Protein AF-A0A8H8JHX6-F1 (afdb_monomer_lite)

pLDDT: mean 71.5, std 23.94, range [30.47, 97.81]

Sequence (591 aa):
MARRAKMQPDSLQTSLEKKFPAVDSNLIASLLSGIDPGQQSQLDDLHATLAALSSPPDDIHAVSSALELSSLTSSGSLSDPPNDSASSQATTSTSSSSSLAPFSTPLGFLQNLFPLLPSSTLQSNLEEYGVDNLDQIVECLLSDDYIRELRESDIDLRDDSPSGSDPVAGWAAVAKKSPEAQTPIIRQTPIIRQKTKKKQAALVFGDVRHRHVVPSRAKLGNQSIPSIDPWNYVDSLAIRLNAILPNVSTTVFSSAFHNPIHPTPAAALRATLASLGHTQTVDDFALAALLTLLDENPDNTPDANLCLRATASEPNDAYHLFEILREIDGRLPVIIHSHAPVPTSPLLSANTIRAPAGPPDTPPIPQARRPSLRPSSPITPVSPVASAWGTVPTKPKARAATHPYSSAIPGSSGWGESGRVAEEEHYGVNERDPSACLEEAAYWQEKRRNALRQASELYTRQKHEHGREGALYYSQQAQGYAAKEKEWRMKAAKAGVRARQEQSPHRALDLHGLTVNQSLEIVREGVNAWWNSAGSGAYLSLAGFGSSYSLDLLPLQWGTGSNHTAQALHLPPPSKLLPAKVVIRKGIFRS

Foldseek 3Di:
DDPPDDDDLVNVLVVLCVVQVPDDSVVSVVLSVPDDPVDVVSVVLVVLQSVLVSDPPPCVPSNVVSVVVNPPPDDDDDDDDDDDDDDDDDDDDDDDDDDPPLVVALLSVVCVVCVPDDSVLSVVLCVQVHPVPSVVSVVVVVVVVVVVCVVVVVVVVPPPDDDDDDDDDDDDDDDDDDDDDDDDDDYDDDDDDDDDDDDDDDDDDDDDDDDDDDDDDDDDDDDPDDPDPLLVVQLVLLVVLCVLQVVDHSVLLSVQCVDLVAQFSLSSVLVSLVVQQPDPDADPVLLVVLCVVVVDDCVCSVLLRSLCSNNVSDSVSSNVVSVSSVVRVVPDDPDRPPPPPPPPPDDDDDDDDDDDDDDDDDDDDDDDDDDDDDDDDDDDDDDDDDDPPDDDDDDDDDDDDPDPPQVPDVPRDPDPDPDPVVPPPPPDQPLLALVSLLVQLVVLVVLLVVLQVQLVCLCVVDPDPVSNVRSVVSNVVSVVSVVSSVVSNLSSQLSVQCVVLVVDPLSARDNPPHDPVSSVVNVVVVVVVVVVVVVPPPPPPPDDDDDDDDPSAHEYEDDPDDDDDDDDDDDDDPPSPDPDDRDYDHDDDDD

Radius of gyration: 39.47 Å; chains: 1; bounding box: 102×114×133 Å

Secondary structure (DSSP, 8-state):
--------HHHHHHHHHHH-TTS-HHHHHHHHHTS-TT-HHHHHHHHHHHHHHTS-TT-HHHHHHHHHHHTT----------------------------HHHHSHHHHHHHH-TTS-HHHHHHHHHHH-TT-HHHHHHHHHHHHHHHHHHHHHHTTT--S------------------------------------------PPPP------PPPP------------HHHHHHHHHHHHHHH-TTS-HHHHHHHHT-TT-SSHHHHHHHHHHHH---S---HHHHHHHHHHHT--GGGHHHHHHHHHHTTT-HHHHHHHHHHHHHHHHS--S-----PPP-----------PPPP-PPPPPPPPPPPPPP------PPP-PPPP-----------------TTGGGSTT-S-SSS---------TT--TT-HHHHHHHHHHHHHHHHHHHHHHHHHHHH--STHHHHHHHHHHHHHHHHHHHHHHHHHHHHHHHHHHHHHHSTT--EE-TT--HHHHHHHHHHHHHHHHHHHHHHTTS--SS-----------EE-----SSS-----PPPGGGS-SS-----------

Structure (mmCIF, N/CA/C/O backbone):
data_AF-A0A8H8JHX6-F1
#
_entry.id   AF-A0A8H8JHX6-F1
#
loop_
_atom_site.group_PDB
_atom_site.id
_atom_site.type_symbol
_atom_site.label_atom_id
_atom_site.label_alt_id
_atom_site.label_comp_id
_atom_site.label_asym_id
_atom_site.label_entity_id
_atom_site.label_seq_id
_atom_site.pdbx_PDB_ins_code
_atom_site.Cartn_x
_atom_site.Cartn_y
_atom_site.Cartn_z
_atom_site.occupancy
_atom_site.B_iso_or_equiv
_atom_site.auth_seq_id
_atom_site.auth_comp_id
_atom_site.auth_asym_id
_atom_site.auth_atom_id
_atom_site.pdbx_PDB_model_num
ATOM 1 N N . MET A 1 1 ? -64.701 -21.340 -21.535 1.00 41.66 1 MET A N 1
ATOM 2 C CA . MET A 1 1 ? -63.638 -20.339 -21.294 1.00 41.66 1 MET A CA 1
ATOM 3 C C . MET A 1 1 ? -63.623 -19.976 -19.813 1.00 41.66 1 MET A C 1
ATOM 5 O O . MET A 1 1 ? -64.399 -19.129 -19.391 1.00 41.66 1 MET A O 1
ATOM 9 N N . ALA A 1 2 ? -62.809 -20.663 -19.008 1.00 46.50 2 ALA A N 1
ATOM 10 C CA . ALA A 1 2 ? -62.640 -20.344 -17.590 1.00 46.50 2 ALA A CA 1
ATOM 11 C C . ALA A 1 2 ? -61.629 -19.194 -17.453 1.00 46.50 2 ALA A C 1
ATOM 13 O O . ALA A 1 2 ? -60.495 -19.308 -17.917 1.00 46.50 2 ALA A O 1
ATOM 14 N N . ARG A 1 3 ? -62.046 -18.065 -16.869 1.00 49.97 3 ARG A N 1
ATOM 15 C CA . ARG A 1 3 ? -61.160 -16.929 -16.577 1.00 49.97 3 ARG A CA 1
ATOM 16 C C . ARG A 1 3 ? -60.200 -17.341 -15.456 1.00 49.97 3 ARG A C 1
ATOM 18 O O . ARG A 1 3 ? -60.613 -17.425 -14.305 1.00 49.97 3 ARG A O 1
ATOM 25 N N . ARG A 1 4 ? -58.936 -17.614 -15.793 1.00 56.31 4 ARG A N 1
ATOM 26 C CA . ARG A 1 4 ? -57.858 -17.858 -14.822 1.00 56.31 4 ARG A CA 1
ATOM 27 C C . ARG A 1 4 ? -57.596 -16.546 -14.078 1.00 56.31 4 ARG A C 1
ATOM 29 O O . ARG A 1 4 ? -57.058 -15.604 -14.655 1.00 56.31 4 ARG A O 1
ATOM 36 N N . ALA A 1 5 ? -58.066 -16.450 -12.836 1.00 65.81 5 ALA A N 1
ATOM 37 C CA . ALA A 1 5 ? -57.815 -15.297 -11.982 1.00 65.81 5 ALA A CA 1
ATOM 38 C C . ALA A 1 5 ? -56.305 -15.206 -11.713 1.00 65.81 5 ALA A C 1
ATOM 40 O O . ALA A 1 5 ? -55.718 -16.155 -11.196 1.00 65.81 5 ALA A O 1
ATOM 41 N N . LYS A 1 6 ? -55.669 -14.091 -12.093 1.00 72.62 6 LYS A N 1
ATOM 42 C CA . LYS A 1 6 ? -54.290 -13.795 -11.686 1.00 72.62 6 LYS A CA 1
ATOM 43 C C . LYS A 1 6 ? -54.294 -13.611 -10.167 1.00 72.62 6 LYS A C 1
ATOM 45 O O . LYS A 1 6 ? -54.843 -12.624 -9.682 1.00 72.62 6 LYS A O 1
ATOM 50 N N . MET A 1 7 ? -53.743 -14.574 -9.430 1.00 70.38 7 MET A N 1
ATOM 51 C CA . MET A 1 7 ? -53.481 -14.401 -8.001 1.00 70.38 7 MET A CA 1
ATOM 52 C C . MET A 1 7 ? -52.464 -13.271 -7.836 1.00 70.38 7 MET A C 1
ATOM 54 O O . MET A 1 7 ? -51.462 -13.230 -8.546 1.00 70.38 7 MET A O 1
ATOM 58 N N . GLN A 1 8 ? -52.759 -12.321 -6.949 1.00 82.62 8 GLN A N 1
ATOM 59 C CA . GLN A 1 8 ? -51.826 -11.244 -6.633 1.00 82.62 8 GLN A CA 1
ATOM 60 C C . GLN A 1 8 ? -50.661 -11.780 -5.784 1.00 82.62 8 GLN A C 1
ATOM 62 O O . GLN A 1 8 ? -50.904 -12.627 -4.920 1.00 82.62 8 GLN A O 1
ATOM 67 N N . PRO A 1 9 ? -49.424 -11.297 -6.007 1.00 83.62 9 PRO A N 1
ATOM 68 C CA . PRO A 1 9 ? -48.221 -11.789 -5.325 1.00 83.62 9 PRO A CA 1
ATOM 69 C C . PRO A 1 9 ? -48.331 -11.708 -3.794 1.00 83.62 9 PRO A C 1
ATOM 71 O O . PRO A 1 9 ? -47.993 -12.666 -3.103 1.00 83.62 9 PRO A O 1
ATOM 74 N N . ASP A 1 10 ? -48.945 -10.646 -3.270 1.00 88.00 10 ASP A N 1
ATOM 75 C CA . ASP A 1 10 ? -49.160 -10.450 -1.829 1.00 88.00 10 ASP A CA 1
ATOM 76 C C . ASP A 1 10 ? -50.028 -11.561 -1.201 1.00 88.00 10 ASP A C 1
ATOM 78 O O . ASP A 1 10 ? -49.848 -11.957 -0.045 1.00 88.00 10 ASP A O 1
ATOM 82 N N . SER A 1 11 ? -50.960 -12.126 -1.978 1.00 92.31 11 SER A N 1
ATOM 83 C CA . SER A 1 11 ? -51.796 -13.246 -1.531 1.00 92.31 11 SER A CA 1
ATOM 84 C C . SER A 1 11 ? -51.036 -14.573 -1.505 1.00 92.31 11 SER A C 1
ATOM 86 O O . SER A 1 11 ? -51.416 -15.464 -0.744 1.00 92.31 11 SER A O 1
ATOM 88 N N . LEU A 1 12 ? -50.003 -14.737 -2.338 1.00 93.94 12 LEU A N 1
ATOM 89 C CA . LEU A 1 12 ? -49.161 -15.936 -2.340 1.00 93.94 12 LEU A CA 1
ATOM 90 C C . LEU A 1 12 ? -48.184 -15.909 -1.167 1.00 93.94 12 LEU A C 1
ATOM 92 O O . LEU A 1 12 ? -48.076 -16.907 -0.456 1.00 93.94 12 LEU A O 1
ATOM 96 N N . GLN A 1 13 ? -47.554 -14.760 -0.906 1.00 94.81 13 GLN A N 1
ATOM 97 C CA . GLN A 1 13 ? -46.646 -14.595 0.229 1.00 94.81 13 GLN A CA 1
ATOM 98 C C . GLN A 1 13 ? -47.350 -14.882 1.561 1.00 94.81 13 GLN A C 1
ATOM 100 O O . GLN A 1 13 ? -46.906 -15.739 2.322 1.00 94.81 13 GLN A O 1
ATOM 105 N N . THR A 1 14 ? -48.509 -14.264 1.801 1.00 96.00 14 THR A N 1
ATOM 106 C CA . THR A 1 14 ? -49.295 -14.504 3.026 1.00 96.00 14 THR A CA 1
ATOM 107 C C . THR A 1 14 ? -49.754 -15.961 3.166 1.00 96.00 14 THR A C 1
ATOM 109 O O . THR A 1 14 ? -49.837 -16.490 4.278 1.00 96.00 14 THR A O 1
ATOM 112 N N . SER A 1 15 ? -50.020 -16.653 2.052 1.00 96.25 15 SER A N 1
ATOM 113 C CA . SER A 1 15 ? -50.346 -18.084 2.063 1.00 96.25 15 SER A CA 1
ATOM 114 C C . SER A 1 15 ? -49.139 -18.960 2.418 1.00 96.25 15 SER A C 1
ATOM 116 O O . SER A 1 15 ? -49.310 -19.980 3.089 1.00 96.25 15 SER A O 1
ATOM 118 N N . LEU A 1 16 ? -47.935 -18.589 1.974 1.00 96.12 16 LEU A N 1
ATOM 119 C CA . LEU A 1 16 ? -46.694 -19.309 2.265 1.00 96.12 16 LEU A CA 1
ATOM 120 C C . LEU A 1 16 ? -46.233 -19.087 3.707 1.00 96.12 16 LEU A C 1
ATOM 122 O O . LEU A 1 16 ? -45.943 -20.063 4.394 1.00 96.12 16 LEU A O 1
ATOM 126 N N . GLU A 1 17 ? -46.287 -17.851 4.204 1.00 96.62 17 GLU A N 1
ATOM 127 C CA . GLU A 1 17 ? -45.996 -17.511 5.606 1.00 96.62 17 GLU A CA 1
ATOM 128 C C . GLU A 1 17 ? -46.918 -18.264 6.574 1.00 96.62 17 GLU A C 1
ATOM 130 O O . GLU A 1 17 ? -46.481 -18.787 7.598 1.00 96.62 17 GLU A O 1
ATOM 135 N N . LYS A 1 18 ? -48.202 -18.405 6.218 1.00 97.44 18 LYS A N 1
ATOM 136 C CA . LYS A 1 18 ? -49.158 -19.189 7.010 1.00 97.44 18 LYS A CA 1
ATOM 137 C C . LYS A 1 18 ? -48.852 -20.691 7.000 1.00 97.44 18 LYS A C 1
ATOM 139 O O . LYS A 1 18 ? -49.152 -21.373 7.980 1.00 97.44 18 LYS A O 1
ATOM 144 N N . LYS A 1 19 ? -48.317 -21.221 5.894 1.00 96.81 19 LYS A N 1
ATOM 145 C CA . LYS A 1 19 ? -48.011 -22.653 5.732 1.00 96.81 19 LYS A CA 1
ATOM 146 C C . LYS A 1 19 ? -46.683 -23.038 6.395 1.00 96.81 19 LYS A C 1
ATOM 148 O O . LYS A 1 19 ? -46.581 -24.155 6.893 1.00 96.81 19 LYS A O 1
ATOM 153 N N . PHE A 1 20 ? -45.717 -22.119 6.451 1.00 97.12 20 PHE A N 1
ATOM 154 C CA . PHE A 1 20 ? -44.373 -22.344 6.994 1.00 97.12 20 PHE A CA 1
ATOM 155 C C . PHE A 1 20 ? -44.006 -21.300 8.069 1.00 97.12 20 PHE A C 1
ATOM 157 O O . PHE A 1 20 ? -43.112 -20.484 7.853 1.00 97.12 20 PHE A O 1
ATOM 164 N N . PRO A 1 21 ? -44.645 -21.325 9.257 1.00 96.25 21 PRO A N 1
ATOM 165 C CA . PRO A 1 21 ? -44.463 -20.291 10.285 1.00 96.25 21 PRO A CA 1
ATOM 166 C C . PRO A 1 21 ? -43.071 -20.280 10.942 1.00 96.25 21 PRO A C 1
ATOM 168 O O . PRO A 1 21 ? -42.759 -19.357 11.687 1.00 96.25 21 PRO A O 1
ATOM 171 N N . ALA A 1 22 ? -42.256 -21.315 10.714 1.00 94.25 22 ALA A N 1
ATOM 172 C CA . ALA A 1 22 ? -40.891 -21.410 11.232 1.00 94.25 22 ALA A CA 1
ATOM 173 C C . ALA A 1 22 ? -39.850 -20.708 10.340 1.00 94.25 22 ALA A C 1
ATOM 175 O O . ALA A 1 22 ? -38.727 -20.482 10.785 1.00 94.25 22 ALA A O 1
ATOM 176 N N . VAL A 1 23 ? -40.204 -20.382 9.093 1.00 94.75 23 VAL A N 1
ATOM 177 C CA . VAL A 1 23 ? -39.301 -19.757 8.120 1.00 94.75 23 VAL A CA 1
ATOM 178 C C . VAL A 1 23 ? -39.488 -18.239 8.156 1.00 94.75 23 VAL A C 1
ATOM 180 O O . VAL A 1 23 ? -40.612 -17.751 8.256 1.00 94.75 23 VAL A O 1
ATOM 183 N N . ASP A 1 24 ? -38.392 -17.480 8.084 1.00 96.88 24 ASP A N 1
ATOM 184 C CA . ASP A 1 24 ? -38.443 -16.014 8.091 1.00 96.88 24 ASP A CA 1
ATOM 185 C C . ASP A 1 24 ? -39.217 -15.476 6.870 1.00 96.88 24 ASP A C 1
ATOM 187 O O . ASP A 1 24 ? -38.935 -15.829 5.722 1.00 96.88 24 ASP A O 1
ATOM 191 N N . SER A 1 25 ? -40.168 -14.573 7.123 1.00 95.81 25 SER A N 1
ATOM 192 C CA . SER A 1 25 ? -40.922 -13.815 6.115 1.00 95.81 25 SER A CA 1
ATOM 193 C C . SER A 1 25 ? -40.036 -13.165 5.044 1.00 95.81 25 SER A C 1
ATOM 195 O O . SER A 1 25 ? -40.382 -13.185 3.863 1.00 95.81 25 SER A O 1
ATOM 197 N N . ASN A 1 26 ? -38.855 -12.656 5.419 1.00 94.00 26 ASN A N 1
ATOM 198 C CA . ASN A 1 26 ? -37.929 -12.028 4.473 1.00 94.00 26 ASN A CA 1
ATOM 199 C C . ASN A 1 26 ? -37.307 -13.047 3.510 1.00 94.00 26 ASN A C 1
ATOM 201 O O . ASN A 1 26 ? -37.077 -12.737 2.341 1.00 94.00 26 ASN A O 1
ATOM 205 N N . LEU A 1 27 ? -37.062 -14.274 3.981 1.00 94.81 27 LEU A N 1
ATOM 206 C CA . LEU A 1 27 ? -36.553 -15.360 3.147 1.00 94.81 27 LEU A CA 1
ATOM 207 C C . LEU A 1 27 ? -37.617 -15.799 2.134 1.00 94.81 27 LEU A C 1
ATOM 209 O O . LEU A 1 27 ? -37.317 -15.959 0.952 1.00 94.81 27 LEU A O 1
ATOM 213 N N . ILE A 1 28 ? -38.870 -15.928 2.583 1.00 96.12 28 ILE A N 1
ATOM 214 C CA . ILE A 1 28 ? -40.014 -16.254 1.721 1.00 96.12 28 ILE A CA 1
ATOM 215 C C . ILE A 1 28 ? -40.193 -15.176 0.639 1.00 96.12 28 ILE A C 1
ATOM 217 O O . ILE A 1 28 ? -40.333 -15.517 -0.535 1.00 96.12 28 ILE A O 1
ATOM 221 N N . ALA A 1 29 ? -40.124 -13.890 1.004 1.00 94.62 29 ALA A N 1
ATOM 222 C CA . ALA A 1 29 ? -40.216 -12.774 0.059 1.00 94.62 29 ALA A CA 1
ATOM 223 C C . ALA A 1 29 ? -39.068 -12.771 -0.968 1.00 94.62 29 ALA A C 1
ATOM 225 O O . ALA A 1 29 ? -39.299 -12.545 -2.156 1.00 94.62 29 ALA A O 1
ATOM 226 N N . SER A 1 30 ? -37.843 -13.068 -0.522 1.00 94.62 30 SER A N 1
ATOM 227 C CA . SER A 1 30 ? -36.668 -13.173 -1.393 1.00 94.62 30 SER A CA 1
ATOM 228 C C . SER A 1 30 ? -36.827 -14.292 -2.427 1.00 94.62 30 SER A C 1
ATOM 230 O O . SER A 1 30 ? -36.691 -14.044 -3.625 1.00 94.62 30 SER A O 1
ATOM 232 N N . LEU A 1 31 ? -37.219 -15.498 -1.996 1.00 94.06 31 LEU A N 1
ATOM 233 C CA . LEU A 1 31 ? -37.423 -16.645 -2.892 1.00 94.06 31 LEU A CA 1
ATOM 234 C C . LEU A 1 31 ? -38.569 -16.416 -3.889 1.00 94.06 31 LEU A C 1
ATOM 236 O O . LEU A 1 31 ? -38.460 -16.789 -5.054 1.00 94.06 31 LEU A O 1
ATOM 240 N N . LEU A 1 32 ? -39.645 -15.751 -3.461 1.00 94.69 32 LEU A N 1
ATOM 241 C CA . LEU A 1 32 ? -40.759 -15.368 -4.334 1.00 94.69 32 LEU A CA 1
ATOM 242 C C . LEU A 1 32 ? -40.364 -14.341 -5.403 1.00 94.69 32 LEU A C 1
ATOM 244 O O . LEU A 1 32 ? -40.946 -14.358 -6.484 1.00 94.69 32 LEU A O 1
ATOM 248 N N . SER A 1 33 ? -39.397 -13.458 -5.129 1.00 92.50 33 SER A N 1
ATOM 249 C CA . SER A 1 33 ? -39.004 -12.397 -6.069 1.00 92.50 33 SER A CA 1
ATOM 250 C C . SER A 1 33 ? -38.373 -12.922 -7.366 1.00 92.50 33 SER A C 1
ATOM 252 O O . SER A 1 33 ? -38.431 -12.240 -8.388 1.00 92.50 33 SER A O 1
ATOM 254 N N . GLY A 1 34 ? -37.817 -14.138 -7.339 1.00 86.19 34 GLY A N 1
ATOM 255 C CA . GLY A 1 34 ? -37.196 -14.789 -8.495 1.00 86.19 34 GLY A CA 1
ATOM 256 C C . GLY A 1 34 ? -38.116 -15.716 -9.297 1.00 86.19 34 GLY A C 1
ATOM 257 O O . GLY A 1 34 ? -37.688 -16.230 -10.326 1.00 86.19 34 GLY A O 1
ATOM 258 N N . ILE A 1 35 ? -39.354 -15.953 -8.848 1.00 91.94 35 ILE A N 1
ATOM 259 C CA . ILE A 1 35 ? -40.255 -16.951 -9.444 1.00 91.94 35 ILE A CA 1
ATOM 260 C C . ILE A 1 35 ? -41.384 -16.268 -10.209 1.00 91.94 35 ILE A C 1
ATOM 262 O O . ILE A 1 35 ? -42.056 -15.374 -9.694 1.00 91.94 35 ILE A O 1
ATOM 266 N N . ASP A 1 36 ? -41.637 -16.728 -11.436 1.00 89.12 36 ASP A N 1
ATOM 267 C CA . ASP A 1 36 ? -42.785 -16.267 -12.210 1.00 89.12 36 ASP A CA 1
ATOM 268 C C . ASP A 1 36 ? -44.055 -16.989 -11.716 1.00 89.12 36 ASP A C 1
ATOM 270 O O . ASP A 1 36 ? -44.177 -18.207 -11.885 1.00 89.12 36 ASP A O 1
ATOM 274 N N . PRO A 1 37 ? -45.058 -16.279 -11.155 1.00 83.56 37 PRO A N 1
ATOM 275 C CA . PRO A 1 37 ? -46.301 -16.895 -10.683 1.00 83.56 37 PRO A CA 1
ATOM 276 C C . PRO A 1 37 ? -47.112 -17.576 -11.802 1.00 83.56 37 PRO A C 1
ATOM 278 O O . PRO A 1 37 ? -48.101 -18.260 -11.526 1.00 83.56 37 PRO A O 1
ATOM 281 N N . GLY A 1 38 ? -46.739 -17.390 -13.075 1.00 86.12 38 GLY A N 1
ATOM 282 C CA . GLY A 1 38 ? -47.295 -18.131 -14.205 1.00 86.12 38 GLY A CA 1
ATOM 283 C C . GLY A 1 38 ? -46.876 -19.607 -14.269 1.00 86.12 38 GLY A C 1
ATOM 284 O O . GLY A 1 38 ? -47.619 -20.411 -14.848 1.00 86.12 38 GLY A O 1
ATOM 285 N N . GLN A 1 39 ? -45.737 -19.976 -13.672 1.00 90.44 39 GLN A N 1
ATOM 286 C CA . GLN A 1 39 ? -45.145 -21.312 -13.765 1.00 90.44 39 GLN A CA 1
ATOM 287 C C . GLN A 1 39 ? -45.409 -22.138 -12.500 1.00 90.44 39 GLN A C 1
ATOM 289 O O . GLN A 1 39 ? -44.743 -21.998 -11.479 1.00 90.44 39 GLN A O 1
ATOM 294 N N . GLN A 1 40 ? -46.385 -23.048 -12.581 1.00 90.50 40 GLN A N 1
ATOM 295 C CA . GLN A 1 40 ? -46.775 -23.891 -11.444 1.00 90.50 40 GLN A CA 1
ATOM 296 C C . GLN A 1 40 ? -45.631 -24.793 -10.949 1.00 90.50 40 GLN A C 1
ATOM 298 O O . GLN A 1 40 ? -45.516 -25.002 -9.749 1.00 90.50 40 GLN A O 1
ATOM 303 N N . SER A 1 41 ? -44.761 -25.267 -11.846 1.00 90.19 41 SER A N 1
ATOM 304 C CA . SER A 1 41 ? -43.611 -26.106 -11.484 1.00 90.19 41 SER A CA 1
ATOM 305 C C . SER A 1 41 ? -42.644 -25.393 -10.537 1.00 90.19 41 SER A C 1
ATOM 307 O O . SER A 1 41 ? -42.237 -25.972 -9.540 1.00 90.19 41 SER A O 1
ATOM 309 N N . GLN A 1 42 ? -42.356 -24.110 -10.782 1.00 90.88 42 GLN A N 1
ATOM 310 C CA . GLN A 1 42 ? -41.472 -23.323 -9.916 1.00 90.88 42 GLN A CA 1
ATOM 311 C C . GLN A 1 42 ? -42.085 -23.091 -8.525 1.00 90.88 42 GLN A C 1
ATOM 313 O O . GLN A 1 42 ? -41.375 -23.063 -7.522 1.00 90.88 42 GLN A O 1
ATOM 318 N N . LEU A 1 43 ? -43.414 -22.948 -8.449 1.00 93.88 43 LEU A N 1
ATOM 319 C CA . LEU A 1 43 ? -44.124 -22.860 -7.171 1.00 93.88 43 LEU A CA 1
ATOM 320 C C . LEU A 1 43 ? -44.087 -24.183 -6.399 1.00 93.88 43 LEU A C 1
ATOM 322 O O . LEU A 1 43 ? -43.945 -24.164 -5.175 1.00 93.88 43 LEU A O 1
ATOM 326 N N . ASP A 1 44 ? -44.202 -25.316 -7.090 1.00 93.19 44 ASP A N 1
ATOM 327 C CA . ASP A 1 44 ? -44.123 -26.638 -6.468 1.00 93.19 44 ASP A CA 1
ATOM 328 C C . ASP A 1 44 ? -42.697 -26.909 -5.932 1.00 93.19 44 ASP A C 1
ATOM 330 O O . ASP A 1 44 ? -42.547 -27.396 -4.807 1.00 93.19 44 ASP A O 1
ATOM 334 N N . ASP A 1 45 ? -41.659 -26.475 -6.656 1.00 90.75 45 ASP A N 1
ATOM 335 C CA . ASP A 1 45 ? -40.253 -26.550 -6.222 1.00 90.75 45 ASP A CA 1
ATOM 336 C C . ASP A 1 45 ? -39.965 -25.640 -5.012 1.00 90.75 45 ASP A C 1
ATOM 338 O O . ASP A 1 45 ? -39.300 -26.043 -4.048 1.00 90.75 45 ASP A O 1
ATOM 342 N N . LEU A 1 46 ? -40.526 -24.424 -4.999 1.00 95.69 46 LEU A N 1
ATOM 343 C CA . LEU A 1 46 ? -40.464 -23.534 -3.834 1.00 95.69 46 LEU A CA 1
ATOM 344 C C . LEU A 1 46 ? -41.155 -24.165 -2.618 1.00 95.69 46 LEU A C 1
ATOM 346 O O . LEU A 1 46 ? -40.677 -24.060 -1.487 1.00 95.69 46 LEU A O 1
ATOM 350 N N . HIS A 1 47 ? -42.285 -24.843 -2.823 1.00 95.12 47 HIS A N 1
ATOM 351 C CA . HIS A 1 47 ? -42.960 -25.549 -1.740 1.00 95.12 47 HIS A CA 1
ATOM 352 C C . HIS A 1 47 ? -42.106 -26.686 -1.168 1.00 95.12 47 HIS A C 1
ATOM 354 O O . HIS A 1 47 ? -42.126 -26.881 0.049 1.00 95.12 47 HIS A O 1
ATOM 360 N N . ALA A 1 48 ? -41.363 -27.409 -2.009 1.00 93.75 48 ALA A N 1
ATOM 361 C CA . ALA A 1 48 ? -40.465 -28.475 -1.574 1.00 93.75 48 ALA A CA 1
ATOM 362 C C . ALA A 1 48 ? -39.267 -27.932 -0.775 1.00 93.75 48 ALA A C 1
ATOM 364 O O . ALA A 1 48 ? -38.950 -28.457 0.293 1.00 93.75 48 ALA A O 1
ATOM 365 N N . THR A 1 49 ? -38.652 -26.840 -1.235 1.00 93.50 49 THR A N 1
ATOM 366 C CA . THR A 1 49 ? -37.525 -26.193 -0.537 1.00 93.50 49 THR A CA 1
ATOM 367 C C . THR A 1 49 ? -37.945 -25.583 0.799 1.00 93.50 49 THR A C 1
ATOM 369 O O . THR A 1 49 ? -37.285 -25.817 1.811 1.00 93.50 49 THR A O 1
ATOM 372 N N . LEU A 1 50 ? -39.082 -24.880 0.860 1.00 95.06 50 LEU A N 1
ATOM 373 C CA . LEU A 1 50 ? -39.604 -24.358 2.129 1.00 95.06 50 LEU A CA 1
ATOM 374 C C . LEU A 1 50 ? -40.008 -25.473 3.105 1.00 95.06 50 LEU A C 1
ATOM 376 O O . LEU A 1 50 ? -39.814 -25.319 4.309 1.00 95.06 50 LEU A O 1
ATOM 380 N N . ALA A 1 51 ? -40.523 -26.602 2.608 1.00 94.56 51 ALA A N 1
ATOM 381 C CA . ALA A 1 51 ? -40.822 -27.763 3.446 1.00 94.56 51 ALA A CA 1
ATOM 382 C C . ALA A 1 51 ? -39.552 -28.416 4.014 1.00 94.56 51 ALA A C 1
ATOM 384 O O . ALA A 1 51 ? -39.548 -28.812 5.178 1.00 94.56 51 ALA A O 1
ATOM 385 N N . ALA A 1 52 ? -38.470 -28.481 3.233 1.00 92.31 52 ALA A N 1
ATOM 386 C CA . ALA A 1 52 ? -37.179 -28.974 3.705 1.00 92.31 52 ALA A CA 1
ATOM 387 C C . ALA A 1 52 ? -36.570 -28.050 4.774 1.00 92.31 52 ALA A C 1
ATOM 389 O O . ALA A 1 52 ? -36.089 -28.531 5.797 1.00 92.31 52 ALA A O 1
ATOM 390 N N . LEU A 1 53 ? -36.660 -26.728 4.585 1.00 91.88 53 LEU A N 1
ATOM 391 C CA . LEU A 1 53 ? -36.179 -25.733 5.553 1.00 91.88 53 LEU A CA 1
ATOM 392 C C . LEU A 1 53 ? -37.016 -25.675 6.836 1.00 91.88 53 LEU A C 1
ATOM 394 O O . LEU A 1 53 ? -36.495 -25.308 7.886 1.00 91.88 53 LEU A O 1
ATOM 398 N N . SER A 1 54 ? -38.305 -26.024 6.770 1.00 92.88 54 SER A N 1
ATOM 399 C CA . SER A 1 54 ? -39.162 -26.086 7.958 1.00 92.88 54 SER A CA 1
ATOM 400 C C . SER A 1 54 ? -39.095 -27.432 8.690 1.00 92.88 54 SER A C 1
ATOM 402 O O . SER A 1 54 ? -39.787 -27.592 9.699 1.00 92.88 54 SER A O 1
ATOM 404 N N . SER A 1 55 ? -38.341 -28.412 8.183 1.00 89.19 55 SER A N 1
ATOM 405 C CA . SER A 1 55 ? -38.155 -29.705 8.843 1.00 89.19 55 SER A CA 1
ATOM 406 C C . SER A 1 55 ? -37.217 -29.558 10.054 1.00 89.19 55 SER A C 1
ATOM 408 O O . SER A 1 55 ? -36.261 -28.784 9.986 1.00 89.19 55 SER A O 1
ATOM 410 N N . PRO A 1 56 ? -37.456 -30.266 11.176 1.00 81.19 56 PRO A N 1
ATOM 411 C CA . PRO A 1 56 ? -36.583 -30.219 12.347 1.00 81.19 56 PRO A CA 1
ATOM 412 C C . PRO A 1 56 ? -35.123 -30.576 12.005 1.00 81.19 56 PRO A C 1
ATOM 414 O O . PRO A 1 56 ? -34.894 -31.418 11.135 1.00 81.19 56 PRO A O 1
ATOM 417 N N . PRO A 1 57 ? -34.133 -29.993 12.707 1.00 67.19 57 PRO A N 1
ATOM 418 C CA . PRO A 1 57 ? -32.704 -30.069 12.371 1.00 67.19 57 PRO A CA 1
ATOM 419 C C . PRO A 1 57 ? -32.050 -31.454 12.531 1.00 67.19 57 PRO A C 1
ATOM 421 O O . PRO A 1 57 ? -30.835 -31.566 12.378 1.00 67.19 57 PRO A O 1
ATOM 424 N N . ASP A 1 58 ? -32.819 -32.506 12.810 1.00 74.81 58 ASP A N 1
ATOM 425 C CA . ASP A 1 58 ? -32.288 -33.861 12.990 1.00 74.81 58 ASP A CA 1
ATOM 426 C C . ASP A 1 58 ? -31.910 -34.539 11.654 1.00 74.81 58 ASP A C 1
ATOM 428 O O . ASP A 1 58 ? -31.199 -35.541 11.664 1.00 74.81 58 ASP A O 1
ATOM 432 N N . ASP A 1 59 ? -32.306 -33.969 10.506 1.00 62.97 59 ASP A N 1
ATOM 433 C CA . ASP A 1 59 ? -32.032 -34.503 9.161 1.00 62.97 59 ASP A CA 1
ATOM 434 C C . ASP A 1 59 ? -31.229 -33.510 8.292 1.00 62.97 59 ASP A C 1
ATOM 436 O O . ASP A 1 59 ? -31.695 -32.955 7.295 1.00 62.97 59 ASP A O 1
ATOM 440 N N . ILE A 1 60 ? -29.966 -33.283 8.671 1.00 67.94 60 ILE A N 1
ATOM 441 C CA . ILE A 1 60 ? -29.028 -32.367 7.983 1.00 67.94 60 ILE A CA 1
ATOM 442 C C . ILE A 1 60 ? -28.843 -32.736 6.492 1.00 67.94 60 ILE A C 1
ATOM 444 O O . ILE A 1 60 ? -28.602 -31.865 5.651 1.00 67.94 60 ILE A O 1
ATOM 448 N N . HIS A 1 61 ? -29.017 -34.010 6.129 1.00 70.12 61 HIS A N 1
ATOM 449 C CA . HIS A 1 61 ? -28.907 -34.476 4.744 1.00 70.12 61 HIS A CA 1
ATOM 450 C C . HIS A 1 61 ? -30.062 -34.015 3.842 1.00 70.12 61 HIS A C 1
ATOM 452 O O . HIS A 1 61 ? -29.831 -33.748 2.663 1.00 70.12 61 HIS A O 1
ATOM 458 N N . ALA A 1 62 ? -31.275 -33.846 4.378 1.00 67.19 62 ALA A N 1
ATOM 459 C CA . ALA A 1 62 ? -32.434 -33.425 3.589 1.00 67.19 62 ALA A CA 1
ATOM 460 C C . ALA A 1 62 ? -32.314 -31.969 3.105 1.00 67.19 62 ALA A C 1
ATOM 462 O O . ALA A 1 62 ? -32.757 -31.636 2.004 1.00 67.19 62 ALA A O 1
ATOM 463 N N . VAL A 1 63 ? -31.661 -31.111 3.898 1.00 69.44 63 VAL A N 1
ATOM 464 C CA . VAL A 1 63 ? -31.454 -29.694 3.564 1.00 69.44 63 VAL A CA 1
ATOM 465 C C . VAL A 1 63 ? -30.459 -29.537 2.410 1.00 69.44 63 VAL A C 1
ATOM 467 O O . VAL A 1 63 ? -30.720 -28.760 1.494 1.00 69.44 63 VAL A O 1
ATOM 470 N N . SER A 1 64 ? -29.362 -30.309 2.399 1.00 74.19 64 SER A N 1
ATOM 471 C CA . SER A 1 64 ? -28.399 -30.286 1.282 1.00 74.19 64 SER A CA 1
ATOM 472 C C . SER A 1 64 ? -29.030 -30.751 -0.029 1.00 74.19 64 SER A C 1
ATOM 474 O O . SER A 1 64 ? -28.870 -30.090 -1.051 1.00 74.19 64 SER A O 1
ATOM 476 N N . SER A 1 65 ? -29.808 -31.838 -0.008 1.00 72.31 65 SER A N 1
ATOM 477 C CA . SER A 1 65 ? -30.451 -32.356 -1.223 1.00 72.31 65 SER A CA 1
ATOM 478 C C . SER A 1 65 ? -31.509 -31.407 -1.795 1.00 72.31 65 SER A C 1
ATOM 480 O O . SER A 1 65 ? -31.639 -31.300 -3.012 1.00 72.31 65 SER A O 1
ATOM 482 N N . ALA A 1 66 ? -32.248 -30.690 -0.940 1.00 65.19 66 ALA A N 1
ATOM 483 C CA . ALA A 1 66 ? -33.233 -29.708 -1.390 1.00 65.19 66 ALA A CA 1
ATOM 484 C C . ALA A 1 66 ? -32.579 -28.484 -2.051 1.00 65.19 66 ALA A C 1
ATOM 486 O O . ALA A 1 66 ? -33.119 -27.955 -3.021 1.00 65.19 66 ALA A O 1
ATOM 487 N N . LEU A 1 67 ? -31.411 -28.060 -1.557 1.00 66.69 67 LEU A N 1
ATOM 488 C CA . LEU A 1 67 ? -30.700 -26.884 -2.063 1.00 66.69 67 LEU A CA 1
ATOM 489 C C . LEU A 1 67 ? -30.026 -27.155 -3.420 1.00 66.69 67 LEU A C 1
ATOM 491 O O . LEU A 1 67 ? -30.011 -26.275 -4.282 1.00 66.69 67 LEU A O 1
ATOM 495 N N . GLU A 1 68 ? -29.556 -28.387 -3.651 1.00 66.00 68 GLU A N 1
ATOM 496 C CA . GLU A 1 68 ? -29.011 -28.814 -4.949 1.00 66.00 68 GLU A CA 1
ATOM 497 C C . GLU A 1 68 ? -30.074 -28.884 -6.060 1.00 66.00 68 GLU A C 1
ATOM 499 O O . GLU A 1 68 ? -29.780 -28.560 -7.211 1.00 66.00 68 GLU A O 1
ATOM 504 N N . LEU A 1 69 ? -31.322 -29.241 -5.733 1.00 58.81 69 LEU A N 1
ATOM 505 C CA . LEU A 1 69 ? -32.418 -29.319 -6.710 1.00 58.81 69 LEU A CA 1
ATOM 506 C C . LEU A 1 69 ? -32.861 -27.940 -7.222 1.00 58.81 69 LEU A C 1
ATOM 508 O O . LEU A 1 69 ? -33.200 -27.799 -8.397 1.00 58.81 69 LEU A O 1
ATOM 512 N N . SER A 1 70 ? -32.805 -26.906 -6.379 1.00 55.41 70 SER A N 1
ATOM 513 C CA . SER A 1 70 ? -33.168 -25.533 -6.759 1.00 55.41 70 SER A CA 1
ATOM 514 C C . SER A 1 70 ? -32.200 -24.867 -7.753 1.00 55.41 70 SER A C 1
ATOM 516 O O . SER A 1 70 ? -32.597 -23.923 -8.432 1.00 55.41 70 SER A O 1
ATOM 518 N N . SER A 1 71 ? -30.966 -25.365 -7.900 1.00 50.34 71 SER A N 1
ATOM 519 C CA . SER A 1 71 ? -29.932 -24.750 -8.756 1.00 50.34 71 SER A CA 1
ATOM 520 C C . SER A 1 71 ? -29.957 -25.181 -10.233 1.00 50.34 71 SER A C 1
ATOM 522 O O . SER A 1 71 ? -29.127 -24.715 -11.009 1.00 50.34 71 SER A O 1
ATOM 524 N N . LEU A 1 72 ? -30.887 -26.047 -10.662 1.00 50.12 72 LEU A N 1
ATOM 525 C CA . LEU A 1 72 ? -30.868 -26.649 -12.011 1.00 50.12 72 LEU A CA 1
ATOM 526 C C . LEU A 1 72 ? -31.920 -26.112 -13.003 1.00 50.12 72 LEU A C 1
ATOM 528 O O . LEU A 1 72 ? -32.026 -26.621 -14.118 1.00 50.12 72 LEU A O 1
ATOM 532 N N . THR A 1 73 ? -32.675 -25.063 -12.673 1.00 45.31 73 THR A N 1
ATOM 533 C CA . THR A 1 73 ? -33.751 -24.547 -13.546 1.00 45.31 73 THR A CA 1
ATOM 534 C C . THR A 1 73 ? -33.350 -23.300 -14.342 1.00 45.31 73 THR A C 1
ATOM 536 O O . THR A 1 73 ? -34.038 -22.286 -14.329 1.00 45.31 73 THR A O 1
ATOM 539 N N . SER A 1 74 ? -32.248 -23.359 -15.096 1.00 44.53 74 SER A N 1
ATOM 540 C CA . SER A 1 74 ? -32.023 -22.400 -16.189 1.00 44.53 74 SER A CA 1
ATOM 541 C C . SER A 1 74 ? -31.123 -22.985 -17.279 1.00 44.53 74 SER A C 1
ATOM 543 O O . SER A 1 74 ? -29.906 -22.831 -17.269 1.00 44.53 74 SER A O 1
ATOM 545 N N . SER A 1 75 ? -31.717 -23.708 -18.229 1.00 39.72 75 SER A N 1
ATOM 546 C CA . SER A 1 75 ? -31.087 -24.014 -19.520 1.00 39.72 75 SER A CA 1
ATOM 547 C C . SER A 1 75 ? -32.161 -24.292 -20.568 1.00 39.72 75 SER A C 1
ATOM 549 O O . SER A 1 75 ? -32.858 -25.304 -20.531 1.00 39.72 75 SER A O 1
ATOM 551 N N . GLY A 1 76 ? -32.312 -23.341 -21.491 1.00 38.25 76 GLY A N 1
ATOM 552 C CA . GLY A 1 76 ? -33.140 -23.472 -22.681 1.00 38.25 76 GLY A CA 1
ATOM 553 C C . GLY A 1 76 ? -32.523 -24.471 -23.658 1.00 38.25 76 GLY A C 1
ATOM 554 O O . GLY A 1 76 ? -31.372 -24.337 -24.060 1.00 38.25 76 GLY A O 1
ATOM 555 N N . SER A 1 77 ? -33.314 -25.475 -24.024 1.00 40.56 77 SER A N 1
ATOM 556 C CA . SER A 1 77 ? -32.996 -26.491 -25.024 1.00 40.56 77 SER A CA 1
ATOM 557 C C . SER A 1 77 ? -33.076 -25.900 -26.437 1.00 40.56 77 SER A C 1
ATOM 559 O O . SER A 1 77 ? -34.118 -25.369 -26.825 1.00 40.56 77 SER A O 1
ATOM 561 N N . LEU A 1 78 ? -31.992 -26.016 -27.210 1.00 41.53 78 LEU A N 1
ATOM 562 C CA . LEU A 1 78 ? -32.000 -25.891 -28.668 1.00 41.53 78 LEU A CA 1
ATOM 563 C C . LEU A 1 78 ? -31.252 -27.076 -29.294 1.00 41.53 78 LEU A C 1
ATOM 565 O O . LEU A 1 78 ? -30.306 -27.615 -28.730 1.00 41.53 78 LEU A O 1
ATOM 569 N N . SER A 1 79 ? -31.788 -27.481 -30.435 1.00 41.41 79 SER A N 1
ATOM 570 C CA . SER A 1 79 ? -31.748 -28.785 -31.092 1.00 41.41 79 SER A CA 1
ATOM 571 C C . SER A 1 79 ? -30.424 -29.185 -31.770 1.00 41.41 79 SER A C 1
ATOM 573 O O . SER A 1 79 ? -29.647 -28.330 -32.183 1.00 41.41 79 SER A O 1
ATOM 575 N N . ASP A 1 80 ? -30.280 -30.504 -31.956 1.00 36.12 80 ASP A N 1
ATOM 576 C CA . ASP A 1 80 ? -29.375 -31.284 -32.834 1.00 36.12 80 ASP A CA 1
ATOM 577 C C . ASP A 1 80 ? -28.959 -30.642 -34.181 1.00 36.12 80 ASP A C 1
ATOM 579 O O . ASP A 1 80 ? -29.730 -29.894 -34.792 1.00 36.12 80 ASP A O 1
ATOM 583 N N . PRO A 1 81 ? -27.795 -31.050 -34.738 1.00 45.78 81 PRO A N 1
ATOM 584 C CA . PRO A 1 81 ? -27.848 -32.041 -35.826 1.00 45.78 81 PRO A CA 1
ATOM 585 C C . PRO A 1 81 ? -26.795 -33.175 -35.727 1.00 45.78 81 PRO A C 1
ATOM 587 O O . PRO A 1 81 ? -25.742 -32.998 -35.113 1.00 45.78 81 PRO A O 1
ATOM 590 N N . PRO A 1 82 ? -27.039 -34.330 -36.385 1.00 59.53 82 PRO A N 1
ATOM 591 C CA . PRO A 1 82 ? -26.190 -35.512 -36.289 1.00 59.53 82 PRO A CA 1
ATOM 592 C C . PRO A 1 82 ? -25.102 -35.515 -37.369 1.00 59.53 82 PRO A C 1
ATOM 594 O O . PRO A 1 82 ? -25.355 -35.135 -38.514 1.00 59.53 82 PRO A O 1
ATOM 597 N N . ASN A 1 83 ? -23.914 -36.033 -37.051 1.00 37.09 83 ASN A N 1
ATOM 598 C CA . ASN A 1 83 ? -23.119 -36.709 -38.069 1.00 37.09 83 ASN A CA 1
ATOM 599 C C . ASN A 1 83 ? -22.254 -37.825 -37.479 1.00 37.09 83 ASN A C 1
ATOM 601 O O . ASN A 1 83 ? -21.552 -37.649 -36.484 1.00 37.09 83 ASN A O 1
ATOM 605 N N . ASP A 1 84 ? -22.364 -38.963 -38.149 1.00 30.47 84 ASP A N 1
ATOM 606 C CA . ASP A 1 84 ? -21.837 -40.277 -37.834 1.00 30.47 84 ASP A CA 1
ATOM 607 C C . ASP A 1 84 ? -20.357 -40.458 -38.206 1.00 30.47 84 ASP A C 1
ATOM 609 O O . ASP A 1 84 ? -19.836 -39.829 -39.126 1.00 30.47 84 ASP A O 1
ATOM 613 N N . SER A 1 85 ? -19.793 -41.516 -37.607 1.00 35.31 85 SER A N 1
ATOM 614 C CA . SER A 1 85 ? -18.648 -42.336 -38.056 1.00 35.31 85 SER A CA 1
ATOM 615 C C . SER A 1 85 ? -17.247 -41.883 -37.619 1.00 35.31 85 SER A C 1
ATOM 617 O O . SER A 1 85 ? -16.861 -40.744 -37.822 1.00 35.31 85 SER A O 1
ATOM 619 N N . ALA A 1 86 ? -16.345 -42.733 -37.119 1.00 35.75 86 ALA A N 1
ATOM 620 C CA . ALA A 1 86 ? -16.389 -44.130 -36.687 1.00 35.75 86 ALA A CA 1
ATOM 621 C C . ALA A 1 86 ? -15.021 -44.490 -36.056 1.00 35.75 86 ALA A C 1
ATOM 623 O O . ALA A 1 86 ? -13.988 -44.142 -36.622 1.00 35.75 86 ALA A O 1
ATOM 624 N N . SER A 1 87 ? -15.046 -45.333 -35.009 1.00 38.97 87 SER A N 1
ATOM 625 C CA . SER A 1 87 ? -14.004 -46.329 -34.652 1.00 38.97 87 SER A CA 1
ATOM 626 C C . SER A 1 87 ? -12.685 -45.792 -34.025 1.00 38.97 87 SER A C 1
ATOM 628 O O . SER A 1 87 ? -12.115 -44.836 -34.524 1.00 38.97 87 SER A O 1
ATOM 630 N N . SER A 1 88 ? -12.065 -46.346 -32.971 1.00 37.00 88 SER A N 1
ATOM 631 C CA . SER A 1 88 ? -12.254 -47.571 -32.177 1.00 37.00 88 SER A CA 1
ATOM 632 C C . SER A 1 88 ? -11.497 -47.470 -30.834 1.00 37.00 88 SER A C 1
ATOM 634 O O . SER A 1 88 ? -10.407 -46.916 -30.809 1.00 37.00 88 SER A O 1
ATOM 636 N N . GLN A 1 89 ? -12.073 -48.083 -29.785 1.00 38.53 89 GLN A N 1
ATOM 637 C CA . GLN A 1 89 ? -11.473 -48.880 -28.682 1.00 38.53 89 GLN A CA 1
ATOM 638 C C . GLN A 1 89 ? -10.190 -48.361 -27.977 1.00 38.53 89 GLN A C 1
ATOM 640 O O . GLN A 1 89 ? -9.153 -48.178 -28.592 1.00 38.53 89 GLN A O 1
ATOM 645 N N . ALA A 1 90 ? -10.147 -48.230 -26.645 1.00 36.12 90 ALA A N 1
ATOM 646 C CA . ALA A 1 90 ? -10.377 -49.331 -25.712 1.00 36.12 90 ALA A CA 1
ATOM 647 C C . ALA A 1 90 ? -10.856 -48.900 -24.310 1.00 36.12 90 ALA A C 1
ATOM 649 O O . ALA A 1 90 ? -10.685 -47.780 -23.843 1.00 36.12 90 ALA A O 1
ATOM 650 N N . THR A 1 91 ? -11.470 -49.889 -23.679 1.00 37.28 91 THR A N 1
ATOM 651 C CA . THR A 1 91 ? -12.196 -49.976 -22.417 1.00 37.28 91 THR A CA 1
ATOM 652 C C . THR A 1 91 ? -11.336 -49.873 -21.156 1.00 37.28 91 THR A C 1
ATOM 654 O O . THR A 1 91 ? -10.377 -50.626 -21.033 1.00 37.28 91 THR A O 1
ATOM 657 N N . THR A 1 92 ? -11.817 -49.138 -20.151 1.00 38.56 92 THR A N 1
ATOM 658 C CA . THR A 1 92 ? -11.913 -49.636 -18.763 1.00 38.56 92 THR A CA 1
ATOM 659 C C . THR A 1 92 ? -13.054 -48.916 -18.056 1.00 38.56 92 THR A C 1
ATOM 661 O O . THR A 1 92 ? -13.034 -47.707 -17.859 1.00 38.56 92 THR A O 1
ATOM 664 N N . SER A 1 93 ? -14.069 -49.698 -17.722 1.00 38.25 93 SER A N 1
ATOM 665 C CA . SER A 1 93 ? -15.269 -49.334 -16.987 1.00 38.25 93 SER A CA 1
ATOM 666 C C . SER A 1 93 ? -15.026 -49.377 -15.479 1.00 38.25 93 SER A C 1
ATOM 668 O O . SER A 1 93 ? -14.744 -50.445 -14.937 1.00 38.25 93 SER A O 1
ATOM 670 N N . THR A 1 94 ? -15.249 -48.253 -14.805 1.00 39.09 94 THR A N 1
ATOM 671 C CA . THR A 1 94 ? -15.631 -48.204 -13.390 1.00 39.09 94 THR A CA 1
ATOM 672 C C . THR A 1 94 ? -16.796 -47.233 -13.229 1.00 39.09 94 THR A C 1
ATOM 674 O O . THR A 1 94 ? -16.870 -46.174 -13.843 1.00 39.09 94 THR A O 1
ATOM 677 N N . SER A 1 95 ? -17.776 -47.696 -12.473 1.00 38.34 95 SER A N 1
ATOM 678 C CA . SER A 1 95 ? -19.159 -47.249 -12.387 1.00 38.34 95 SER A CA 1
ATOM 679 C C . SER A 1 95 ? -19.363 -45.915 -11.659 1.00 38.34 95 SER A C 1
ATOM 681 O O . SER A 1 95 ? -19.053 -45.793 -10.480 1.00 38.34 95 SER A O 1
ATOM 683 N N . SER A 1 96 ? -19.956 -44.964 -12.382 1.00 42.66 96 SER A N 1
ATOM 684 C CA . SER A 1 96 ? -21.114 -44.121 -12.026 1.00 42.66 96 SER A CA 1
ATOM 685 C C . SER A 1 96 ? -21.510 -43.937 -10.546 1.00 42.66 96 SER A C 1
ATOM 687 O O . SER A 1 96 ? -22.319 -44.691 -10.007 1.00 42.66 96 SER A O 1
ATOM 689 N N . SER A 1 97 ? -21.046 -42.819 -9.986 1.00 42.06 97 SER A N 1
ATOM 690 C CA . SER A 1 97 ? -21.667 -41.934 -8.976 1.00 42.06 97 SER A CA 1
ATOM 691 C C . SER A 1 97 ? -20.765 -40.687 -8.967 1.00 42.06 97 SER A C 1
ATOM 693 O O . SER A 1 97 ? -19.560 -40.861 -8.845 1.00 42.06 97 SER A O 1
ATOM 695 N N . SER A 1 98 ? -21.138 -39.429 -9.172 1.00 36.84 98 SER A N 1
ATOM 696 C CA . SER A 1 98 ? -22.337 -38.634 -8.915 1.00 36.84 98 SER A CA 1
ATOM 697 C C . SER A 1 98 ? -22.131 -37.276 -9.631 1.00 36.84 98 SER A C 1
ATOM 699 O O . SER A 1 98 ? -21.008 -36.916 -9.980 1.00 36.84 98 SER A O 1
ATOM 701 N N . SER A 1 99 ? -23.200 -36.522 -9.869 1.00 49.44 99 SER A N 1
ATOM 702 C CA . SER A 1 99 ? -23.334 -35.323 -10.723 1.00 49.44 99 SER A CA 1
ATOM 703 C C . SER A 1 99 ? -22.568 -34.041 -10.308 1.00 49.44 99 SER A C 1
ATOM 705 O O . SER A 1 99 ? -23.061 -32.939 -10.515 1.00 49.44 99 SER A O 1
ATOM 707 N N . LEU A 1 100 ? -21.336 -34.143 -9.797 1.00 49.25 100 LEU A N 1
ATOM 708 C CA . LEU A 1 100 ? -20.471 -33.003 -9.417 1.00 49.25 100 LEU A CA 1
ATOM 709 C C . LEU A 1 100 ? -19.477 -32.580 -10.526 1.00 49.25 100 LEU A C 1
ATOM 711 O O . LEU A 1 100 ? -18.418 -32.006 -10.263 1.00 49.25 100 LEU A O 1
ATOM 715 N N . ALA A 1 101 ? -19.823 -32.826 -11.793 1.00 56.69 101 ALA A N 1
ATOM 716 C CA . ALA A 1 101 ? -18.978 -32.524 -12.950 1.00 56.69 101 ALA A CA 1
ATOM 717 C C . ALA A 1 101 ? -18.599 -31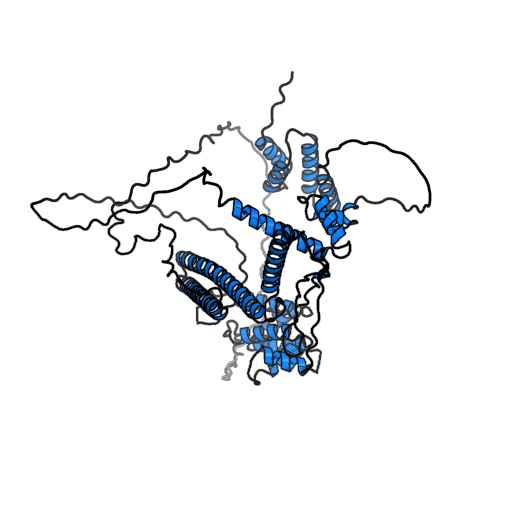.033 -13.178 1.00 56.69 101 ALA A C 1
ATOM 719 O O . ALA A 1 101 ? -17.541 -30.806 -13.770 1.00 56.69 101 ALA A O 1
ATOM 720 N N . PRO A 1 102 ? -19.351 -29.997 -12.731 1.00 60.41 102 PRO A N 1
ATOM 721 C CA . PRO A 1 102 ? -18.953 -28.624 -13.050 1.00 60.41 102 PRO A CA 1
ATOM 722 C C . PRO A 1 102 ? -17.715 -28.153 -12.271 1.00 60.41 102 PRO A C 1
ATOM 724 O O . PRO A 1 102 ? -16.972 -27.324 -12.775 1.00 60.41 102 PRO A O 1
ATOM 727 N N . PHE A 1 103 ? -17.409 -28.719 -11.098 1.00 69.94 103 PHE A N 1
ATOM 728 C CA . PHE A 1 103 ? -16.226 -28.311 -10.318 1.00 69.94 103 PHE A CA 1
ATOM 729 C C . PHE A 1 103 ? -14.947 -29.072 -10.667 1.00 69.94 103 PHE A C 1
ATOM 731 O O . PHE A 1 103 ? -13.860 -28.671 -10.264 1.00 69.94 103 PHE A O 1
ATOM 738 N N . SER A 1 104 ? -15.059 -30.177 -11.404 1.00 80.88 104 SER A N 1
ATOM 739 C CA . SER A 1 104 ? -13.904 -31.002 -11.783 1.00 80.88 104 SER A CA 1
ATOM 740 C C . SER A 1 104 ? -13.203 -30.497 -13.043 1.00 80.88 104 SER A C 1
ATOM 742 O O . SER A 1 104 ? -12.097 -30.941 -13.344 1.00 80.88 104 SER A O 1
ATOM 744 N N . THR A 1 105 ? -13.807 -29.545 -13.757 1.00 93.62 105 THR A N 1
ATOM 745 C CA . THR A 1 105 ? -13.167 -28.858 -14.880 1.00 93.62 105 THR A CA 1
ATOM 746 C C . THR A 1 105 ? -12.875 -27.401 -14.505 1.00 93.62 105 THR A C 1
ATOM 748 O O . THR A 1 105 ? -13.765 -26.705 -14.018 1.00 93.62 105 THR A O 1
ATOM 751 N N . PRO A 1 106 ? -11.655 -26.894 -14.755 1.00 94.44 106 PRO A N 1
ATOM 752 C CA . PRO A 1 106 ? -11.285 -25.500 -14.478 1.00 94.44 106 PRO A CA 1
ATOM 753 C C . PRO A 1 106 ? -12.197 -24.469 -15.151 1.00 94.44 106 PRO A C 1
ATOM 755 O O . PRO A 1 106 ? -12.489 -23.425 -14.576 1.00 94.44 106 PRO A O 1
ATOM 758 N N . LEU A 1 107 ? -12.735 -24.799 -16.328 1.00 95.81 107 LEU A N 1
ATOM 759 C CA . LEU A 1 107 ? -13.741 -23.975 -16.995 1.00 95.81 107 LEU A CA 1
ATOM 760 C C . LEU A 1 107 ? -15.061 -23.914 -16.212 1.00 95.81 107 LEU A C 1
ATOM 762 O O . LEU A 1 107 ? -15.633 -22.836 -16.082 1.00 95.81 107 LEU A O 1
ATOM 766 N N . GLY A 1 108 ? -15.541 -25.040 -15.678 1.00 94.44 108 GLY A N 1
ATOM 767 C CA . GLY A 1 108 ? -16.772 -25.066 -14.889 1.00 94.44 108 GLY A CA 1
ATOM 768 C C . GLY A 1 108 ? -16.615 -24.377 -13.528 1.00 94.44 108 GLY A C 1
ATOM 769 O O . GLY A 1 108 ? -17.532 -23.686 -13.086 1.00 94.44 108 GLY A O 1
ATOM 770 N N . PHE A 1 109 ? -15.423 -24.441 -12.920 1.00 95.31 109 PHE A N 1
ATOM 771 C CA . PHE A 1 109 ? -15.080 -23.622 -11.753 1.00 95.31 109 PHE A CA 1
ATOM 772 C C . PHE A 1 109 ? -15.193 -22.119 -12.063 1.00 95.31 109 PHE A C 1
ATOM 774 O O . PHE A 1 109 ? -15.861 -21.390 -11.330 1.00 95.31 109 PHE A O 1
ATOM 781 N N . LEU A 1 110 ? -14.614 -21.662 -13.181 1.00 95.00 110 LEU A N 1
ATOM 782 C CA . LEU A 1 110 ? -14.692 -20.258 -13.601 1.00 95.00 110 LEU A CA 1
ATOM 783 C C . LEU A 1 110 ? -16.118 -19.827 -13.976 1.00 95.00 110 LEU A C 1
ATOM 785 O O . LEU A 1 110 ? -16.520 -18.720 -13.632 1.00 95.00 110 LEU A O 1
ATOM 789 N N . GLN A 1 111 ? -16.902 -20.688 -14.630 1.00 95.12 111 GLN A N 1
ATOM 790 C CA . GLN A 1 111 ? -18.310 -20.408 -14.947 1.00 95.12 111 GLN A CA 1
ATOM 791 C C . GLN A 1 111 ? -19.159 -20.235 -13.684 1.00 95.12 111 GLN A C 1
ATOM 793 O O . GLN A 1 111 ? -20.050 -19.391 -13.655 1.00 95.12 111 GLN A O 1
ATOM 798 N N . ASN A 1 112 ? -18.861 -20.999 -12.630 1.00 93.94 112 ASN A N 1
ATOM 799 C CA . ASN A 1 112 ? -19.553 -20.866 -11.355 1.00 93.94 112 ASN A CA 1
ATOM 800 C C . ASN A 1 112 ? -19.136 -19.599 -10.586 1.00 93.94 112 ASN A C 1
ATOM 802 O O . ASN A 1 112 ? -19.967 -18.995 -9.913 1.00 93.94 112 ASN A O 1
ATOM 806 N N . LEU A 1 113 ? -17.867 -19.179 -10.688 1.00 93.44 113 LEU A N 1
ATOM 807 C CA . LEU A 1 113 ? -17.389 -17.931 -10.079 1.00 93.44 113 LEU A CA 1
ATOM 808 C C . LEU A 1 113 ? -17.878 -16.675 -10.808 1.00 93.44 113 LEU A C 1
ATOM 810 O O . LEU A 1 113 ? -18.120 -15.658 -10.162 1.00 93.44 113 LEU A O 1
ATOM 814 N N . PHE A 1 114 ? -18.052 -16.744 -12.130 1.00 93.75 114 PHE A N 1
ATOM 815 C CA . PHE A 1 114 ? -18.447 -15.604 -12.957 1.00 93.75 114 PHE A CA 1
ATOM 816 C C . PHE A 1 114 ? -19.666 -15.922 -13.839 1.00 93.75 114 PHE A C 1
ATOM 818 O O . PHE A 1 114 ? -19.530 -16.021 -15.061 1.00 93.75 114 PHE A O 1
ATOM 825 N N . PRO A 1 115 ? -20.882 -16.016 -13.263 1.00 91.94 115 PRO A N 1
ATOM 826 C CA . PRO A 1 115 ? -22.080 -16.431 -14.002 1.00 91.94 115 PRO A CA 1
ATOM 827 C C . PRO A 1 115 ? -22.487 -15.479 -15.134 1.00 91.94 115 PRO A C 1
ATOM 829 O O . PRO A 1 115 ? -23.223 -15.862 -16.039 1.00 91.94 115 PRO A O 1
ATOM 832 N N . LEU A 1 116 ? -22.043 -14.220 -15.065 1.00 85.38 116 LEU A N 1
ATOM 833 C CA . LEU A 1 116 ? -22.394 -13.166 -16.018 1.00 85.38 116 LEU A CA 1
ATOM 834 C C . LEU A 1 116 ? -21.403 -13.051 -17.184 1.00 85.38 116 LEU A C 1
ATOM 836 O O . LEU A 1 116 ? -21.709 -12.391 -18.177 1.00 85.38 116 LEU A O 1
ATOM 840 N N . LEU A 1 117 ? -20.222 -13.672 -17.082 1.00 90.25 117 LEU A N 1
ATOM 841 C CA . LEU A 1 117 ? -19.224 -13.619 -18.145 1.00 90.25 117 LEU A CA 1
ATOM 842 C C . LEU A 1 117 ? -19.516 -14.687 -19.209 1.00 90.25 117 LEU A C 1
ATOM 844 O O . LEU A 1 117 ? -19.774 -15.845 -18.872 1.00 90.25 117 LEU A O 1
ATOM 848 N N . PRO A 1 118 ? -19.449 -14.344 -20.508 1.00 94.62 118 PRO A N 1
ATOM 849 C CA . PRO A 1 118 ? -19.664 -15.319 -21.565 1.00 94.62 118 PRO A CA 1
ATOM 850 C C . PRO A 1 118 ? -18.575 -16.398 -21.529 1.00 94.62 118 PRO A C 1
ATOM 852 O O . PRO A 1 118 ? -17.383 -16.112 -21.388 1.00 94.62 118 PRO A O 1
ATOM 855 N N . SER A 1 119 ? -18.988 -17.655 -21.701 1.00 94.94 119 SER A N 1
ATOM 856 C CA . SER A 1 119 ? -18.110 -18.831 -21.628 1.00 94.94 119 SER A CA 1
ATOM 857 C C . SER A 1 119 ? -16.939 -18.777 -22.612 1.00 94.94 119 SER A C 1
ATOM 859 O O . SER A 1 119 ? -15.867 -19.286 -22.298 1.00 94.94 119 SER A O 1
ATOM 861 N N . SER A 1 120 ? -17.101 -18.099 -23.753 1.00 94.69 120 SER A N 1
ATOM 862 C CA . SER A 1 120 ? -16.031 -17.856 -24.726 1.00 94.69 120 SER A CA 1
ATOM 863 C C . SER A 1 120 ? -14.883 -17.023 -24.153 1.00 94.69 120 SER A C 1
ATOM 865 O O . SER A 1 120 ? -13.724 -17.294 -24.452 1.00 94.69 120 SER A O 1
ATOM 867 N N . THR A 1 121 ? -15.182 -16.032 -23.307 1.00 93.88 121 THR A N 1
ATOM 868 C CA . THR A 1 121 ? -14.162 -15.190 -22.665 1.00 93.88 121 THR A CA 1
ATOM 869 C C . THR A 1 121 ? -13.417 -15.979 -21.598 1.00 93.88 121 THR A C 1
ATOM 871 O O . THR A 1 121 ? -12.191 -15.921 -21.537 1.00 93.88 121 THR A O 1
ATOM 874 N N . LEU A 1 122 ? -14.138 -16.770 -20.799 1.00 95.94 122 LEU A N 1
ATOM 875 C CA . LEU A 1 122 ? -13.531 -17.653 -19.799 1.00 95.94 122 LEU A CA 1
ATOM 876 C C . LEU A 1 122 ? -12.635 -18.710 -20.460 1.00 95.94 122 LEU A C 1
ATOM 878 O O . LEU A 1 122 ? -11.526 -18.950 -19.995 1.00 95.94 122 LEU A O 1
ATOM 882 N N . GLN A 1 123 ? -13.083 -19.291 -21.576 1.00 96.44 123 GLN A N 1
ATOM 883 C CA . GLN A 1 123 ? -12.314 -20.274 -22.337 1.00 96.44 123 GLN A CA 1
ATOM 884 C C . GLN A 1 123 ? -11.072 -19.658 -22.993 1.00 96.44 123 GLN A C 1
ATOM 886 O O . GLN A 1 123 ? -10.004 -20.254 -22.908 1.00 96.44 123 GLN A O 1
ATOM 891 N N . SER A 1 124 ? -11.182 -18.458 -23.576 1.00 96.12 124 SER A N 1
ATOM 892 C CA . SER A 1 124 ? -10.037 -17.737 -24.153 1.00 96.12 124 SER A CA 1
ATOM 893 C C . SER A 1 124 ? -8.967 -17.435 -23.102 1.00 96.12 124 SER A C 1
ATOM 895 O O . SER A 1 124 ? -7.785 -17.613 -23.371 1.00 96.12 124 SER A O 1
ATOM 897 N N . ASN A 1 125 ? -9.369 -17.027 -21.892 1.00 95.25 125 ASN A N 1
ATOM 898 C CA . ASN A 1 125 ? -8.428 -16.800 -20.792 1.00 95.25 125 ASN A CA 1
ATOM 899 C C . ASN A 1 125 ? -7.806 -18.118 -20.299 1.00 95.25 125 ASN A C 1
ATOM 901 O O . ASN A 1 125 ? -6.614 -18.176 -20.010 1.00 95.25 125 ASN A O 1
ATOM 905 N N . LEU A 1 126 ? -8.584 -19.202 -20.244 1.00 96.88 126 LEU A N 1
ATOM 906 C CA . LEU A 1 126 ? -8.056 -20.519 -19.885 1.00 96.88 126 LEU A CA 1
ATOM 907 C C . LEU A 1 126 ? -7.027 -21.032 -20.911 1.00 96.88 126 LEU A C 1
ATOM 909 O O . LEU A 1 126 ? -6.041 -21.660 -20.530 1.00 96.88 126 LEU A O 1
ATOM 913 N N . GLU A 1 127 ? -7.244 -20.761 -22.201 1.00 96.75 127 GLU A N 1
ATOM 914 C CA . GLU A 1 127 ? -6.323 -21.112 -23.289 1.00 96.75 127 GLU A CA 1
ATOM 915 C C . GLU A 1 127 ? -5.054 -20.242 -23.277 1.00 96.75 127 GLU A C 1
ATOM 917 O O . GLU A 1 127 ? -3.960 -20.751 -23.515 1.00 96.75 127 GLU A O 1
ATOM 922 N N . GLU A 1 128 ? -5.178 -18.956 -22.938 1.00 96.00 128 GLU A N 1
ATOM 923 C CA . GLU A 1 128 ? -4.060 -18.008 -22.887 1.00 96.00 128 GLU A CA 1
ATOM 924 C C . GLU A 1 128 ? -3.112 -18.251 -21.702 1.00 96.00 128 GLU A C 1
ATOM 926 O O . GLU A 1 128 ? -1.890 -18.281 -21.872 1.00 96.00 128 GLU A O 1
ATOM 931 N N . TYR A 1 129 ? -3.658 -18.438 -20.498 1.00 94.75 129 TYR A N 1
ATOM 932 C CA . TYR A 1 129 ? -2.866 -18.576 -19.269 1.00 94.75 129 TYR A CA 1
ATOM 933 C C . TYR A 1 129 ? -2.574 -20.034 -18.898 1.00 94.75 129 TYR A C 1
ATOM 935 O O . TYR A 1 129 ? -1.674 -20.305 -18.099 1.00 94.75 129 TYR A O 1
ATOM 943 N N . GLY A 1 130 ? -3.284 -20.981 -19.507 1.00 95.50 130 GLY A N 1
ATOM 944 C CA . GLY A 1 130 ? -3.171 -22.400 -19.212 1.00 95.50 130 GLY A CA 1
ATOM 945 C C . GLY A 1 130 ? -3.937 -22.811 -17.954 1.00 95.50 130 GLY A C 1
ATOM 946 O O . GLY A 1 130 ? -4.234 -22.020 -17.060 1.00 95.50 130 GLY A O 1
ATOM 947 N N . VAL A 1 131 ? -4.234 -24.106 -17.890 1.00 95.50 131 VAL A N 1
ATOM 948 C CA . VAL A 1 131 ? -5.100 -24.718 -16.872 1.00 95.50 131 VAL A CA 1
ATOM 949 C C . VAL A 1 131 ? -4.513 -24.623 -15.453 1.00 95.50 131 VAL A C 1
ATOM 951 O O . VAL A 1 131 ? -5.259 -24.580 -14.478 1.00 95.50 131 VAL A O 1
ATOM 954 N N . ASP A 1 132 ? -3.186 -24.527 -15.341 1.00 95.38 132 ASP A N 1
ATOM 955 C CA . ASP A 1 132 ? -2.464 -24.517 -14.063 1.00 95.38 132 ASP A CA 1
ATOM 956 C C . ASP A 1 132 ? -2.409 -23.129 -13.394 1.00 95.38 132 ASP A C 1
ATOM 958 O O . ASP A 1 132 ? -2.017 -23.023 -12.236 1.00 95.38 132 ASP A O 1
ATOM 962 N N . ASN A 1 133 ? -2.805 -22.056 -14.094 1.00 94.81 133 ASN A N 1
ATOM 963 C CA . ASN A 1 133 ? -2.693 -20.670 -13.613 1.00 94.81 133 ASN A CA 1
ATOM 964 C C . ASN A 1 133 ? -4.062 -20.035 -13.312 1.00 94.81 133 ASN A C 1
ATOM 966 O O . ASN A 1 133 ? -4.301 -18.870 -13.636 1.00 94.81 133 ASN A O 1
ATOM 970 N N . LEU A 1 134 ? -4.965 -20.792 -12.683 1.00 95.38 134 LEU A N 1
ATOM 971 C CA . LEU A 1 134 ? -6.313 -20.332 -12.318 1.00 95.38 134 LEU A CA 1
ATOM 972 C C . LEU A 1 134 ? -6.306 -19.022 -11.516 1.00 95.38 134 LEU A C 1
ATOM 974 O O . LEU A 1 134 ? -7.117 -18.144 -11.796 1.00 95.38 134 LEU A O 1
ATOM 978 N N . ASP A 1 135 ? -5.362 -18.853 -10.588 1.00 93.56 135 ASP A N 1
ATOM 979 C CA . ASP A 1 135 ? -5.270 -17.647 -9.756 1.00 93.56 135 ASP A CA 1
ATOM 980 C C . ASP A 1 135 ? -5.014 -16.382 -10.592 1.00 93.56 135 ASP A C 1
ATOM 982 O O . ASP A 1 135 ? -5.661 -15.357 -10.383 1.00 93.56 135 ASP A O 1
ATOM 986 N N . GLN A 1 136 ? -4.133 -16.465 -11.598 1.00 92.25 136 GLN A N 1
ATOM 987 C CA . GLN A 1 136 ? -3.841 -15.342 -12.501 1.00 92.25 136 GLN A CA 1
ATOM 988 C C . GLN A 1 136 ? -5.024 -15.030 -13.419 1.00 92.25 136 GLN A C 1
ATOM 990 O O . GLN A 1 136 ? -5.285 -13.864 -13.704 1.00 92.25 136 GLN A O 1
ATOM 995 N N . ILE A 1 137 ? -5.760 -16.058 -13.857 1.00 95.69 137 ILE A N 1
ATOM 996 C CA . ILE A 1 137 ? -6.978 -15.882 -14.657 1.00 95.69 137 ILE A CA 1
ATOM 997 C C . ILE A 1 137 ? -8.041 -15.152 -13.833 1.00 95.69 137 ILE A C 1
ATOM 999 O O . ILE A 1 137 ? -8.643 -14.198 -14.318 1.00 95.69 137 ILE A O 1
ATOM 1003 N N . VAL A 1 138 ? -8.250 -15.559 -12.579 1.00 95.25 138 VAL A N 1
ATOM 1004 C CA . VAL A 1 138 ? -9.207 -14.909 -11.673 1.00 95.25 138 VAL A CA 1
ATOM 1005 C C . VAL A 1 138 ? -8.799 -13.460 -11.399 1.00 95.25 138 VAL A C 1
ATOM 1007 O O . VAL A 1 138 ? -9.642 -12.569 -11.478 1.00 95.25 138 VAL A O 1
ATOM 1010 N N . GLU A 1 139 ? -7.516 -13.198 -11.140 1.00 93.75 139 GLU A N 1
ATOM 1011 C CA . GLU A 1 139 ? -7.001 -11.839 -10.933 1.00 93.75 139 GLU A CA 1
ATOM 1012 C C . GLU A 1 139 ? -7.176 -10.956 -12.181 1.00 93.75 139 GLU A C 1
ATOM 1014 O O . GLU A 1 139 ? -7.594 -9.799 -12.071 1.00 93.75 139 GLU A O 1
ATOM 1019 N N . CYS A 1 140 ? -6.917 -11.504 -13.372 1.00 93.88 140 CYS A N 1
ATOM 1020 C CA . CYS A 1 140 ? -7.088 -10.796 -14.639 1.00 93.88 140 CYS A CA 1
ATOM 1021 C C . CYS A 1 140 ? -8.565 -10.476 -14.904 1.00 93.88 140 CYS A C 1
ATOM 1023 O O . CYS A 1 140 ? -8.902 -9.334 -15.210 1.00 93.88 140 CYS A O 1
ATOM 1025 N N . LEU A 1 141 ? -9.457 -11.453 -14.706 1.00 94.00 141 LEU A N 1
ATOM 1026 C CA . LEU A 1 141 ? -10.898 -11.276 -14.896 1.00 94.00 141 LEU A CA 1
ATOM 1027 C C . LEU A 1 141 ? -11.479 -10.235 -13.933 1.00 94.00 141 LEU A C 1
ATOM 1029 O O . LEU A 1 141 ? -12.252 -9.382 -14.363 1.00 94.00 141 LEU A O 1
ATOM 1033 N N . LEU A 1 142 ? -11.075 -10.253 -12.658 1.00 92.69 142 LEU A N 1
ATOM 1034 C CA . LEU A 1 142 ? -11.498 -9.249 -11.675 1.00 92.69 142 LEU A CA 1
ATOM 1035 C C . LEU A 1 142 ? -10.953 -7.853 -12.005 1.00 92.69 142 LEU A C 1
ATOM 1037 O O . LEU A 1 142 ? -11.649 -6.858 -11.812 1.00 92.69 142 LEU A O 1
ATOM 1041 N N . SER A 1 143 ? -9.727 -7.772 -12.529 1.00 90.19 143 SER A N 1
ATOM 1042 C CA . SER A 1 143 ? -9.124 -6.506 -12.955 1.00 90.19 143 SER A CA 1
ATOM 1043 C C . SER A 1 143 ? -9.843 -5.913 -14.167 1.00 90.19 143 SER A C 1
ATOM 1045 O O . SER A 1 143 ? -10.116 -4.713 -14.190 1.00 90.19 143 SER A O 1
ATOM 1047 N N . ASP A 1 144 ? -10.192 -6.737 -15.154 1.00 83.81 144 ASP A N 1
ATOM 1048 C CA . ASP A 1 144 ? -10.914 -6.296 -16.348 1.00 83.81 144 ASP A CA 1
ATOM 1049 C C . ASP A 1 144 ? -12.354 -5.882 -16.043 1.00 83.81 144 ASP A C 1
ATOM 1051 O O . ASP A 1 144 ? -12.837 -4.898 -16.610 1.00 83.81 144 ASP A O 1
ATOM 1055 N N . ASP A 1 145 ? -13.036 -6.591 -15.142 1.00 77.81 145 ASP A N 1
ATOM 1056 C CA . ASP A 1 145 ? -14.388 -6.226 -14.708 1.00 77.81 145 ASP A CA 1
ATOM 1057 C C . ASP A 1 145 ? -14.374 -4.914 -13.915 1.00 77.81 145 ASP A C 1
ATOM 1059 O O . ASP A 1 145 ? -15.171 -4.021 -14.190 1.00 77.81 145 ASP A O 1
ATOM 1063 N N . TYR A 1 146 ? -13.375 -4.721 -13.046 1.00 69.31 146 TYR A N 1
ATOM 1064 C CA . TYR A 1 146 ? -13.153 -3.451 -12.351 1.00 69.31 146 TYR A CA 1
ATOM 1065 C C . TYR A 1 146 ? -12.865 -2.292 -13.320 1.00 69.31 146 TYR A C 1
ATOM 1067 O O . TYR A 1 146 ? -13.382 -1.184 -13.165 1.00 69.31 146 TYR A O 1
ATOM 1075 N N . ILE A 1 147 ? -12.062 -2.529 -14.363 1.00 76.62 147 ILE A N 1
ATOM 1076 C CA . ILE A 1 147 ? -11.794 -1.526 -15.404 1.00 76.62 147 ILE A CA 1
ATOM 1077 C C . ILE A 1 147 ? -13.062 -1.221 -16.213 1.00 76.62 147 ILE A C 1
ATOM 1079 O O . ILE A 1 147 ? -13.260 -0.073 -16.619 1.00 76.62 147 ILE A O 1
ATOM 1083 N N . ARG A 1 148 ? -13.916 -2.217 -16.463 1.00 85.06 148 ARG A N 1
ATOM 1084 C CA . ARG A 1 148 ? -15.196 -2.033 -17.155 1.00 85.06 148 ARG A CA 1
ATOM 1085 C C . ARG A 1 148 ? -16.174 -1.225 -16.308 1.00 85.06 148 ARG A C 1
ATOM 1087 O O . ARG A 1 148 ? -16.688 -0.231 -16.808 1.00 85.06 148 ARG A O 1
ATOM 1094 N N . GLU A 1 149 ? -16.331 -1.569 -15.032 1.00 74.31 149 GLU A N 1
ATOM 1095 C CA . GLU A 1 149 ? -17.175 -0.846 -14.075 1.00 74.31 149 GLU A CA 1
ATOM 1096 C C . GLU A 1 149 ? -16.736 0.618 -13.938 1.00 74.31 149 GLU A C 1
ATOM 1098 O O . GLU A 1 149 ? -17.568 1.526 -13.958 1.00 74.31 149 GLU A O 1
ATOM 1103 N N . LEU A 1 150 ? -15.423 0.876 -13.886 1.00 68.06 150 LEU A N 1
ATOM 1104 C CA . LEU A 1 150 ? -14.884 2.237 -13.878 1.00 68.06 150 LEU A CA 1
ATOM 1105 C C . LEU A 1 150 ? -15.210 3.013 -15.158 1.00 68.06 150 LEU A C 1
ATOM 1107 O O . LEU A 1 150 ? -15.469 4.209 -15.085 1.00 68.06 150 LEU A O 1
ATOM 1111 N N . ARG A 1 151 ? -15.191 2.363 -16.328 1.00 75.75 151 ARG A N 1
ATOM 1112 C CA . ARG A 1 151 ? -15.534 3.014 -17.603 1.00 75.75 151 ARG A CA 1
ATOM 1113 C C . ARG A 1 151 ? -17.029 3.275 -17.728 1.00 75.75 151 ARG A C 1
ATOM 1115 O O . ARG A 1 151 ? -17.404 4.341 -18.198 1.00 75.75 151 ARG A O 1
ATOM 1122 N N . GLU A 1 152 ? -17.862 2.328 -17.315 1.00 73.31 152 GLU A N 1
ATOM 1123 C CA . GLU A 1 152 ? -19.322 2.459 -17.355 1.00 73.31 152 GLU A CA 1
ATOM 1124 C C . GLU A 1 152 ? -19.812 3.512 -16.349 1.00 73.31 152 GLU A C 1
ATOM 1126 O O . GLU A 1 152 ? -20.631 4.360 -16.697 1.00 73.31 152 GLU A O 1
ATOM 1131 N N . SER A 1 153 ? -19.209 3.571 -15.157 1.00 67.75 153 SER A N 1
ATOM 1132 C CA . SER A 1 153 ? -19.515 4.597 -14.149 1.00 67.75 153 SER A CA 1
ATOM 1133 C C . SER A 1 153 ? -19.139 6.021 -14.586 1.00 67.75 153 SER A C 1
ATOM 1135 O O . SER A 1 153 ? -19.760 6.985 -14.143 1.00 67.75 153 SER A O 1
ATOM 1137 N N . ASP A 1 154 ? -18.128 6.174 -15.449 1.00 59.72 154 ASP A N 1
ATOM 1138 C CA . ASP A 1 154 ? -17.691 7.480 -15.969 1.00 59.72 154 ASP A CA 1
ATOM 1139 C C . ASP A 1 154 ? -18.547 7.948 -17.169 1.00 59.72 154 ASP A C 1
ATOM 1141 O O . ASP A 1 154 ? -18.575 9.135 -17.504 1.00 59.72 154 ASP A O 1
ATOM 1145 N N . ILE A 1 155 ? -19.280 7.025 -17.807 1.00 51.16 155 ILE A N 1
ATOM 1146 C CA . ILE A 1 155 ? -20.181 7.299 -18.938 1.00 51.16 155 ILE A CA 1
ATOM 1147 C C . ILE A 1 155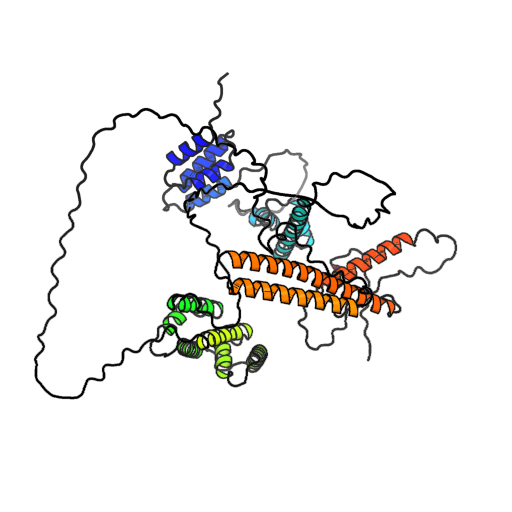 ? -21.537 7.839 -18.453 1.00 51.16 155 ILE A C 1
ATOM 1149 O O . ILE A 1 155 ? -22.055 8.785 -19.049 1.00 51.16 155 ILE A O 1
ATOM 1153 N N . ASP A 1 156 ? -22.057 7.357 -17.321 1.00 53.41 156 ASP A N 1
ATOM 1154 C CA . ASP A 1 156 ? -23.352 7.805 -16.775 1.00 53.41 156 ASP A CA 1
ATOM 1155 C C . ASP A 1 156 ? -23.355 9.249 -16.232 1.00 53.41 156 ASP A C 1
ATOM 1157 O O . ASP A 1 156 ? -24.412 9.822 -15.966 1.00 53.41 156 ASP A O 1
ATOM 1161 N N . LEU A 1 157 ? -22.188 9.891 -16.098 1.00 54.88 157 LEU A N 1
ATOM 1162 C CA . LEU A 1 157 ? -22.084 11.286 -15.651 1.00 54.88 157 LEU A CA 1
ATOM 1163 C C . LEU A 1 157 ? -21.960 12.303 -16.795 1.00 54.88 157 LEU A C 1
ATOM 1165 O O . LEU A 1 157 ? -21.850 13.503 -16.521 1.00 54.88 157 LEU A O 1
ATOM 1169 N N . ARG A 1 158 ? -21.959 11.866 -18.064 1.00 50.66 158 ARG A N 1
ATOM 1170 C CA . ARG A 1 158 ? -21.569 12.736 -19.187 1.00 50.66 158 ARG A CA 1
ATOM 1171 C C . ARG A 1 158 ? -22.590 12.946 -20.302 1.00 50.66 158 ARG A C 1
ATOM 1173 O O . ARG A 1 158 ? -22.324 13.803 -21.143 1.00 50.66 158 ARG A O 1
ATOM 1180 N N . ASP A 1 159 ? -23.742 12.279 -20.293 1.00 44.03 159 ASP A N 1
ATOM 1181 C CA . ASP A 1 159 ? -24.630 12.251 -21.468 1.00 44.03 159 ASP A CA 1
ATOM 1182 C C . ASP A 1 159 ? -25.993 12.943 -21.276 1.00 44.03 159 ASP A C 1
ATOM 1184 O O . ASP A 1 159 ? -27.052 12.369 -21.496 1.00 44.03 159 ASP A O 1
ATOM 1188 N N . ASP A 1 160 ? -25.958 14.226 -20.896 1.00 43.81 160 ASP A N 1
ATOM 1189 C CA . ASP A 1 160 ? -27.128 15.122 -20.953 1.00 43.81 160 ASP A CA 1
ATOM 1190 C C . ASP A 1 160 ? -26.775 16.459 -21.646 1.00 43.81 160 ASP A C 1
ATOM 1192 O O . ASP A 1 160 ? -27.156 17.558 -21.231 1.00 43.81 160 ASP A O 1
ATOM 1196 N N . SER A 1 161 ? -25.992 16.394 -22.729 1.00 40.59 161 SER A N 1
ATOM 1197 C CA . SER A 1 161 ? -25.811 17.527 -23.647 1.00 40.59 161 SER A CA 1
ATOM 1198 C C . SER A 1 161 ? -26.043 17.100 -25.096 1.00 40.59 161 SER A C 1
ATOM 1200 O O . SER A 1 161 ? -25.219 16.384 -25.663 1.00 40.59 161 SER A O 1
ATOM 1202 N N . PRO A 1 162 ? -27.154 17.533 -25.724 1.00 45.25 162 PRO A N 1
ATOM 1203 C CA . PRO A 1 162 ? -27.483 17.138 -27.083 1.00 45.25 162 PRO A CA 1
ATOM 1204 C C . PRO A 1 162 ? -26.479 17.735 -28.072 1.00 45.25 162 PRO A C 1
ATOM 1206 O O . PRO A 1 162 ? -26.340 18.952 -28.204 1.00 45.25 162 PRO A O 1
ATOM 1209 N N . SER A 1 163 ? -25.790 16.839 -28.773 1.00 41.34 163 SER A N 1
ATOM 1210 C CA . SER A 1 163 ? -24.861 17.141 -29.856 1.00 41.34 163 SER A CA 1
ATOM 1211 C C . SER A 1 163 ? -25.598 17.771 -31.045 1.00 41.34 163 SER A C 1
ATOM 1213 O O . SER A 1 163 ? -26.535 17.187 -31.592 1.00 41.34 163 SER A O 1
ATOM 1215 N N . GLY A 1 164 ? -25.167 18.969 -31.444 1.00 35.75 164 GLY A N 1
ATOM 1216 C CA . GLY A 1 164 ? -25.600 19.675 -32.648 1.00 35.75 164 GLY A CA 1
ATOM 1217 C C . GLY A 1 164 ? -24.399 20.354 -33.308 1.00 35.75 164 GLY A C 1
ATOM 1218 O O . GLY A 1 164 ? -23.707 21.151 -32.684 1.00 35.75 164 GLY A O 1
ATOM 1219 N N . SER A 1 165 ? -24.149 19.979 -34.557 1.00 42.97 165 SER A N 1
ATOM 1220 C CA . SER A 1 165 ? -23.031 20.327 -35.444 1.00 42.97 165 SER A CA 1
ATOM 1221 C C . SER A 1 165 ? -22.839 21.830 -35.741 1.00 42.97 165 SER A C 1
ATOM 1223 O O . SER A 1 165 ? -23.818 22.476 -36.098 1.00 42.97 165 SER A O 1
ATOM 1225 N N . ASP A 1 166 ? -21.578 22.297 -35.657 1.00 35.53 166 ASP A N 1
ATOM 1226 C CA . ASP A 1 166 ? -20.786 23.256 -36.488 1.00 35.53 166 ASP A CA 1
ATOM 1227 C C . ASP A 1 166 ? -21.452 24.383 -37.338 1.00 35.53 166 ASP A C 1
ATOM 1229 O O . ASP A 1 166 ? -22.579 24.218 -37.797 1.00 35.53 166 ASP A O 1
ATOM 1233 N N . PRO A 1 167 ? -20.728 25.456 -37.781 1.00 56.84 167 PRO A N 1
ATOM 1234 C CA . PRO A 1 167 ? -19.423 25.995 -37.344 1.00 56.84 167 PRO A CA 1
ATOM 1235 C C . PRO A 1 167 ? -19.321 27.561 -37.301 1.00 56.84 167 PRO A C 1
ATOM 1237 O O . PRO A 1 167 ? -20.156 28.287 -37.826 1.00 56.84 167 PRO A O 1
ATOM 1240 N N . VAL A 1 168 ? -18.186 28.064 -36.781 1.00 39.62 168 VAL A N 1
ATOM 1241 C CA . VAL A 1 168 ? -17.464 29.303 -37.189 1.00 39.62 168 VAL A CA 1
ATOM 1242 C C . VAL A 1 168 ? -18.037 30.709 -36.864 1.00 39.62 168 VAL A C 1
ATOM 1244 O O . VAL A 1 168 ? -19.100 31.124 -37.300 1.00 39.62 168 VAL A O 1
ATOM 1247 N N . ALA A 1 169 ? -17.144 31.491 -36.233 1.00 42.12 169 ALA A N 1
ATOM 1248 C CA . ALA A 1 169 ? -17.015 32.956 -36.208 1.00 42.12 169 ALA A CA 1
ATOM 1249 C C . ALA A 1 169 ? -18.061 33.798 -35.452 1.00 42.12 169 ALA A C 1
ATOM 1251 O O . ALA A 1 169 ? -19.189 33.982 -35.891 1.00 42.12 169 ALA A O 1
ATOM 1252 N N . GLY A 1 170 ? -17.593 34.488 -34.401 1.00 43.12 170 GLY A N 1
ATOM 1253 C CA . GLY A 1 170 ? -18.182 35.776 -34.021 1.00 43.12 170 GLY A CA 1
ATOM 1254 C C . GLY A 1 170 ? -18.372 36.042 -32.534 1.00 43.12 170 GLY A C 1
ATOM 1255 O O . GLY A 1 170 ? -19.460 36.446 -32.157 1.00 43.12 170 GLY A O 1
ATOM 1256 N N . TRP A 1 171 ? -17.352 35.875 -31.687 1.00 35.09 171 TRP A N 1
ATOM 1257 C CA . TRP A 1 171 ? -17.410 36.393 -30.311 1.00 35.09 171 TRP A CA 1
ATOM 1258 C C . TRP A 1 171 ? -16.085 37.053 -29.921 1.00 35.09 171 TRP A C 1
ATOM 1260 O O . TRP A 1 171 ? -15.298 36.533 -29.139 1.00 35.09 171 TRP A O 1
ATOM 1270 N N . ALA A 1 172 ? -15.844 38.230 -30.493 1.00 36.09 172 ALA A N 1
ATOM 1271 C CA . ALA A 1 172 ? -14.930 39.217 -29.940 1.00 36.09 172 ALA A CA 1
ATOM 1272 C C . ALA A 1 172 ? -15.673 40.556 -29.848 1.00 36.09 172 ALA A C 1
ATOM 1274 O O . ALA A 1 172 ? -16.354 40.948 -30.790 1.00 36.09 172 ALA A O 1
ATOM 1275 N N . ALA A 1 173 ? -15.472 41.238 -28.719 1.00 37.53 173 ALA A N 1
ATOM 1276 C CA . ALA A 1 173 ? -15.970 42.560 -28.327 1.00 37.53 173 ALA A CA 1
ATOM 1277 C C . ALA A 1 173 ? -17.326 42.609 -27.597 1.00 37.53 173 ALA A C 1
ATOM 1279 O O . ALA A 1 173 ? -18.389 42.738 -28.195 1.00 37.53 173 ALA A O 1
ATOM 1280 N N . VAL A 1 174 ? -17.256 42.689 -26.263 1.00 34.69 174 VAL A N 1
ATOM 1281 C CA . VAL A 1 174 ? -18.226 43.462 -25.474 1.00 34.69 174 VAL A CA 1
ATOM 1282 C C . VAL A 1 174 ? -17.462 44.478 -24.628 1.00 34.69 174 VAL A C 1
ATOM 1284 O O . VAL A 1 174 ? -16.55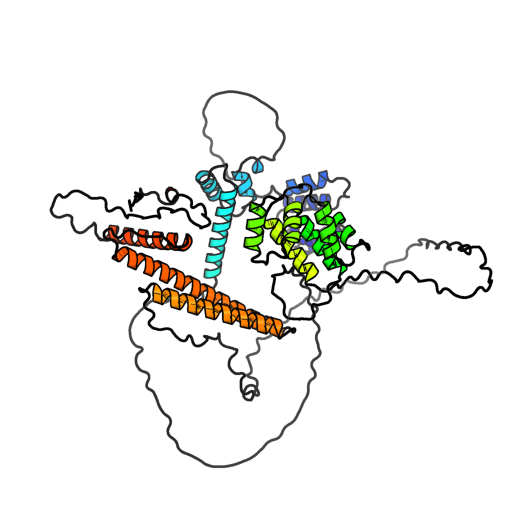3 44.145 -23.867 1.00 34.69 174 VAL A O 1
ATOM 1287 N N . ALA A 1 175 ? -17.809 45.743 -24.851 1.00 33.22 175 ALA A N 1
ATOM 1288 C CA . ALA A 1 175 ? -17.183 46.933 -24.305 1.00 33.22 175 ALA A CA 1
ATOM 1289 C C . ALA A 1 175 ? -17.493 47.142 -22.813 1.00 33.22 175 ALA A C 1
ATOM 1291 O O . ALA A 1 175 ? -18.605 46.907 -22.341 1.00 33.22 175 ALA A O 1
ATOM 1292 N N . LYS A 1 176 ? -16.496 47.659 -22.089 1.00 38.31 176 LYS A N 1
ATOM 1293 C CA . LYS A 1 176 ? -16.606 48.144 -20.709 1.00 38.31 176 LYS A CA 1
ATOM 1294 C C . LYS A 1 176 ? -17.387 49.463 -20.687 1.00 38.31 176 LYS A C 1
ATOM 1296 O O . LYS A 1 176 ? -17.050 50.380 -21.432 1.00 38.31 176 LYS A O 1
ATOM 1301 N N . LYS A 1 177 ? -18.374 49.586 -19.796 1.00 35.53 177 LYS A N 1
ATOM 1302 C CA . LYS A 1 177 ? -19.064 50.849 -19.491 1.00 35.53 177 LYS A CA 1
ATOM 1303 C C . LYS A 1 177 ? -18.848 51.183 -18.013 1.00 35.53 177 LYS A C 1
ATOM 1305 O O . LYS A 1 177 ? -19.229 50.393 -17.153 1.00 35.53 177 LYS A O 1
ATOM 1310 N N . SER A 1 178 ? -18.185 52.307 -17.732 1.00 36.31 178 SER A N 1
ATOM 1311 C CA . SER A 1 178 ? -18.006 52.837 -16.374 1.00 36.31 178 SER A CA 1
ATOM 1312 C C . SER A 1 178 ? -19.267 53.576 -15.895 1.00 36.31 178 SER A C 1
ATOM 1314 O O . SER A 1 178 ? -20.078 53.993 -16.730 1.00 36.31 178 SER A O 1
ATOM 1316 N N . PRO A 1 179 ? -19.440 53.773 -14.575 1.00 46.81 179 PRO A N 1
ATOM 1317 C CA . PRO A 1 179 ? -20.429 54.693 -14.036 1.00 46.81 179 PRO A CA 1
ATOM 1318 C C . PRO A 1 179 ? -19.772 56.006 -13.580 1.00 46.81 179 PRO A C 1
ATOM 1320 O O . PRO A 1 179 ? -18.793 56.000 -12.836 1.00 46.81 179 PRO A O 1
ATOM 1323 N N . GLU A 1 180 ? -20.363 57.129 -13.984 1.00 37.56 180 GLU A N 1
ATOM 1324 C CA . GLU A 1 180 ? -20.136 58.452 -13.399 1.00 37.56 180 GLU A CA 1
ATOM 1325 C C . GLU A 1 180 ? -21.484 59.064 -12.982 1.00 37.56 180 GLU A C 1
ATOM 1327 O O . GLU A 1 180 ? -22.541 58.729 -13.516 1.00 37.56 180 GLU A O 1
ATOM 1332 N N . ALA A 1 181 ? -21.410 59.873 -11.931 1.00 42.50 181 ALA A N 1
ATOM 1333 C CA . ALA A 1 181 ? -22.445 60.258 -10.985 1.00 42.50 181 ALA A CA 1
ATOM 1334 C C . ALA A 1 181 ? -23.540 61.205 -11.509 1.00 42.50 181 ALA A C 1
ATOM 1336 O O . ALA A 1 181 ? -23.308 61.977 -12.431 1.00 42.50 181 ALA A O 1
ATOM 1337 N N . GLN A 1 182 ? -24.680 61.247 -10.798 1.00 41.38 182 GLN A N 1
ATOM 1338 C CA . GLN A 1 182 ? -25.223 62.468 -10.169 1.00 41.38 182 GLN A CA 1
ATOM 1339 C C . GLN A 1 182 ? -26.480 62.183 -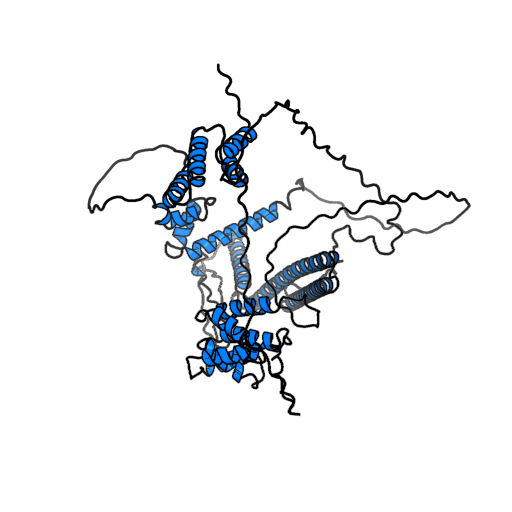9.314 1.00 41.38 182 GLN A C 1
ATOM 1341 O O . GLN A 1 182 ? -27.203 61.213 -9.509 1.00 41.38 182 GLN A O 1
ATOM 1346 N N . THR A 1 183 ? -26.640 63.025 -8.296 1.00 43.12 183 THR A N 1
ATOM 1347 C CA . THR A 1 183 ? -27.521 63.020 -7.108 1.00 43.12 183 THR A CA 1
ATOM 1348 C C . THR A 1 183 ? -28.872 63.747 -7.366 1.00 43.12 183 THR A C 1
ATOM 1350 O O . THR A 1 183 ? -29.153 64.060 -8.518 1.00 43.12 183 THR A O 1
ATOM 1353 N N . PRO A 1 184 ? -29.645 64.225 -6.353 1.00 59.50 184 PRO A N 1
ATOM 1354 C CA . PRO A 1 184 ? -30.322 63.584 -5.199 1.00 59.50 184 PRO A CA 1
ATOM 1355 C C . PRO A 1 184 ? -31.853 63.915 -5.164 1.00 59.50 184 PRO A C 1
ATOM 1357 O O . PRO A 1 184 ? -32.333 64.552 -6.091 1.00 59.50 184 PRO A O 1
ATOM 1360 N N . ILE A 1 185 ? -32.583 63.574 -4.065 1.00 36.66 185 ILE A N 1
ATOM 1361 C CA . ILE A 1 185 ? -33.629 64.390 -3.346 1.00 36.66 185 ILE A CA 1
ATOM 1362 C C . ILE A 1 185 ? -34.887 63.604 -2.828 1.00 36.66 185 ILE A C 1
ATOM 1364 O O . ILE A 1 185 ? -35.730 63.171 -3.600 1.00 36.66 185 ILE A O 1
ATOM 1368 N N . ILE A 1 186 ? -35.029 63.573 -1.478 1.00 37.47 186 ILE A N 1
ATOM 1369 C CA . ILE A 1 186 ? -36.244 63.712 -0.604 1.00 37.47 186 ILE A CA 1
ATOM 1370 C C . ILE A 1 186 ? -37.133 62.511 -0.132 1.00 37.47 186 ILE A C 1
ATOM 1372 O O . ILE A 1 186 ? -37.936 61.960 -0.869 1.00 37.47 186 ILE A O 1
ATOM 1376 N N . ARG A 1 187 ? -37.061 62.312 1.210 1.00 39.03 187 ARG A N 1
ATOM 1377 C CA . ARG A 1 187 ? -38.080 62.143 2.303 1.00 39.03 187 ARG A CA 1
ATOM 1378 C C . ARG A 1 187 ? -38.978 60.887 2.484 1.00 39.03 187 ARG A C 1
ATOM 1380 O O . ARG A 1 187 ? -39.866 60.653 1.686 1.00 39.03 187 ARG A O 1
ATOM 1387 N N . GLN A 1 188 ? -38.853 60.325 3.714 1.00 41.44 188 GLN A N 1
ATOM 1388 C CA . GLN A 1 188 ? -39.882 59.935 4.736 1.00 41.44 188 GLN A CA 1
ATOM 1389 C C . GLN A 1 188 ? -40.896 58.817 4.354 1.00 41.44 188 GLN A C 1
ATOM 1391 O O . GLN A 1 188 ? -41.345 58.782 3.226 1.00 41.44 188 GLN A O 1
ATOM 1396 N N . THR A 1 189 ? -41.336 57.839 5.169 1.00 41.06 189 THR A N 1
ATOM 1397 C CA . THR A 1 189 ? -41.586 57.664 6.629 1.00 41.06 189 THR A CA 1
ATOM 1398 C C . THR A 1 189 ? -41.853 56.155 6.950 1.00 41.06 189 THR A C 1
ATOM 1400 O O . THR A 1 189 ? -41.844 55.340 6.029 1.00 41.06 189 THR A O 1
ATOM 1403 N N . PRO A 1 190 ? -42.068 55.737 8.226 1.00 55.66 190 PRO A N 1
ATOM 1404 C CA . PRO A 1 190 ? -41.927 54.347 8.692 1.00 55.66 190 PRO A CA 1
ATOM 1405 C C . PRO A 1 190 ? -43.255 53.579 8.838 1.00 55.66 190 PRO A C 1
ATOM 1407 O O . PRO A 1 190 ? -44.273 54.177 9.177 1.00 55.66 190 PRO A O 1
ATOM 1410 N N . ILE A 1 191 ? -43.234 52.240 8.721 1.00 39.97 191 ILE A N 1
ATOM 1411 C CA . ILE A 1 191 ? -44.331 51.378 9.206 1.00 39.97 191 ILE A CA 1
ATOM 1412 C C . ILE A 1 191 ? -43.798 50.134 9.935 1.00 39.97 191 ILE A C 1
ATOM 1414 O O . ILE A 1 191 ? -43.077 49.298 9.400 1.00 39.97 191 ILE A O 1
ATOM 1418 N N . ILE A 1 192 ? -44.224 50.055 11.193 1.00 44.75 192 ILE A N 1
ATOM 1419 C CA . ILE A 1 192 ? -44.116 48.980 12.183 1.00 44.75 192 ILE A CA 1
ATOM 1420 C C . ILE A 1 192 ? -45.077 47.831 11.827 1.00 44.75 192 ILE A C 1
ATOM 1422 O O . ILE A 1 192 ? -46.221 48.120 11.487 1.00 44.75 192 ILE A O 1
ATOM 1426 N N . ARG A 1 193 ? -44.673 46.559 12.020 1.00 39.81 193 ARG A N 1
ATOM 1427 C CA . ARG A 1 193 ? -45.513 45.408 12.469 1.00 39.81 193 ARG A CA 1
ATOM 1428 C C . ARG A 1 193 ? -44.645 44.142 12.575 1.00 39.81 193 ARG A C 1
ATOM 1430 O O . ARG A 1 193 ? -44.042 43.725 11.603 1.00 39.81 193 ARG A O 1
ATOM 1437 N N . GLN A 1 194 ? -44.315 43.674 13.778 1.00 42.94 194 GLN A N 1
ATOM 1438 C CA . GLN A 1 194 ? -45.084 42.826 14.707 1.00 42.94 194 GLN A CA 1
ATOM 1439 C C . GLN A 1 194 ? -44.809 41.319 14.546 1.00 42.94 194 GLN A C 1
ATOM 1441 O O . GLN A 1 194 ? -44.797 40.749 13.465 1.00 42.94 194 GLN A O 1
ATOM 1446 N N . LYS A 1 195 ? -44.538 40.726 15.712 1.00 44.91 195 LYS A N 1
ATOM 1447 C CA . LYS A 1 195 ? -44.063 39.375 16.015 1.00 44.91 195 LYS A CA 1
ATOM 1448 C C . LYS A 1 195 ? -45.131 38.311 15.759 1.00 44.91 195 LYS A C 1
ATOM 1450 O O . LYS A 1 195 ? -46.255 38.510 16.198 1.00 44.91 195 LYS A O 1
ATOM 1455 N N . THR A 1 196 ? -44.713 37.110 15.353 1.00 39.22 196 THR A N 1
ATOM 1456 C CA . THR A 1 196 ? -45.269 35.855 15.902 1.00 39.22 196 THR A CA 1
ATOM 1457 C C . THR A 1 196 ? -44.206 34.756 15.924 1.00 39.22 196 THR A C 1
ATOM 1459 O O . THR A 1 196 ? -43.695 34.350 14.884 1.00 39.22 196 THR A O 1
ATOM 1462 N N . LYS A 1 197 ? -43.887 34.267 17.128 1.00 49.28 197 LYS A N 1
ATOM 1463 C CA . LYS A 1 197 ? -43.064 33.077 17.377 1.00 49.28 197 LYS A CA 1
ATOM 1464 C C . LYS A 1 197 ? -43.901 31.825 17.093 1.00 49.28 197 LYS A C 1
ATOM 1466 O O . LYS A 1 197 ? -44.968 31.683 17.685 1.00 49.28 197 LYS A O 1
ATOM 1471 N N . LYS A 1 198 ? -43.400 30.886 16.287 1.00 42.81 198 LYS A N 1
ATOM 1472 C CA . LYS A 1 198 ? -43.885 29.496 16.275 1.00 42.81 198 LYS A CA 1
ATOM 1473 C C . LYS A 1 198 ? -42.743 28.567 16.673 1.00 42.81 198 LYS A C 1
ATOM 1475 O O . LYS A 1 198 ? -41.726 28.500 15.996 1.00 42.81 198 LYS A O 1
ATOM 1480 N N . LYS A 1 199 ? -42.932 27.899 17.812 1.00 53.66 199 LYS A N 1
ATOM 1481 C CA . LYS A 1 199 ? -42.130 26.765 18.275 1.00 53.66 199 LYS A CA 1
ATOM 1482 C C . LYS A 1 199 ? -42.371 25.602 17.310 1.00 53.66 199 LYS A C 1
ATOM 1484 O O . LYS A 1 199 ? -43.531 25.267 17.075 1.00 53.66 199 LYS A O 1
ATOM 1489 N N . GLN A 1 200 ? -41.313 25.001 16.778 1.00 43.03 200 GLN A N 1
ATOM 1490 C CA . GLN A 1 200 ? -41.394 23.692 16.136 1.00 43.03 200 GLN A CA 1
ATOM 1491 C C . GLN A 1 200 ? -40.689 22.659 17.009 1.00 43.03 200 GLN A C 1
ATOM 1493 O O . GLN A 1 200 ? -39.675 22.945 17.644 1.00 43.03 200 GLN A O 1
ATOM 1498 N N . ALA A 1 201 ? -41.351 21.511 17.108 1.00 39.28 201 ALA A N 1
ATOM 1499 C CA . ALA A 1 201 ? -41.044 20.399 17.982 1.00 39.28 201 ALA A CA 1
ATOM 1500 C C . ALA A 1 201 ? -39.800 19.647 17.500 1.00 39.28 201 ALA A C 1
ATOM 1502 O O . ALA A 1 201 ? -39.632 19.415 16.304 1.00 39.28 201 ALA A O 1
ATOM 1503 N N . ALA A 1 202 ? -38.957 19.269 18.458 1.00 37.09 202 ALA A N 1
ATOM 1504 C CA . ALA A 1 202 ? -37.826 18.383 18.253 1.00 37.09 202 ALA A CA 1
ATOM 1505 C C . ALA A 1 202 ? -38.328 17.000 17.820 1.00 37.09 202 ALA A C 1
ATOM 1507 O O . ALA A 1 202 ? -39.156 16.399 18.507 1.00 37.09 202 ALA A O 1
ATOM 1508 N N . LEU A 1 203 ? -37.825 16.514 16.686 1.00 34.16 203 LEU A N 1
ATOM 1509 C CA . LEU A 1 203 ? -38.048 15.157 16.209 1.00 34.16 203 LEU A CA 1
ATOM 1510 C C . LEU A 1 203 ? -36.703 14.432 16.269 1.00 34.16 203 LEU A C 1
ATOM 1512 O O . LEU A 1 203 ? -35.762 14.789 15.566 1.00 34.16 203 LEU A O 1
ATOM 1516 N N . VAL A 1 204 ? -36.615 13.477 17.189 1.00 37.44 204 VAL A N 1
ATOM 1517 C CA . VAL A 1 204 ? -35.466 12.594 17.389 1.00 37.44 204 VAL A CA 1
ATOM 1518 C C . VAL A 1 204 ? -35.575 11.471 16.363 1.00 37.44 204 VAL A C 1
ATOM 1520 O O . VAL A 1 204 ? -36.538 10.709 16.399 1.00 37.44 204 VAL A O 1
ATOM 1523 N N . PHE A 1 205 ? -34.602 11.367 15.460 1.00 34.72 205 PHE A N 1
ATOM 1524 C CA . PHE A 1 205 ? -34.406 10.170 14.648 1.00 34.72 205 PHE A CA 1
ATOM 1525 C C . PHE A 1 205 ? -33.263 9.358 15.251 1.00 34.72 205 PHE A C 1
ATOM 1527 O O . PHE A 1 205 ? -32.145 9.849 15.384 1.00 34.72 205 PHE A O 1
ATOM 1534 N N . GLY A 1 206 ? -33.581 8.128 15.657 1.00 33.22 206 GLY A N 1
ATOM 1535 C CA . GLY A 1 206 ? -32.601 7.129 16.056 1.00 33.22 206 GLY A CA 1
ATOM 1536 C C . GLY A 1 206 ? -31.834 6.642 14.833 1.00 33.22 206 GLY A C 1
ATOM 1537 O O . GLY A 1 206 ? -32.425 6.103 13.899 1.00 33.22 206 GLY A O 1
ATOM 1538 N N . ASP A 1 207 ? -30.527 6.867 14.856 1.00 33.72 207 ASP A N 1
ATOM 1539 C CA . ASP A 1 207 ? -29.559 6.351 13.899 1.00 33.72 207 ASP A CA 1
ATOM 1540 C C . ASP A 1 207 ? -29.244 4.884 14.241 1.00 33.72 207 ASP A C 1
ATOM 1542 O O . ASP A 1 207 ? -28.837 4.569 15.361 1.00 33.72 207 ASP A O 1
ATOM 1546 N N . VAL A 1 208 ? -29.460 3.977 13.286 1.00 41.84 208 VAL A N 1
ATOM 1547 C CA . VAL A 1 208 ? -29.024 2.575 13.354 1.00 41.84 208 VAL A CA 1
ATOM 1548 C C . VAL A 1 208 ? -28.194 2.307 12.110 1.00 41.84 208 VAL A C 1
ATOM 1550 O O . VAL A 1 208 ? -28.702 1.860 11.082 1.00 41.84 208 VAL A O 1
ATOM 1553 N N . ARG A 1 209 ? -26.892 2.582 12.194 1.00 37.31 209 ARG A N 1
ATOM 1554 C CA . ARG A 1 209 ? -25.907 2.054 11.248 1.00 37.31 209 ARG A CA 1
ATOM 1555 C C . ARG A 1 209 ? -24.681 1.544 11.991 1.00 37.31 209 ARG A C 1
ATOM 1557 O O . ARG A 1 209 ? -23.767 2.292 12.323 1.00 37.31 209 ARG A O 1
ATOM 1564 N N . HIS A 1 210 ? -24.658 0.227 12.182 1.00 39.97 210 HIS A N 1
ATOM 1565 C CA . HIS A 1 210 ? -23.437 -0.538 12.400 1.00 39.97 210 HIS A CA 1
ATOM 1566 C C . HIS A 1 210 ? -22.520 -0.359 11.180 1.00 39.97 210 HIS A C 1
ATOM 1568 O O . HIS A 1 210 ? -22.830 -0.829 10.087 1.00 39.97 210 HIS A O 1
ATOM 1574 N N . ARG A 1 211 ? -21.387 0.325 11.352 1.00 33.66 211 ARG A N 1
ATOM 1575 C CA . ARG A 1 211 ? -20.256 0.254 10.419 1.00 33.66 211 ARG A CA 1
ATOM 1576 C C . ARG A 1 211 ? -19.002 -0.121 11.196 1.00 33.66 211 ARG A C 1
ATOM 1578 O O . ARG A 1 211 ? -18.567 0.619 12.072 1.00 33.66 211 ARG A O 1
ATOM 1585 N N . HIS A 1 212 ? -18.448 -1.278 10.844 1.00 35.78 212 HIS A N 1
ATOM 1586 C CA . HIS A 1 212 ? -17.128 -1.737 11.252 1.00 35.78 212 HIS A CA 1
ATOM 1587 C C . HIS A 1 212 ? -16.074 -0.734 10.761 1.00 35.78 212 HIS A C 1
ATOM 1589 O O . HIS A 1 212 ? -15.963 -0.483 9.562 1.00 35.78 212 HIS A O 1
ATOM 1595 N N . VAL A 1 213 ? -15.328 -0.140 11.692 1.00 34.81 213 VAL A N 1
ATOM 1596 C CA . VAL A 1 213 ? -14.188 0.738 11.406 1.00 34.81 213 VAL A CA 1
ATOM 1597 C C . VAL A 1 213 ? -12.908 -0.035 11.704 1.00 34.81 213 VAL A C 1
ATOM 1599 O O . VAL A 1 213 ? -12.697 -0.482 12.828 1.00 34.81 213 VAL A O 1
ATOM 1602 N N . VAL A 1 214 ? -12.051 -0.162 10.693 1.00 37.09 214 VAL A N 1
ATOM 1603 C CA . VAL A 1 214 ? -10.646 -0.566 10.834 1.00 37.09 214 VAL A CA 1
ATOM 1604 C C . VAL A 1 214 ? -9.862 0.631 11.404 1.00 37.09 214 VAL A C 1
ATOM 1606 O O . VAL A 1 214 ? -9.983 1.727 10.849 1.00 37.09 214 VAL A O 1
ATOM 1609 N N . PRO A 1 215 ? -9.076 0.496 12.491 1.00 45.56 215 PRO A N 1
ATOM 1610 C CA . PRO A 1 215 ? -8.390 1.640 13.082 1.00 45.56 215 PRO A CA 1
ATOM 1611 C C . PRO A 1 215 ? -7.055 1.927 12.377 1.00 45.56 215 PRO A C 1
ATOM 1613 O O . PRO A 1 215 ? -6.113 1.142 12.439 1.00 45.56 215 PRO A O 1
ATOM 1616 N N . SER A 1 216 ? -6.967 3.102 11.745 1.00 35.03 216 SER A N 1
ATOM 1617 C CA . SER A 1 216 ? -5.714 3.698 11.265 1.00 35.03 216 SER A CA 1
ATOM 1618 C C . SER A 1 216 ? -5.002 4.449 12.394 1.00 35.03 216 SER A C 1
ATOM 1620 O O . SER A 1 216 ? -5.600 5.240 13.124 1.00 35.03 216 SER A O 1
ATOM 1622 N N . ARG A 1 217 ? -3.697 4.202 12.502 1.00 37.78 217 ARG A N 1
ATOM 1623 C CA . ARG A 1 217 ? -2.763 4.666 13.534 1.00 37.78 217 ARG A CA 1
ATOM 1624 C C . ARG A 1 217 ? -2.407 6.151 13.354 1.00 37.78 217 ARG A C 1
ATOM 1626 O O . ARG A 1 217 ? -1.847 6.526 12.329 1.00 37.78 217 ARG A O 1
ATOM 1633 N N . ALA A 1 218 ? -2.669 6.983 14.363 1.00 36.59 218 ALA A N 1
ATOM 1634 C CA . ALA A 1 218 ? -2.174 8.362 14.453 1.00 36.59 218 ALA A CA 1
ATOM 1635 C C . ALA A 1 218 ? -1.446 8.584 15.792 1.00 36.59 218 ALA A C 1
ATOM 1637 O O . ALA A 1 218 ? -1.903 8.124 16.839 1.00 36.59 218 ALA A O 1
ATOM 1638 N N . LYS A 1 219 ? -0.285 9.251 15.739 1.00 46.38 219 LYS A N 1
ATOM 1639 C CA . LYS A 1 219 ? 0.598 9.540 16.883 1.00 46.38 219 LYS A CA 1
ATOM 1640 C C . LYS A 1 219 ? 0.013 10.602 17.832 1.00 46.38 219 LYS A C 1
ATOM 1642 O O . LYS A 1 219 ? -0.686 11.520 17.414 1.00 46.38 219 LYS A O 1
ATOM 1647 N N . LEU A 1 220 ? 0.374 10.423 19.105 1.00 39.78 220 LEU A N 1
ATOM 1648 C CA . LEU A 1 220 ? -0.037 11.099 20.340 1.00 39.78 220 LEU A CA 1
ATOM 1649 C C . LEU A 1 220 ? -0.010 12.639 20.314 1.00 39.78 220 LEU A C 1
ATOM 1651 O O . LEU A 1 220 ? 1.047 13.259 20.244 1.00 39.78 220 LEU A O 1
ATOM 1655 N N . GLY A 1 221 ? -1.175 13.229 20.567 1.00 36.78 221 GLY A N 1
ATOM 1656 C CA . GLY A 1 221 ? -1.329 14.450 21.354 1.00 36.78 221 GLY A CA 1
ATOM 1657 C C . GLY A 1 221 ? -2.478 14.211 22.329 1.00 36.78 221 GLY A C 1
ATOM 1658 O O . GLY A 1 221 ? -3.539 13.779 21.886 1.00 36.78 221 GLY A O 1
ATOM 1659 N N . ASN A 1 222 ? -2.240 14.407 23.631 1.00 42.47 222 ASN A N 1
ATOM 1660 C CA . ASN A 1 222 ? -3.133 14.091 24.756 1.00 42.47 222 ASN A CA 1
ATOM 1661 C C . ASN A 1 222 ? -4.609 14.444 24.490 1.00 42.47 222 ASN A C 1
ATOM 1663 O O . ASN A 1 222 ? -5.059 15.554 24.766 1.00 42.47 222 ASN A O 1
ATOM 1667 N N . GLN A 1 223 ? -5.372 13.479 23.987 1.00 42.56 223 GLN A N 1
ATOM 1668 C CA . GLN A 1 223 ? -6.825 13.520 23.947 1.00 42.56 223 GLN A CA 1
ATOM 1669 C C . GLN A 1 223 ? -7.327 12.507 24.968 1.00 42.56 223 GLN A C 1
ATOM 1671 O O . GLN A 1 223 ? -6.810 11.394 25.046 1.00 42.56 223 GLN A O 1
ATOM 1676 N N . SER A 1 224 ? -8.328 12.887 25.760 1.00 44.59 224 SER A N 1
ATOM 1677 C CA . SER A 1 224 ? -9.075 11.946 26.587 1.00 44.59 224 SER A CA 1
ATOM 1678 C C . SER A 1 224 ? -9.842 10.996 25.666 1.00 44.59 224 SER A C 1
ATOM 1680 O O . SER A 1 224 ? -10.940 11.287 25.187 1.00 44.59 224 SER A O 1
ATOM 1682 N N . ILE A 1 225 ? -9.192 9.873 25.363 1.00 52.28 225 ILE A N 1
ATOM 1683 C CA . ILE A 1 225 ? -9.745 8.728 24.642 1.00 52.28 225 ILE A CA 1
ATOM 1684 C C . ILE A 1 225 ? -11.051 8.335 25.361 1.00 52.28 225 ILE A C 1
ATOM 1686 O O . ILE A 1 225 ? -11.073 8.346 26.597 1.00 52.28 225 ILE A O 1
ATOM 1690 N N . PRO A 1 226 ? -12.153 8.027 24.644 1.00 57.34 226 PRO A N 1
ATOM 1691 C CA . PRO A 1 226 ? -13.317 7.407 25.276 1.00 57.34 226 PRO A CA 1
ATOM 1692 C C . PRO A 1 226 ? -12.831 6.217 26.103 1.00 57.34 226 PRO A C 1
ATOM 1694 O O . PRO A 1 226 ? -11.982 5.468 25.627 1.00 57.34 226 PRO A O 1
ATOM 1697 N N . SER A 1 227 ? -13.300 6.088 27.344 1.00 71.81 227 SER A N 1
ATOM 1698 C CA . SER A 1 227 ? -12.857 5.046 28.271 1.00 71.81 227 SER A CA 1
ATOM 1699 C C . SER A 1 227 ? -13.187 3.669 27.693 1.00 71.81 227 SER A C 1
ATOM 1701 O O . SER A 1 227 ? -14.272 3.135 27.917 1.00 71.81 227 SER A O 1
ATOM 1703 N N . ILE A 1 228 ? -12.276 3.133 26.883 1.00 81.19 228 ILE A N 1
ATOM 1704 C CA . ILE A 1 228 ? -12.295 1.746 26.448 1.00 81.19 228 ILE A CA 1
ATOM 1705 C C . ILE A 1 228 ? -12.186 0.929 27.722 1.00 81.19 228 ILE A C 1
ATOM 1707 O O . ILE A 1 228 ? -11.317 1.192 28.556 1.00 81.19 228 ILE A O 1
ATOM 1711 N N . ASP A 1 229 ? -13.105 -0.019 27.871 1.00 88.12 229 ASP A N 1
ATOM 1712 C CA . ASP A 1 229 ? -13.053 -0.976 28.960 1.00 88.12 229 ASP A CA 1
ATOM 1713 C C . ASP A 1 229 ? -11.661 -1.633 28.964 1.00 88.12 229 ASP A C 1
ATOM 1715 O O . ASP A 1 229 ? -11.268 -2.223 27.947 1.00 88.12 229 ASP A O 1
ATOM 1719 N N . PRO A 1 230 ? -10.886 -1.493 30.053 1.00 87.25 230 PRO A N 1
ATOM 1720 C CA . PRO A 1 230 ? -9.539 -2.037 30.133 1.00 87.25 230 PRO A CA 1
ATOM 1721 C C . PRO A 1 230 ? -9.479 -3.532 29.810 1.00 87.25 230 PRO A C 1
ATOM 1723 O O . PRO A 1 230 ? -8.491 -3.983 29.232 1.00 87.25 230 PRO A O 1
ATOM 1726 N N . TRP A 1 231 ? -10.529 -4.289 30.130 1.00 86.50 231 TRP A N 1
ATOM 1727 C CA . TRP A 1 231 ? -10.566 -5.725 29.862 1.00 86.50 231 TRP A CA 1
ATOM 1728 C C . TRP A 1 231 ? -10.726 -6.037 28.377 1.00 86.50 231 TRP A C 1
ATOM 1730 O O . TRP A 1 231 ? -9.947 -6.816 27.836 1.00 86.50 231 TRP A O 1
ATOM 1740 N N . ASN A 1 232 ? -11.614 -5.329 27.676 1.00 90.44 232 ASN A N 1
ATOM 1741 C CA . ASN A 1 232 ? -11.721 -5.447 26.218 1.00 90.44 232 ASN A CA 1
ATOM 1742 C C . ASN A 1 232 ? -10.415 -5.060 25.510 1.00 90.44 232 ASN A C 1
ATOM 1744 O O . ASN A 1 232 ? -10.074 -5.630 24.473 1.00 90.44 232 ASN A O 1
ATOM 1748 N N . TYR A 1 233 ? -9.662 -4.101 26.062 1.00 91.50 233 TYR A N 1
ATOM 1749 C CA . TYR A 1 233 ? -8.342 -3.768 25.535 1.00 91.50 233 TYR A CA 1
ATOM 1750 C C . TYR A 1 233 ? -7.363 -4.941 25.684 1.00 91.50 233 TYR A C 1
ATOM 1752 O O . TYR A 1 233 ? -6.706 -5.301 24.707 1.00 91.50 233 TYR A O 1
ATOM 1760 N N . VAL A 1 234 ? -7.307 -5.575 26.858 1.00 91.75 234 VAL A N 1
ATOM 1761 C CA . VAL A 1 234 ? -6.466 -6.760 27.098 1.00 91.75 234 VAL A CA 1
ATOM 1762 C C . VAL A 1 234 ? -6.853 -7.925 26.183 1.00 91.75 234 VAL A C 1
ATOM 1764 O O . VAL A 1 234 ? -5.969 -8.530 25.579 1.00 91.75 234 VAL A O 1
ATOM 1767 N N . ASP A 1 235 ? -8.145 -8.190 25.996 1.00 93.06 235 ASP A N 1
ATOM 1768 C CA . ASP A 1 235 ? -8.611 -9.246 25.091 1.00 93.06 235 ASP A CA 1
ATOM 1769 C C . ASP A 1 235 ? -8.250 -8.943 23.632 1.00 93.06 235 ASP A C 1
ATOM 1771 O O . ASP A 1 235 ? -7.758 -9.814 22.909 1.00 93.06 235 ASP A O 1
ATOM 1775 N N . SER A 1 236 ? -8.396 -7.684 23.202 1.00 94.31 236 SER A N 1
ATOM 1776 C CA . SER A 1 236 ? -7.980 -7.260 21.861 1.00 94.31 236 SER A CA 1
ATOM 1777 C C . SER A 1 236 ? -6.469 -7.408 21.642 1.00 94.31 236 SER A C 1
ATOM 1779 O O . SER A 1 236 ? -6.036 -7.804 20.557 1.00 94.31 236 SER A O 1
ATOM 1781 N N . LEU A 1 237 ? -5.662 -7.162 22.682 1.00 95.19 237 LEU A N 1
ATOM 1782 C CA . LEU A 1 237 ? -4.220 -7.395 22.652 1.00 95.19 237 LEU A CA 1
ATOM 1783 C C . LEU A 1 237 ? -3.895 -8.886 22.581 1.00 95.19 237 LEU A C 1
ATOM 1785 O O . LEU A 1 237 ? -3.044 -9.267 21.784 1.00 95.19 237 LEU A O 1
ATOM 1789 N N . ALA A 1 238 ? -4.576 -9.734 23.354 1.00 96.38 238 ALA A N 1
ATOM 1790 C CA . ALA A 1 238 ? -4.372 -11.180 23.316 1.00 96.38 238 ALA A CA 1
ATOM 1791 C C . ALA A 1 238 ? -4.691 -11.769 21.929 1.00 96.38 238 ALA A C 1
ATOM 1793 O O . ALA A 1 238 ? -3.943 -12.612 21.434 1.00 96.38 238 ALA A O 1
ATOM 1794 N N . ILE A 1 239 ? -5.751 -11.287 21.267 1.00 96.56 239 ILE A N 1
ATOM 1795 C CA . ILE A 1 239 ? -6.089 -11.670 19.886 1.00 96.56 239 ILE A CA 1
ATOM 1796 C C . ILE A 1 239 ? -4.993 -11.217 18.912 1.00 96.56 239 ILE A C 1
ATOM 1798 O O . ILE A 1 239 ? -4.545 -12.007 18.082 1.00 96.56 239 ILE A O 1
ATOM 1802 N N . ARG A 1 240 ? -4.522 -9.967 19.030 1.00 96.75 240 ARG A N 1
ATOM 1803 C CA . ARG A 1 240 ? -3.448 -9.433 18.176 1.00 96.75 240 ARG A CA 1
ATOM 1804 C C . ARG A 1 240 ? -2.126 -10.182 18.372 1.00 96.75 240 ARG A C 1
ATOM 1806 O O . ARG A 1 240 ? -1.417 -10.408 17.399 1.00 96.75 240 ARG A O 1
ATOM 1813 N N . LEU A 1 241 ? -1.810 -10.586 19.602 1.00 97.12 241 LEU A N 1
ATOM 1814 C CA . LEU A 1 241 ? -0.622 -11.382 19.912 1.00 97.12 241 LEU A CA 1
ATOM 1815 C C . LEU A 1 241 ? -0.703 -12.787 19.309 1.00 97.12 241 LEU A C 1
ATOM 1817 O O . LEU A 1 241 ? 0.287 -13.240 18.749 1.00 97.12 241 LEU A O 1
ATOM 1821 N N . ASN A 1 242 ? -1.867 -13.444 19.346 1.00 97.19 242 ASN A N 1
ATOM 1822 C CA . ASN A 1 242 ? -2.062 -14.736 18.676 1.00 97.19 242 ASN A CA 1
ATOM 1823 C C . ASN A 1 242 ? -1.910 -14.619 17.147 1.00 97.19 242 ASN A C 1
ATOM 1825 O O . ASN A 1 242 ? -1.319 -15.485 16.518 1.00 97.19 242 ASN A O 1
ATOM 1829 N N . ALA A 1 243 ? -2.358 -13.516 16.538 1.00 97.19 243 ALA A N 1
ATOM 1830 C CA . ALA A 1 243 ? -2.160 -13.307 15.101 1.00 97.19 243 ALA A CA 1
ATOM 1831 C C . ALA A 1 243 ? -0.672 -13.244 14.692 1.00 97.19 243 ALA A C 1
ATOM 1833 O O . ALA A 1 243 ? -0.339 -13.666 13.591 1.00 97.19 243 ALA A O 1
ATOM 1834 N N . ILE A 1 244 ? 0.204 -12.736 15.569 1.00 97.00 244 ILE A N 1
ATOM 1835 C CA . ILE A 1 244 ? 1.663 -12.675 15.345 1.00 97.00 244 ILE A CA 1
ATOM 1836 C C . ILE A 1 244 ? 2.342 -13.986 15.770 1.00 97.00 244 ILE A C 1
ATOM 1838 O O . ILE A 1 244 ? 3.330 -14.407 15.182 1.00 97.00 244 ILE A O 1
ATOM 1842 N N . LEU A 1 245 ? 1.823 -14.641 16.809 1.00 96.44 245 LEU A N 1
ATOM 1843 C CA . LEU A 1 245 ? 2.360 -15.873 17.380 1.00 96.44 245 LEU A CA 1
ATOM 1844 C C . LEU A 1 245 ? 1.304 -16.986 17.294 1.00 96.44 245 LEU A C 1
ATOM 1846 O O . LEU A 1 245 ? 0.773 -17.393 18.331 1.00 96.44 245 LEU A O 1
ATOM 1850 N N . PRO A 1 246 ? 1.017 -17.523 16.091 1.00 92.38 246 PRO A N 1
ATOM 1851 C CA . PRO A 1 246 ? -0.081 -18.475 15.878 1.00 92.38 246 PRO A CA 1
ATOM 1852 C C . PRO A 1 246 ? 0.097 -19.794 16.644 1.00 92.38 246 PRO A C 1
ATOM 1854 O O . PRO A 1 246 ? -0.857 -20.540 16.855 1.00 92.38 246 PRO A O 1
ATOM 1857 N N . ASN A 1 247 ? 1.318 -20.079 17.102 1.00 93.81 247 ASN A N 1
ATOM 1858 C CA . ASN A 1 247 ? 1.637 -21.247 17.919 1.00 93.81 247 ASN A CA 1
ATOM 1859 C C . ASN A 1 247 ? 1.209 -21.094 19.393 1.00 93.81 247 ASN A C 1
ATOM 1861 O O . ASN A 1 247 ? 1.355 -22.037 20.171 1.00 93.81 247 ASN A O 1
ATOM 1865 N N . VAL A 1 248 ? 0.708 -19.922 19.801 1.00 96.25 248 VAL A N 1
ATOM 1866 C CA . VAL A 1 248 ? 0.365 -19.606 21.191 1.00 96.25 248 VAL A CA 1
ATOM 1867 C C . VAL A 1 248 ? -1.104 -19.213 21.296 1.00 96.25 248 VAL A C 1
ATOM 1869 O O . VAL A 1 248 ? -1.548 -18.211 20.745 1.00 96.25 248 VAL A O 1
ATOM 1872 N N . SER A 1 249 ? -1.869 -19.982 22.071 1.00 96.94 249 SER A N 1
ATOM 1873 C CA . SER A 1 249 ? -3.288 -19.698 22.313 1.00 96.94 249 SER A CA 1
ATOM 1874 C C . SER A 1 249 ? -3.503 -18.331 22.982 1.00 96.94 249 SER A C 1
ATOM 1876 O O . SER A 1 249 ? -2.782 -17.964 23.914 1.00 96.94 249 SER A O 1
ATOM 1878 N N . THR A 1 250 ? -4.574 -17.624 22.599 1.00 96.81 250 THR A N 1
ATOM 1879 C CA . THR A 1 250 ? -5.016 -16.365 23.239 1.00 96.81 250 THR A CA 1
ATOM 1880 C C . THR A 1 250 ? -5.199 -16.498 24.750 1.00 96.81 250 THR A C 1
ATOM 1882 O O . THR A 1 250 ? -4.952 -15.547 25.493 1.00 96.81 250 THR A O 1
ATOM 1885 N N . THR A 1 251 ? -5.594 -17.685 25.220 1.00 96.62 251 THR A N 1
ATOM 1886 C CA . THR A 1 251 ? -5.815 -17.975 26.643 1.00 96.62 251 THR A CA 1
ATOM 1887 C C . THR A 1 251 ? -4.540 -17.856 27.475 1.00 96.62 251 THR A C 1
ATOM 1889 O O . THR A 1 251 ? -4.618 -17.468 28.638 1.00 96.62 251 THR A O 1
ATOM 1892 N N . VAL A 1 252 ? -3.368 -18.124 26.887 1.00 97.50 252 VAL A N 1
ATOM 1893 C CA . VAL A 1 252 ? -2.068 -17.992 27.563 1.00 97.50 252 VAL A CA 1
ATOM 1894 C C . VAL A 1 252 ? -1.770 -16.521 27.845 1.00 97.50 252 VAL A C 1
ATOM 1896 O O . VAL A 1 252 ? -1.428 -16.167 28.973 1.00 97.50 252 VAL A O 1
ATOM 1899 N N . PHE A 1 253 ? -1.967 -15.650 26.851 1.00 96.56 253 PHE A N 1
ATOM 1900 C CA . PHE A 1 253 ? -1.748 -14.211 27.006 1.00 96.56 253 PHE A CA 1
ATOM 1901 C C . PHE A 1 253 ? -2.770 -13.575 27.945 1.00 96.56 253 PHE A C 1
ATOM 1903 O O . PHE A 1 253 ? -2.381 -12.856 28.862 1.00 96.56 253 PHE A O 1
ATOM 1910 N N . SER A 1 254 ? -4.060 -13.890 27.777 1.00 95.31 254 SER A N 1
ATOM 1911 C CA . SER A 1 254 ? -5.114 -13.413 28.681 1.00 95.31 254 SER A CA 1
ATOM 1912 C C . SER A 1 254 ? -4.801 -13.813 30.130 1.00 95.31 254 SER A C 1
ATOM 1914 O O . SER A 1 254 ? -4.669 -12.947 30.996 1.00 95.31 254 SER A O 1
ATOM 1916 N N . SER A 1 255 ? -4.520 -15.098 30.389 1.00 96.25 255 SER A N 1
ATOM 1917 C CA . SER A 1 255 ? -4.157 -15.576 31.731 1.00 96.25 255 SER A CA 1
ATOM 1918 C C . SER A 1 255 ? -2.921 -14.879 32.306 1.00 96.25 255 SER A C 1
ATOM 1920 O O . SER A 1 255 ? -2.857 -14.665 33.517 1.00 96.25 255 SER A O 1
ATOM 1922 N N . ALA A 1 256 ? -1.937 -14.534 31.477 1.00 95.81 256 ALA A N 1
ATOM 1923 C CA . ALA A 1 256 ? -0.740 -13.841 31.929 1.00 95.81 256 ALA A CA 1
ATOM 1924 C C . ALA A 1 256 ? -1.004 -12.383 32.311 1.00 95.81 256 ALA A C 1
ATOM 1926 O O . ALA A 1 256 ? -0.493 -11.924 33.331 1.00 95.81 256 ALA A O 1
ATOM 1927 N N . PHE A 1 257 ? -1.837 -11.668 31.551 1.00 94.44 257 PHE A N 1
ATOM 1928 C CA . PHE A 1 257 ? -2.240 -10.300 31.892 1.00 94.44 257 PHE A CA 1
ATOM 1929 C C . PHE A 1 257 ? -3.052 -10.232 33.194 1.00 94.44 257 PHE A C 1
ATOM 1931 O O . PHE A 1 257 ? -2.993 -9.233 33.916 1.00 94.44 257 PHE A O 1
ATOM 1938 N N . HIS A 1 258 ? -3.762 -11.309 33.533 1.00 91.81 258 HIS A N 1
ATOM 1939 C CA . HIS A 1 258 ? -4.477 -11.454 34.802 1.00 91.81 258 HIS A CA 1
ATOM 1940 C C . HIS A 1 258 ? -3.599 -11.930 35.971 1.00 91.81 258 HIS A C 1
ATOM 1942 O O . HIS A 1 258 ? -4.089 -12.003 37.098 1.00 91.81 258 HIS A O 1
ATOM 1948 N N . ASN A 1 259 ? -2.324 -12.262 35.746 1.00 94.12 259 ASN A N 1
ATOM 1949 C CA . ASN A 1 259 ? -1.467 -12.786 36.801 1.00 94.12 259 ASN A CA 1
ATOM 1950 C C . ASN A 1 259 ? -1.016 -11.658 37.755 1.00 94.12 259 ASN A C 1
ATOM 1952 O O . ASN A 1 259 ? -0.274 -10.768 37.331 1.00 94.12 259 ASN A O 1
ATOM 1956 N N . PRO A 1 260 ? -1.381 -11.706 39.053 1.00 93.94 260 PRO A N 1
ATOM 1957 C CA . PRO A 1 260 ? -1.038 -10.655 40.011 1.00 93.94 260 PRO A CA 1
ATOM 1958 C C . PRO A 1 260 ? 0.460 -10.590 40.339 1.00 93.94 260 PRO A C 1
ATOM 1960 O O . PRO A 1 260 ? 0.887 -9.664 41.015 1.00 93.94 260 PRO A O 1
ATOM 1963 N N . ILE A 1 261 ? 1.273 -11.560 39.902 1.00 95.62 261 ILE A N 1
ATOM 1964 C CA . ILE A 1 261 ? 2.729 -11.553 40.120 1.00 95.62 261 ILE A CA 1
ATOM 1965 C C . ILE A 1 261 ? 3.399 -10.392 39.368 1.00 95.62 261 ILE A C 1
ATOM 1967 O O . ILE A 1 261 ? 4.443 -9.896 39.796 1.00 95.62 261 ILE A O 1
ATOM 1971 N N . HIS A 1 262 ? 2.812 -9.947 38.255 1.00 93.81 262 HIS A N 1
ATOM 1972 C CA . HIS A 1 262 ? 3.393 -8.908 37.418 1.00 93.81 262 HIS A CA 1
ATOM 1973 C C . HIS A 1 262 ? 2.719 -7.553 37.681 1.00 93.81 262 HIS A C 1
ATOM 1975 O O . HIS A 1 262 ? 1.502 -7.436 37.537 1.00 93.81 262 HIS A O 1
ATOM 1981 N N . PRO A 1 263 ? 3.490 -6.502 38.025 1.00 91.50 263 PRO A N 1
ATOM 1982 C CA . PRO A 1 263 ? 2.930 -5.200 38.392 1.00 91.50 263 PRO A CA 1
ATOM 1983 C C . PRO A 1 263 ? 2.335 -4.445 37.198 1.00 91.50 263 PRO A C 1
ATOM 1985 O O . PRO A 1 263 ? 1.510 -3.552 37.378 1.00 91.50 263 PRO A O 1
ATOM 1988 N N . THR A 1 264 ? 2.765 -4.775 35.977 1.00 92.06 264 THR A N 1
ATOM 1989 C CA . THR A 1 264 ? 2.289 -4.157 34.737 1.00 92.06 264 THR A CA 1
ATOM 1990 C C . THR A 1 264 ? 2.018 -5.222 33.672 1.00 92.06 264 THR A C 1
ATOM 1992 O O . THR A 1 264 ? 2.703 -6.252 33.642 1.00 92.06 264 THR A O 1
ATOM 1995 N N . PRO A 1 265 ? 1.068 -4.981 32.748 1.00 93.06 265 PRO A N 1
ATOM 1996 C CA . PRO A 1 265 ? 0.809 -5.894 31.635 1.00 93.06 265 PRO A CA 1
ATOM 1997 C C . PRO A 1 265 ? 2.036 -6.076 30.730 1.00 93.06 265 PRO A C 1
ATOM 1999 O O . PRO A 1 265 ? 2.253 -7.164 30.208 1.00 93.06 265 PRO A O 1
ATOM 2002 N N . ALA A 1 266 ? 2.886 -5.054 30.591 1.00 94.44 266 ALA A N 1
ATOM 2003 C CA . ALA A 1 266 ? 4.128 -5.174 29.833 1.00 94.44 266 ALA A CA 1
ATOM 2004 C C . ALA A 1 266 ? 5.145 -6.099 30.524 1.00 94.44 266 ALA A C 1
ATOM 2006 O O . ALA A 1 266 ? 5.811 -6.886 29.856 1.00 94.44 266 ALA A O 1
ATOM 2007 N N . ALA A 1 267 ? 5.249 -6.054 31.859 1.00 95.38 267 ALA A N 1
ATOM 2008 C CA . ALA A 1 267 ? 6.084 -6.991 32.610 1.00 95.38 267 ALA A CA 1
ATOM 2009 C C . ALA A 1 267 ? 5.564 -8.433 32.490 1.00 95.38 267 ALA A C 1
ATOM 2011 O O . ALA A 1 267 ? 6.364 -9.354 32.327 1.00 95.38 267 ALA A O 1
ATOM 2012 N N . ALA A 1 268 ? 4.238 -8.620 32.506 1.00 95.75 268 ALA A N 1
ATOM 2013 C CA . ALA A 1 268 ? 3.617 -9.920 32.259 1.00 95.75 268 ALA A CA 1
ATOM 2014 C C . ALA A 1 268 ? 3.936 -10.440 30.851 1.00 95.75 268 ALA A C 1
ATOM 2016 O O . ALA A 1 268 ? 4.367 -11.582 30.701 1.00 95.75 268 ALA A O 1
ATOM 2017 N N . LEU A 1 269 ? 3.807 -9.587 29.828 1.00 96.38 269 LEU A N 1
ATOM 2018 C CA . LEU A 1 269 ? 4.110 -9.959 28.448 1.00 96.38 269 LEU A CA 1
ATOM 2019 C C . LEU A 1 269 ? 5.588 -10.340 28.281 1.00 96.38 269 LEU A C 1
ATOM 2021 O O . LEU A 1 269 ? 5.879 -11.410 27.754 1.00 96.38 269 LEU A O 1
ATOM 2025 N N . ARG A 1 270 ? 6.525 -9.544 28.812 1.00 96.94 270 ARG A N 1
ATOM 2026 C CA . ARG A 1 270 ? 7.960 -9.885 28.802 1.00 96.94 270 ARG A CA 1
ATOM 2027 C C . ARG A 1 270 ? 8.234 -11.234 29.468 1.00 96.94 270 ARG A C 1
ATOM 2029 O O . ARG A 1 270 ? 8.950 -12.054 28.902 1.00 96.94 270 ARG A O 1
ATOM 2036 N N . ALA A 1 271 ? 7.628 -11.504 30.626 1.00 97.31 271 ALA A N 1
ATOM 2037 C CA . ALA A 1 271 ? 7.778 -12.789 31.307 1.00 97.31 271 ALA A CA 1
ATOM 2038 C C . ALA A 1 271 ? 7.228 -13.959 30.472 1.00 97.31 271 ALA A C 1
ATOM 2040 O O . ALA A 1 271 ? 7.887 -14.994 30.357 1.00 97.31 271 ALA A O 1
ATOM 2041 N N . THR A 1 272 ? 6.067 -13.788 29.827 1.00 96.94 272 THR A N 1
ATOM 2042 C CA . THR A 1 272 ? 5.515 -14.826 28.941 1.00 96.94 272 THR A CA 1
ATOM 2043 C C . THR A 1 272 ? 6.384 -15.085 27.723 1.00 96.94 272 THR A C 1
ATOM 2045 O O . THR A 1 272 ? 6.689 -16.238 27.432 1.00 96.94 272 THR A O 1
ATOM 2048 N N . LEU A 1 273 ? 6.842 -14.040 27.038 1.00 96.56 273 LEU A N 1
ATOM 2049 C CA . LEU A 1 273 ? 7.693 -14.172 25.860 1.00 96.56 273 LEU A CA 1
ATOM 2050 C C . LEU A 1 273 ? 9.051 -14.797 26.217 1.00 96.56 273 LEU A C 1
ATOM 2052 O O . LEU A 1 273 ? 9.552 -15.635 25.472 1.00 96.56 273 LEU A O 1
ATOM 2056 N N . ALA A 1 274 ? 9.601 -14.483 27.396 1.00 96.31 274 ALA A N 1
ATOM 2057 C CA . ALA A 1 274 ? 10.794 -15.148 27.914 1.00 96.31 274 ALA A CA 1
ATOM 2058 C C . ALA A 1 274 ? 10.570 -16.653 28.159 1.00 96.31 274 ALA A C 1
ATOM 2060 O O . ALA A 1 274 ? 11.483 -17.441 27.927 1.00 96.31 274 ALA A O 1
ATOM 2061 N N . SER A 1 275 ? 9.365 -17.063 28.581 1.00 95.62 275 SER A N 1
ATOM 2062 C CA . SER A 1 275 ? 9.010 -18.484 28.747 1.00 95.62 275 SER A CA 1
ATOM 2063 C C . SER A 1 275 ? 8.720 -19.213 27.427 1.00 95.62 275 SER A C 1
ATOM 2065 O O . SER A 1 275 ? 8.890 -20.426 27.350 1.00 95.62 275 SER A O 1
ATOM 2067 N N . LEU A 1 276 ? 8.306 -18.474 26.392 1.00 93.81 276 LEU A N 1
ATOM 2068 C CA . LEU A 1 276 ? 7.967 -18.979 25.057 1.00 93.81 276 LEU A CA 1
ATOM 2069 C C . LEU A 1 276 ? 9.177 -19.111 24.125 1.00 93.81 276 LEU A C 1
ATOM 2071 O O . LEU A 1 276 ? 9.092 -19.807 23.116 1.00 93.81 276 LEU A O 1
ATOM 2075 N N . GLY A 1 277 ? 10.292 -18.439 24.418 1.00 85.81 277 GLY A N 1
ATOM 2076 C CA . GLY A 1 277 ? 11.509 -18.525 23.613 1.00 85.81 277 GLY A CA 1
ATOM 2077 C C . GLY A 1 277 ? 12.141 -19.917 23.691 1.00 85.81 277 GLY A C 1
ATOM 2078 O O . GLY A 1 277 ? 12.905 -20.199 24.609 1.00 85.81 277 GLY A O 1
ATOM 2079 N N . HIS A 1 278 ? 11.850 -20.782 22.715 1.00 72.00 278 HIS A N 1
ATOM 2080 C CA . HIS A 1 278 ? 12.396 -22.146 22.640 1.00 72.00 278 HIS A CA 1
ATOM 2081 C C . HIS A 1 278 ? 13.853 -22.175 22.142 1.00 72.00 278 HIS A C 1
ATOM 2083 O O . HIS A 1 278 ? 14.567 -23.154 22.356 1.00 72.00 278 HIS A O 1
ATOM 2089 N N . THR A 1 279 ? 14.317 -21.105 21.489 1.00 72.69 279 THR A N 1
ATOM 2090 C CA . THR A 1 279 ? 15.665 -21.007 20.920 1.00 72.69 279 THR A CA 1
ATOM 2091 C C . THR A 1 279 ? 16.570 -20.166 21.818 1.00 72.69 279 THR A C 1
ATOM 2093 O O . THR A 1 279 ? 16.332 -18.978 22.038 1.00 72.69 279 THR A O 1
ATOM 2096 N N . GLN A 1 280 ? 17.644 -20.773 22.332 1.00 73.88 280 GLN A N 1
ATOM 2097 C CA . GLN A 1 280 ? 18.635 -20.063 23.154 1.00 73.88 280 GLN A CA 1
ATOM 2098 C C . GLN A 1 280 ? 19.455 -19.035 22.361 1.00 73.88 280 GLN A C 1
ATOM 2100 O O . GLN A 1 280 ? 19.974 -18.088 22.953 1.00 73.88 280 GLN A O 1
ATOM 2105 N N . THR A 1 281 ? 19.555 -19.198 21.042 1.00 89.50 281 THR A N 1
ATOM 2106 C CA . THR A 1 281 ? 20.363 -18.352 20.160 1.00 89.50 281 THR A CA 1
ATOM 2107 C C . THR A 1 281 ? 19.464 -17.522 19.251 1.00 89.50 281 THR A C 1
ATOM 2109 O O . THR A 1 281 ? 18.597 -18.074 18.577 1.00 89.50 281 THR A O 1
ATOM 2112 N N . VAL A 1 282 ? 19.678 -16.207 19.240 1.00 91.44 282 VAL A N 1
ATOM 2113 C CA . VAL A 1 282 ? 19.084 -15.290 18.259 1.00 91.44 282 VAL A CA 1
ATOM 2114 C C . VAL A 1 282 ? 20.070 -15.133 17.118 1.00 91.44 282 VAL A C 1
ATOM 2116 O O . VAL A 1 282 ? 21.269 -15.047 17.368 1.00 91.44 282 VAL A O 1
ATOM 2119 N N . ASP A 1 283 ? 19.572 -15.117 15.887 1.00 94.56 283 ASP A N 1
ATOM 2120 C CA . ASP A 1 283 ? 20.390 -14.779 14.730 1.00 94.56 283 ASP A CA 1
ATOM 2121 C C . ASP A 1 283 ? 20.822 -13.304 14.809 1.00 94.56 283 ASP A C 1
ATOM 2123 O O . ASP A 1 283 ? 19.986 -12.394 14.794 1.00 94.56 283 ASP A O 1
ATOM 2127 N N . ASP A 1 284 ? 22.133 -13.065 14.903 1.00 95.06 284 ASP A N 1
ATOM 2128 C CA . ASP A 1 284 ? 22.722 -11.724 14.967 1.00 95.06 284 ASP A CA 1
ATOM 2129 C C . ASP A 1 284 ? 22.331 -10.878 13.743 1.00 95.06 284 ASP A C 1
ATOM 2131 O O . ASP A 1 284 ? 22.168 -9.659 13.855 1.00 95.06 284 ASP A O 1
ATOM 2135 N N . PHE A 1 285 ? 22.124 -11.512 12.581 1.00 95.94 285 PHE A N 1
ATOM 2136 C CA . PHE A 1 285 ? 21.680 -10.821 11.374 1.00 95.94 285 PHE A CA 1
ATOM 2137 C C . PHE A 1 285 ? 20.228 -10.344 11.494 1.00 95.94 285 PHE A C 1
ATOM 2139 O O . PHE A 1 285 ? 19.933 -9.186 11.189 1.00 95.94 285 PHE A O 1
ATOM 2146 N N . ALA A 1 286 ? 19.331 -11.197 11.996 1.00 95.31 286 ALA A N 1
ATOM 2147 C CA . ALA A 1 286 ? 17.940 -10.827 12.252 1.00 95.31 286 ALA A CA 1
ATOM 2148 C C . ALA A 1 286 ? 17.835 -9.717 13.312 1.00 95.31 286 ALA A C 1
ATOM 2150 O O . ALA A 1 286 ? 17.035 -8.791 13.161 1.00 95.31 286 ALA A O 1
ATOM 2151 N N . LEU A 1 287 ? 18.690 -9.754 14.342 1.00 95.38 287 LEU A N 1
ATOM 2152 C CA . LEU A 1 287 ? 18.781 -8.691 15.344 1.00 95.38 287 LEU A CA 1
ATOM 2153 C C . LEU A 1 287 ? 19.241 -7.365 14.731 1.00 95.38 287 LEU A C 1
ATOM 2155 O O . LEU A 1 287 ? 18.608 -6.337 14.967 1.00 95.38 287 LEU A O 1
ATOM 2159 N N . ALA A 1 288 ? 20.291 -7.375 13.908 1.00 94.38 288 ALA A N 1
ATOM 2160 C CA . ALA A 1 288 ? 20.761 -6.175 13.219 1.00 94.38 288 ALA A CA 1
ATOM 2161 C C . ALA A 1 288 ? 19.699 -5.601 12.262 1.00 94.38 288 ALA A C 1
ATOM 2163 O O . ALA A 1 288 ? 19.495 -4.384 12.224 1.00 94.38 288 ALA A O 1
ATOM 2164 N N . ALA A 1 289 ? 18.984 -6.461 11.529 1.00 95.19 289 ALA A N 1
ATOM 2165 C CA . ALA A 1 289 ? 17.891 -6.056 10.648 1.00 95.19 289 ALA A CA 1
ATOM 2166 C C . ALA A 1 289 ? 16.736 -5.407 11.429 1.00 95.19 289 ALA A C 1
ATOM 2168 O O . ALA A 1 289 ? 16.253 -4.343 11.038 1.00 95.19 289 ALA A O 1
ATOM 2169 N N . LEU A 1 290 ? 16.341 -5.997 12.562 1.00 95.94 290 LEU A N 1
ATOM 2170 C CA . LEU A 1 290 ? 15.291 -5.452 13.422 1.00 95.94 290 LEU A CA 1
ATOM 2171 C C . LEU A 1 290 ? 15.694 -4.103 14.035 1.00 95.94 290 LEU A C 1
ATOM 2173 O O . LEU A 1 290 ? 14.899 -3.167 14.020 1.00 95.94 290 LEU A O 1
ATOM 2177 N N . LEU A 1 291 ? 16.929 -3.974 14.530 1.00 94.88 291 LEU A N 1
ATOM 2178 C CA . LEU A 1 291 ? 17.438 -2.707 15.070 1.00 94.88 291 LEU A CA 1
ATOM 2179 C C . LEU A 1 291 ? 17.475 -1.608 13.998 1.00 94.88 291 LEU A C 1
ATOM 2181 O O . LEU A 1 291 ? 17.105 -0.470 14.274 1.00 94.88 291 LEU A O 1
ATOM 2185 N N . THR A 1 292 ? 17.842 -1.963 12.763 1.00 94.56 292 THR A N 1
ATOM 2186 C CA . THR A 1 292 ? 17.822 -1.039 11.618 1.00 94.56 292 THR A CA 1
ATOM 2187 C C . THR A 1 292 ? 16.397 -0.595 11.273 1.00 94.56 292 THR A C 1
ATOM 2189 O O . THR A 1 292 ? 16.179 0.569 10.953 1.00 94.56 292 THR A O 1
ATOM 2192 N N . LEU A 1 293 ? 15.414 -1.500 11.354 1.00 93.06 293 LEU A N 1
ATOM 2193 C CA . LEU A 1 293 ? 14.002 -1.193 11.098 1.00 93.06 293 LEU A CA 1
ATOM 2194 C C . LEU A 1 293 ? 13.388 -0.304 12.191 1.00 93.06 293 LEU A C 1
ATOM 2196 O O . LEU A 1 293 ? 12.501 0.506 11.915 1.00 93.06 293 LEU A O 1
ATOM 2200 N N . LEU A 1 294 ? 13.835 -0.479 13.435 1.00 92.12 294 LEU A N 1
ATOM 2201 C CA . LEU A 1 294 ? 13.350 0.288 14.575 1.00 92.12 294 LEU A CA 1
ATOM 2202 C C . LEU A 1 294 ? 13.925 1.711 14.619 1.00 92.12 294 LEU A C 1
ATOM 2204 O O . LEU A 1 294 ? 13.244 2.587 15.146 1.00 92.12 294 LEU A O 1
ATOM 2208 N N . ASP A 1 295 ? 15.115 1.950 14.050 1.00 91.69 295 ASP A N 1
ATOM 2209 C CA . ASP A 1 295 ? 15.865 3.217 14.188 1.00 91.69 295 ASP A CA 1
ATOM 2210 C C . ASP A 1 295 ? 16.010 3.634 15.671 1.00 91.69 295 ASP A C 1
ATOM 2212 O O . ASP A 1 295 ? 15.967 4.807 16.038 1.00 91.69 295 ASP A O 1
ATOM 2216 N N . GLU A 1 296 ? 16.088 2.637 16.559 1.00 80.25 296 GLU A N 1
ATOM 2217 C CA . GLU A 1 296 ? 16.060 2.815 18.013 1.00 80.25 296 GLU A CA 1
ATOM 2218 C C . GLU A 1 296 ? 17.465 2.713 18.616 1.00 80.25 296 GLU A C 1
ATOM 2220 O O . GLU A 1 296 ? 18.363 2.042 18.100 1.00 80.25 296 GLU A O 1
ATOM 2225 N N . ASN A 1 297 ? 17.629 3.359 19.773 1.00 79.50 297 ASN A N 1
ATOM 2226 C CA . ASN A 1 297 ? 18.860 3.307 20.552 1.00 79.50 297 ASN A CA 1
ATOM 2227 C C . ASN A 1 297 ? 19.167 1.871 21.023 1.00 79.50 297 ASN A C 1
ATOM 2229 O O . ASN A 1 297 ? 18.245 1.092 21.296 1.00 79.50 297 ASN A O 1
ATOM 2233 N N . PRO A 1 298 ? 20.456 1.527 21.209 1.00 81.75 298 PRO A N 1
ATOM 2234 C CA . PRO A 1 298 ? 20.876 0.196 21.649 1.00 81.75 298 PRO A CA 1
ATOM 2235 C C . PRO A 1 298 ? 20.308 -0.218 23.017 1.00 81.75 298 PRO A C 1
ATOM 2237 O O . PRO A 1 298 ? 20.335 -1.401 23.341 1.00 81.75 298 PRO A O 1
ATOM 2240 N N . ASP A 1 299 ? 19.744 0.702 23.801 1.00 87.56 299 ASP A N 1
ATOM 2241 C CA . ASP A 1 299 ? 19.135 0.419 25.107 1.00 87.56 299 ASP A CA 1
ATOM 2242 C C . ASP A 1 299 ? 17.900 -0.500 25.019 1.00 87.56 299 ASP A C 1
ATOM 2244 O O . ASP A 1 299 ? 17.589 -1.212 25.971 1.00 87.56 299 ASP A O 1
ATOM 2248 N N . ASN A 1 300 ? 17.235 -0.553 23.857 1.00 89.88 300 ASN A N 1
ATOM 2249 C CA . ASN A 1 300 ? 16.062 -1.401 23.609 1.00 89.88 300 ASN A CA 1
ATOM 2250 C C . ASN A 1 300 ? 16.416 -2.800 23.056 1.00 89.88 300 ASN A C 1
ATOM 2252 O O . ASN A 1 300 ? 15.532 -3.585 22.700 1.00 89.88 300 ASN A O 1
ATOM 2256 N N . THR A 1 301 ? 17.708 -3.147 23.022 1.00 93.81 301 THR A N 1
ATOM 2257 C CA . THR A 1 301 ? 18.193 -4.473 22.606 1.00 93.81 301 THR A CA 1
ATOM 2258 C C . THR A 1 301 ? 17.603 -5.672 23.364 1.00 93.81 301 THR A C 1
ATOM 2260 O O . THR A 1 301 ? 17.368 -6.682 22.695 1.00 93.81 301 THR A O 1
ATOM 2263 N N . PRO A 1 302 ? 17.327 -5.648 24.689 1.00 95.50 302 PRO A N 1
ATOM 2264 C CA . PRO A 1 302 ? 16.827 -6.844 25.370 1.00 95.50 302 PRO A CA 1
ATOM 2265 C C . PRO A 1 302 ? 15.404 -7.210 24.931 1.00 95.50 302 PRO A C 1
ATOM 2267 O O . PRO A 1 302 ? 15.126 -8.385 24.692 1.00 95.50 302 PRO A O 1
ATOM 2270 N N . ASP A 1 303 ? 14.530 -6.216 24.755 1.00 96.25 303 ASP A N 1
ATOM 2271 C CA . ASP A 1 303 ? 13.154 -6.434 24.303 1.00 96.25 303 ASP A CA 1
ATOM 2272 C C . ASP A 1 303 ? 13.117 -6.871 22.831 1.00 96.25 303 ASP A C 1
ATOM 2274 O O . ASP A 1 303 ? 12.363 -7.779 22.480 1.00 96.25 303 ASP A O 1
ATOM 2278 N N . ALA A 1 304 ? 13.980 -6.301 21.980 1.00 96.62 304 ALA A N 1
ATOM 2279 C CA . ALA A 1 304 ? 14.131 -6.728 20.587 1.00 96.62 304 ALA A CA 1
ATOM 2280 C C . ALA A 1 304 ? 14.600 -8.193 20.482 1.00 96.62 304 ALA A C 1
ATOM 2282 O O . ALA A 1 304 ? 14.040 -8.979 19.716 1.00 96.62 304 ALA A O 1
ATOM 2283 N N . ASN A 1 305 ? 15.581 -8.589 21.301 1.00 95.94 305 ASN A N 1
ATOM 2284 C CA . ASN A 1 305 ? 16.077 -9.966 21.362 1.00 95.94 305 ASN A CA 1
ATOM 2285 C C . ASN A 1 305 ? 14.975 -10.934 21.819 1.00 95.94 305 ASN A C 1
ATOM 2287 O O . ASN A 1 305 ? 14.765 -11.983 21.215 1.00 95.94 305 ASN A O 1
ATOM 2291 N N . LEU A 1 306 ? 14.219 -10.551 22.846 1.00 96.56 306 LEU A N 1
ATOM 2292 C CA . LEU A 1 306 ? 13.108 -11.331 23.377 1.00 96.56 306 LEU A CA 1
ATOM 2293 C C . LEU A 1 306 ? 11.964 -11.485 22.355 1.00 96.56 306 LEU A C 1
ATOM 2295 O O . LEU A 1 306 ? 11.414 -12.580 22.230 1.00 96.56 306 LEU A O 1
ATOM 2299 N N . CYS A 1 307 ? 11.665 -10.451 21.560 1.00 96.69 307 CYS A N 1
ATOM 2300 C CA . CYS A 1 307 ? 10.696 -10.541 20.461 1.00 96.69 307 CYS A CA 1
ATOM 2301 C C . CYS A 1 307 ? 11.161 -11.490 19.349 1.00 96.69 307 CYS A C 1
ATOM 2303 O O . CYS A 1 307 ? 10.367 -12.302 18.873 1.00 96.69 307 CYS A O 1
ATOM 2305 N N . LEU A 1 308 ? 12.442 -11.440 18.968 1.00 96.25 308 LEU A N 1
ATOM 2306 C CA . LEU A 1 308 ? 13.014 -12.350 17.966 1.00 96.25 308 LEU A CA 1
ATOM 2307 C C . LEU A 1 308 ? 13.002 -13.807 18.430 1.00 96.25 308 LEU A C 1
ATOM 2309 O O . LEU A 1 308 ? 12.673 -14.697 17.650 1.00 96.25 308 LEU A O 1
ATOM 2313 N N . ARG A 1 309 ? 13.290 -14.067 19.712 1.00 96.06 309 ARG A N 1
ATOM 2314 C CA . ARG A 1 309 ? 13.195 -15.425 20.280 1.00 96.06 309 ARG A CA 1
ATOM 2315 C C . ARG A 1 309 ? 11.777 -15.979 20.228 1.00 96.06 309 ARG A C 1
ATOM 2317 O O . ARG A 1 309 ? 11.603 -17.170 19.990 1.00 96.06 309 ARG A O 1
ATOM 2324 N N . ALA A 1 310 ? 10.774 -15.136 20.464 1.00 95.88 310 ALA A N 1
ATOM 2325 C CA . ALA A 1 310 ? 9.377 -15.552 20.428 1.00 95.88 310 ALA A CA 1
ATOM 2326 C C . ALA A 1 310 ? 8.870 -15.817 18.998 1.00 95.88 310 ALA A C 1
ATOM 2328 O O . ALA A 1 310 ? 8.040 -16.698 18.803 1.00 95.88 310 ALA A O 1
ATOM 2329 N N . THR A 1 311 ? 9.394 -15.090 18.008 1.00 95.44 311 THR A N 1
ATOM 2330 C CA . THR A 1 311 ? 8.979 -15.133 16.588 1.00 95.44 311 THR A CA 1
ATOM 2331 C C . THR A 1 311 ? 9.892 -16.001 15.717 1.00 95.44 311 THR A C 1
ATOM 2333 O O . THR A 1 311 ? 9.931 -15.845 14.504 1.00 95.44 311 THR A O 1
ATOM 2336 N N . ALA A 1 312 ? 10.662 -16.913 16.325 1.00 93.44 312 ALA A N 1
ATOM 2337 C CA . ALA A 1 312 ? 11.576 -17.815 15.616 1.00 93.44 312 ALA A CA 1
ATOM 2338 C C . ALA A 1 312 ? 12.577 -17.101 14.674 1.00 93.44 312 ALA A C 1
ATOM 2340 O O . ALA A 1 312 ? 12.980 -17.649 13.653 1.00 93.44 312 ALA A O 1
ATOM 2341 N N . SER A 1 313 ? 13.040 -15.907 15.060 1.00 92.75 313 SER A N 1
ATOM 2342 C CA . SER A 1 313 ? 13.947 -15.038 14.290 1.00 92.75 313 SER A CA 1
ATOM 2343 C C . SER A 1 313 ? 13.355 -14.410 13.019 1.00 92.75 313 SER A C 1
ATOM 2345 O O . SER A 1 313 ? 14.115 -13.977 12.154 1.00 92.75 313 SER A O 1
ATOM 2347 N N . GLU A 1 314 ? 12.028 -14.279 12.908 1.00 95.00 314 GLU A N 1
ATOM 2348 C CA . GLU A 1 314 ? 11.406 -13.485 11.840 1.00 95.00 314 GLU A CA 1
ATOM 2349 C C . GLU A 1 314 ? 11.360 -11.980 12.193 1.00 95.00 314 GLU A C 1
ATOM 2351 O O . GLU A 1 314 ? 10.639 -11.571 13.107 1.00 95.00 314 GLU A O 1
ATOM 2356 N N . PRO A 1 315 ? 12.100 -11.103 11.480 1.00 95.06 315 PRO A N 1
ATOM 2357 C CA . PRO A 1 315 ? 12.252 -9.702 11.881 1.00 95.06 315 PRO A CA 1
ATOM 2358 C C . PRO A 1 315 ? 10.970 -8.868 11.719 1.00 95.06 315 PRO A C 1
ATOM 2360 O O . PRO A 1 315 ? 10.760 -7.929 12.485 1.00 95.06 315 PRO A O 1
ATOM 2363 N N . ASN A 1 316 ? 10.100 -9.201 10.759 1.00 94.94 316 ASN A N 1
ATOM 2364 C CA . ASN A 1 316 ? 8.850 -8.465 10.525 1.00 94.94 316 ASN A CA 1
ATOM 2365 C C . ASN A 1 316 ? 7.843 -8.684 11.664 1.00 94.94 316 ASN A C 1
ATOM 2367 O O . ASN A 1 316 ? 7.278 -7.728 12.199 1.00 94.94 316 ASN A O 1
ATOM 2371 N N . ASP A 1 317 ? 7.674 -9.932 12.090 1.00 96.19 317 ASP A N 1
ATOM 2372 C CA . ASP A 1 317 ? 6.788 -10.279 13.198 1.00 96.19 317 ASP A CA 1
ATOM 2373 C C . ASP A 1 317 ? 7.354 -9.783 14.530 1.00 96.19 317 ASP A C 1
ATOM 2375 O O . ASP A 1 317 ? 6.623 -9.219 15.354 1.00 96.19 317 ASP A O 1
ATOM 2379 N N . ALA A 1 318 ? 8.676 -9.889 14.715 1.00 96.69 318 ALA A N 1
ATOM 2380 C CA . ALA A 1 318 ? 9.363 -9.339 15.879 1.00 96.69 318 ALA A CA 1
ATOM 2381 C C . ALA A 1 318 ? 9.168 -7.821 16.001 1.00 96.69 318 ALA A C 1
ATOM 2383 O O . ALA A 1 318 ? 8.982 -7.317 17.109 1.00 96.69 318 ALA A O 1
ATOM 2384 N N . TYR A 1 319 ? 9.158 -7.093 14.881 1.00 96.81 319 TYR A N 1
ATOM 2385 C CA . TYR A 1 319 ? 8.857 -5.663 14.862 1.00 96.81 319 TYR A CA 1
ATOM 2386 C C . TYR A 1 319 ? 7.441 -5.377 15.356 1.00 96.81 319 TYR A C 1
ATOM 2388 O O . TYR A 1 319 ? 7.258 -4.545 16.245 1.00 96.81 319 TYR A O 1
ATOM 2396 N N . HIS A 1 320 ? 6.434 -6.087 14.843 1.00 96.62 320 HIS A N 1
ATOM 2397 C CA . HIS A 1 320 ? 5.053 -5.904 15.291 1.00 96.62 320 HIS A CA 1
ATOM 2398 C C . HIS A 1 320 ? 4.872 -6.227 16.777 1.00 96.62 320 HIS A C 1
ATOM 2400 O O . HIS A 1 320 ? 4.158 -5.506 17.480 1.00 96.62 320 HIS A O 1
ATOM 2406 N N . LEU A 1 321 ? 5.549 -7.265 17.269 1.00 97.06 321 LEU A N 1
ATOM 2407 C CA . LEU A 1 321 ? 5.548 -7.633 18.680 1.00 97.06 321 LEU A CA 1
ATOM 2408 C C . LEU A 1 321 ? 6.222 -6.562 19.555 1.00 97.06 321 LEU A C 1
ATOM 2410 O O . LEU A 1 321 ? 5.679 -6.179 20.595 1.00 97.06 321 LEU A O 1
ATOM 2414 N N . PHE A 1 322 ? 7.350 -6.013 19.101 1.00 96.75 322 PHE A N 1
ATOM 2415 C CA . PHE A 1 322 ? 8.042 -4.909 19.765 1.00 96.75 322 PHE A CA 1
ATOM 2416 C C . PHE A 1 322 ? 7.176 -3.641 19.813 1.00 96.75 322 PHE A C 1
ATOM 2418 O O . PHE A 1 322 ? 7.100 -2.959 20.838 1.00 96.75 322 PHE A O 1
ATOM 2425 N N . GLU A 1 323 ? 6.454 -3.333 18.733 1.00 95.69 323 GLU A N 1
ATOM 2426 C CA . GLU A 1 323 ? 5.518 -2.209 18.717 1.00 95.69 323 GLU A CA 1
ATOM 2427 C C . GLU A 1 323 ? 4.377 -2.371 19.720 1.00 95.69 323 GLU A C 1
ATOM 2429 O O . GLU A 1 323 ? 3.962 -1.375 20.315 1.00 95.69 323 GLU A O 1
ATOM 2434 N N . ILE A 1 324 ? 3.888 -3.599 19.924 1.00 95.94 324 ILE A N 1
ATOM 2435 C CA . ILE A 1 324 ? 2.879 -3.901 20.946 1.00 95.94 324 ILE A CA 1
ATOM 2436 C C . ILE A 1 324 ? 3.457 -3.687 22.346 1.00 95.94 324 ILE A C 1
ATOM 2438 O O . ILE A 1 324 ? 2.807 -3.037 23.161 1.00 95.94 324 ILE A O 1
ATOM 2442 N N . LEU A 1 325 ? 4.675 -4.164 22.628 1.00 95.75 325 LEU A N 1
ATOM 2443 C CA . LEU A 1 325 ? 5.339 -3.908 23.914 1.00 95.75 325 LEU A CA 1
ATOM 2444 C C . LEU A 1 325 ? 5.449 -2.406 24.195 1.00 95.75 325 LEU A C 1
ATOM 2446 O O . LEU A 1 325 ? 5.017 -1.942 25.251 1.00 95.75 325 LEU A O 1
ATOM 2450 N N . ARG A 1 326 ? 5.913 -1.631 23.209 1.00 94.25 326 ARG A N 1
ATOM 2451 C CA . ARG A 1 326 ? 6.022 -0.170 23.318 1.00 94.25 326 ARG A CA 1
ATOM 2452 C C . ARG A 1 326 ? 4.661 0.507 23.488 1.00 94.25 326 ARG A C 1
ATOM 2454 O O . ARG A 1 326 ? 4.544 1.493 24.214 1.00 94.25 326 ARG A O 1
ATOM 2461 N N . GLU A 1 327 ? 3.624 -0.002 22.824 1.00 94.12 327 GLU A N 1
ATOM 2462 C CA . GLU A 1 327 ? 2.249 0.479 22.979 1.00 94.12 327 GLU A CA 1
ATOM 2463 C C . GLU A 1 327 ? 1.725 0.246 24.404 1.00 94.12 327 GLU A C 1
ATOM 2465 O O . GLU A 1 327 ? 1.072 1.129 24.960 1.00 94.12 327 GLU A O 1
ATOM 2470 N N . ILE A 1 328 ? 2.034 -0.904 25.008 1.00 93.25 328 ILE A N 1
ATOM 2471 C CA . ILE A 1 328 ? 1.621 -1.234 26.376 1.00 93.25 328 ILE A CA 1
ATOM 2472 C C . ILE A 1 328 ? 2.402 -0.403 27.403 1.00 93.25 328 ILE A C 1
ATOM 2474 O O . ILE A 1 328 ? 1.789 0.096 28.341 1.00 93.25 328 ILE A O 1
ATOM 2478 N N . ASP A 1 329 ? 3.711 -0.201 27.225 1.00 92.31 329 ASP A N 1
ATOM 2479 C CA . ASP A 1 329 ? 4.510 0.644 28.130 1.00 92.31 329 ASP A CA 1
ATOM 2480 C C . ASP A 1 329 ? 4.124 2.130 28.039 1.00 92.31 329 ASP A C 1
ATOM 2482 O O . ASP A 1 329 ? 4.104 2.839 29.046 1.00 92.31 329 ASP A O 1
ATOM 2486 N N . GLY A 1 330 ? 3.802 2.617 26.835 1.00 90.25 330 GLY A N 1
ATOM 2487 C CA . GLY A 1 330 ? 3.429 4.015 26.606 1.00 90.25 330 GLY A CA 1
ATOM 2488 C C . GLY A 1 330 ? 2.028 4.375 27.108 1.00 90.25 330 GLY A C 1
ATOM 2489 O O . GLY A 1 330 ? 1.753 5.541 27.406 1.00 90.25 330 GLY A O 1
ATOM 2490 N N . ARG A 1 331 ? 1.124 3.395 27.219 1.00 85.62 331 ARG A N 1
ATOM 2491 C CA . ARG A 1 331 ? -0.199 3.592 27.818 1.00 85.62 331 ARG A CA 1
ATOM 2492 C C . ARG A 1 331 ? -0.096 3.370 29.327 1.00 85.62 331 ARG A C 1
ATOM 2494 O O . ARG A 1 331 ? -0.072 2.237 29.794 1.00 85.62 331 ARG A O 1
ATOM 2501 N N . LEU A 1 332 ? -0.066 4.470 30.087 1.00 59.66 332 LEU A N 1
ATOM 2502 C CA . LEU A 1 332 ? -0.152 4.462 31.556 1.00 59.66 332 LEU A CA 1
ATOM 2503 C C . LEU A 1 332 ? -1.237 3.470 32.038 1.00 59.66 332 LEU A C 1
ATOM 2505 O O . LEU A 1 332 ? -2.324 3.428 31.451 1.00 59.66 332 LEU A O 1
ATOM 2509 N N . PRO A 1 333 ? -0.967 2.665 33.080 1.00 59.06 333 PRO A N 1
ATOM 2510 C CA . PRO A 1 333 ? -1.755 1.476 33.382 1.00 59.06 333 PRO A CA 1
ATOM 2511 C C . PRO A 1 333 ? -3.168 1.840 33.850 1.00 59.06 333 PRO A C 1
ATOM 2513 O O . PRO A 1 333 ? -3.352 2.406 34.923 1.00 59.06 333 PRO A O 1
ATOM 2516 N N . VAL A 1 334 ? -4.180 1.459 33.064 1.00 58.12 334 VAL A N 1
ATOM 2517 C CA . VAL A 1 334 ? -5.589 1.472 33.506 1.00 58.12 334 VAL A CA 1
ATOM 2518 C C . VAL A 1 334 ? -5.878 0.277 34.428 1.00 58.12 334 VAL A C 1
ATOM 2520 O O . VAL A 1 334 ? -6.786 0.338 35.250 1.00 58.12 334 VAL A O 1
ATOM 2523 N N . ILE A 1 335 ? -5.068 -0.786 34.356 1.00 64.06 335 ILE A N 1
ATOM 2524 C CA . ILE A 1 335 ? -5.193 -1.979 35.202 1.00 64.06 335 ILE A CA 1
ATOM 2525 C C . ILE A 1 335 ? -3.986 -2.038 36.130 1.00 64.06 335 ILE A C 1
ATOM 2527 O O . ILE A 1 335 ? -3.000 -2.720 35.863 1.00 64.06 335 ILE A O 1
ATOM 2531 N N . ILE A 1 336 ? -4.041 -1.278 37.218 1.00 64.75 336 ILE A N 1
ATOM 2532 C CA . ILE A 1 336 ? -3.187 -1.571 38.364 1.00 64.75 336 ILE A CA 1
ATOM 2533 C C . ILE A 1 336 ? -3.910 -2.691 39.101 1.00 64.75 336 ILE A C 1
ATOM 2535 O O . ILE A 1 336 ? -4.989 -2.463 39.652 1.00 64.75 336 ILE A O 1
ATOM 2539 N N . HIS A 1 337 ? -3.335 -3.897 39.100 1.00 63.47 337 HIS A N 1
ATOM 2540 C CA . HIS A 1 337 ? -3.691 -4.919 40.080 1.00 63.47 337 HIS A CA 1
ATOM 2541 C C . HIS A 1 337 ? -3.307 -4.338 41.434 1.00 63.47 337 HIS A C 1
ATOM 2543 O O . HIS A 1 337 ? -2.171 -4.464 41.885 1.00 63.47 337 HIS A O 1
ATOM 2549 N N . SER A 1 338 ? -4.214 -3.573 42.039 1.0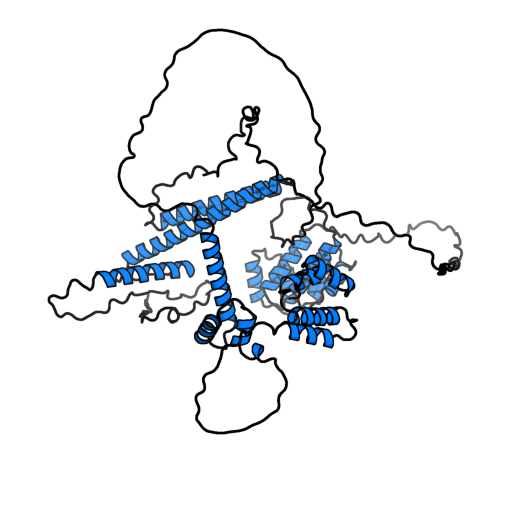0 55.84 338 SER A N 1
ATOM 2550 C CA . SER A 1 338 ? -4.016 -3.038 43.372 1.00 55.84 338 SER A CA 1
ATOM 2551 C C . SER A 1 338 ? -3.936 -4.250 44.278 1.00 55.84 338 SER A C 1
ATOM 2553 O O . SER A 1 338 ? -4.968 -4.818 44.638 1.00 55.84 338 SER A O 1
ATOM 2555 N N . HIS A 1 339 ? -2.711 -4.686 44.583 1.00 58.62 339 HIS A N 1
ATOM 2556 C CA . HIS A 1 339 ? -2.454 -5.609 45.667 1.00 58.62 339 HIS A CA 1
ATOM 2557 C C . HIS A 1 339 ? -3.184 -5.014 46.859 1.00 58.62 339 HIS A C 1
ATOM 2559 O O . HIS A 1 339 ? -2.792 -3.956 47.356 1.00 58.62 339 HIS A O 1
ATOM 2565 N N . ALA A 1 340 ? -4.304 -5.630 47.247 1.00 53.00 340 ALA A N 1
ATOM 2566 C CA . ALA A 1 340 ? -4.954 -5.278 48.490 1.00 53.00 340 ALA A CA 1
ATOM 2567 C C . ALA A 1 340 ? -3.833 -5.344 49.532 1.00 53.00 340 ALA A C 1
ATOM 2569 O O . ALA A 1 340 ? -3.180 -6.393 49.607 1.00 53.00 340 ALA A O 1
ATOM 2570 N N . PRO A 1 341 ? -3.499 -4.228 50.209 1.00 58.00 341 PRO A N 1
ATOM 2571 C CA . PRO A 1 341 ? -2.372 -4.211 51.119 1.00 58.00 341 PRO A CA 1
ATOM 2572 C C . PRO A 1 341 ? -2.585 -5.374 52.073 1.00 58.00 341 PRO A C 1
ATOM 2574 O O . PRO A 1 341 ? -3.636 -5.453 52.714 1.00 58.00 341 PRO A O 1
ATOM 2577 N N . VAL A 1 342 ? -1.636 -6.317 52.080 1.00 64.06 342 VAL A N 1
ATOM 2578 C CA . VAL A 1 342 ? -1.629 -7.416 53.044 1.00 64.06 342 VAL A CA 1
ATOM 2579 C C . VAL A 1 342 ? -1.833 -6.733 54.386 1.00 64.06 342 VAL A C 1
ATOM 2581 O O . VAL A 1 342 ? -1.022 -5.859 54.704 1.00 64.06 342 VAL A O 1
ATOM 2584 N N . PRO A 1 343 ? -2.931 -7.007 55.114 1.00 56.28 343 PRO A N 1
ATOM 2585 C CA . PRO A 1 343 ? -3.190 -6.321 56.361 1.00 56.28 343 PRO A CA 1
ATOM 2586 C C . PRO A 1 343 ? -2.005 -6.630 57.265 1.00 56.28 343 PRO A C 1
ATOM 2588 O O . PRO A 1 343 ? -1.869 -7.736 57.781 1.00 56.28 343 PRO A O 1
ATOM 2591 N N . THR A 1 344 ? -1.098 -5.664 57.401 1.00 59.34 344 THR A N 1
ATOM 2592 C CA . THR A 1 344 ? -0.085 -5.662 58.440 1.00 59.34 344 THR A CA 1
ATOM 2593 C C . THR A 1 344 ? -0.875 -5.575 59.722 1.00 59.34 344 THR A C 1
ATOM 2595 O O . THR A 1 344 ? -1.335 -4.500 60.108 1.00 59.34 344 THR A O 1
ATOM 2598 N N . SER A 1 345 ? -1.123 -6.747 60.303 1.00 51.22 345 SER A N 1
ATOM 2599 C CA . SER A 1 345 ? -1.744 -6.911 61.602 1.00 51.22 345 SER A CA 1
ATOM 2600 C C . SER A 1 345 ? -1.140 -5.871 62.539 1.00 51.22 345 SER A C 1
ATOM 2602 O O . SER A 1 345 ? 0.087 -5.857 62.693 1.00 51.22 345 SER A O 1
ATOM 2604 N N . PRO A 1 346 ? -1.944 -4.980 63.141 1.00 53.47 346 PRO A N 1
ATOM 2605 C CA . PRO A 1 346 ? -1.426 -4.101 64.164 1.00 53.47 346 PRO A CA 1
ATOM 2606 C C . PRO A 1 346 ? -0.951 -4.994 65.309 1.00 53.47 346 PRO A C 1
ATOM 2608 O O . PRO A 1 346 ? -1.739 -5.609 66.025 1.00 53.47 346 PRO A O 1
ATOM 2611 N N . LEU A 1 347 ? 0.368 -5.097 65.459 1.00 64.06 347 LEU A N 1
ATOM 2612 C CA . LEU A 1 347 ? 0.973 -5.445 66.730 1.00 64.06 347 LEU A CA 1
ATOM 2613 C C . LEU A 1 347 ? 0.514 -4.366 67.706 1.00 64.06 347 LEU A C 1
ATOM 2615 O O . LEU A 1 347 ? 0.989 -3.238 67.615 1.00 64.06 347 LEU A O 1
ATOM 2619 N N . LEU A 1 348 ? -0.449 -4.688 68.571 1.00 56.66 348 LEU A N 1
ATOM 2620 C CA . LEU A 1 348 ? -0.364 -4.451 70.013 1.00 56.66 348 LEU A CA 1
ATOM 2621 C C . LEU A 1 348 ? -1.636 -4.890 70.755 1.00 56.66 348 LEU A C 1
ATOM 2623 O O . LEU A 1 348 ? -2.763 -4.689 70.314 1.00 56.66 348 LEU A O 1
ATOM 2627 N N . SER A 1 349 ? -1.368 -5.387 71.961 1.00 44.66 349 SER A N 1
ATOM 2628 C CA . SER A 1 349 ? -2.262 -5.635 73.092 1.00 44.66 349 SER A CA 1
ATOM 2629 C C . SER A 1 349 ? -3.193 -6.840 73.035 1.00 44.66 349 SER A C 1
ATOM 2631 O O . SER A 1 349 ? -4.276 -6.839 72.457 1.00 44.66 349 SER A O 1
ATOM 2633 N N . ALA A 1 350 ? -2.769 -7.842 73.804 1.00 56.03 350 ALA A N 1
ATOM 2634 C CA . ALA A 1 350 ? -3.606 -8.855 74.407 1.00 56.03 350 ALA A CA 1
ATOM 2635 C C . ALA A 1 350 ? -4.881 -8.237 75.001 1.00 56.03 350 ALA A C 1
ATOM 2637 O O . ALA A 1 350 ? -4.827 -7.504 75.986 1.00 56.03 350 ALA A O 1
ATOM 2638 N N . ASN A 1 351 ? -6.034 -8.597 74.447 1.00 49.94 351 ASN A N 1
ATOM 2639 C CA . ASN A 1 351 ? -7.186 -8.837 75.292 1.00 49.94 351 ASN A CA 1
ATOM 2640 C C . ASN A 1 351 ? -8.085 -9.911 74.685 1.00 49.94 351 ASN A C 1
ATOM 2642 O O . ASN A 1 351 ? -8.548 -9.837 73.549 1.00 49.94 351 ASN A O 1
ATOM 2646 N N . THR A 1 352 ? -8.262 -10.945 75.490 1.00 55.97 352 THR A N 1
ATOM 2647 C CA . THR A 1 352 ? -8.987 -12.179 75.243 1.00 55.97 352 THR A CA 1
ATOM 2648 C C . THR A 1 352 ? -10.464 -11.896 74.981 1.00 55.97 352 THR A C 1
ATOM 2650 O O . THR A 1 352 ? -11.213 -11.655 75.924 1.00 55.97 352 THR A O 1
ATOM 2653 N N . ILE A 1 353 ? -10.919 -11.987 73.729 1.00 53.59 353 ILE A N 1
ATOM 2654 C CA . ILE A 1 353 ? -12.343 -12.194 73.433 1.00 53.59 353 ILE A CA 1
ATOM 2655 C C . ILE A 1 353 ? -12.479 -13.368 72.465 1.00 53.59 353 ILE A C 1
ATOM 2657 O O . ILE A 1 353 ? -11.989 -13.377 71.341 1.00 53.59 353 ILE A O 1
ATOM 2661 N N . ARG A 1 354 ? -13.128 -14.395 73.001 1.00 52.41 354 ARG A N 1
ATOM 2662 C CA . ARG A 1 354 ? -13.417 -15.710 72.441 1.00 52.41 354 ARG A CA 1
ATOM 2663 C C . ARG A 1 354 ? -14.454 -15.562 71.320 1.00 52.41 354 ARG A C 1
ATOM 2665 O O . ARG A 1 354 ? -15.579 -15.156 71.593 1.00 52.41 354 ARG A O 1
ATOM 2672 N N . ALA A 1 355 ? -14.085 -15.890 70.082 1.00 46.41 355 ALA A N 1
ATOM 2673 C CA . ALA A 1 355 ? -15.027 -15.970 68.966 1.00 46.41 355 ALA A CA 1
ATOM 2674 C C . ALA A 1 355 ? -15.831 -17.290 69.026 1.00 46.41 355 ALA A C 1
ATOM 2676 O O . ALA A 1 355 ? -15.250 -18.332 69.350 1.00 46.41 355 ALA A O 1
ATOM 2677 N N . PRO A 1 356 ? -17.148 -17.271 68.748 1.00 56.44 356 PRO A N 1
ATOM 2678 C CA . PRO A 1 356 ? -17.985 -18.462 68.743 1.00 56.44 356 PRO A CA 1
ATOM 2679 C C . PRO A 1 356 ? -17.846 -19.234 67.425 1.00 56.44 356 PRO A C 1
ATOM 2681 O O . PRO A 1 356 ? -17.708 -18.663 66.346 1.00 56.44 356 PRO A O 1
ATOM 2684 N N . ALA A 1 357 ? -17.880 -20.557 67.547 1.00 50.91 357 ALA A N 1
ATOM 2685 C CA . ALA A 1 357 ? -17.879 -21.503 66.446 1.00 50.91 357 ALA A CA 1
ATOM 2686 C C . ALA A 1 357 ? -19.237 -21.527 65.725 1.00 50.91 357 ALA A C 1
ATOM 2688 O O . ALA A 1 357 ? -20.277 -21.564 66.380 1.00 50.91 357 ALA A O 1
ATOM 2689 N N . GLY A 1 358 ? -19.199 -21.614 64.393 1.00 61.84 358 GLY A N 1
ATOM 2690 C CA . GLY A 1 358 ? -20.286 -22.171 63.583 1.00 61.84 358 GLY A CA 1
ATOM 2691 C C . GLY A 1 358 ? -20.919 -21.202 62.573 1.00 61.84 358 GLY A C 1
ATOM 2692 O O . GLY A 1 358 ? -21.372 -20.128 62.969 1.00 61.84 358 GLY A O 1
ATOM 2693 N N . PRO A 1 359 ? -20.996 -21.570 61.278 1.00 62.59 359 PRO A N 1
ATOM 2694 C CA . PRO A 1 359 ? -21.861 -20.885 60.323 1.00 62.59 359 PRO A CA 1
ATOM 2695 C C . PRO A 1 359 ? -23.336 -21.264 60.579 1.00 62.59 359 PRO A C 1
ATOM 2697 O O . PRO A 1 359 ? -23.606 -22.418 60.915 1.00 62.59 359 PRO A O 1
ATOM 2700 N N . PRO A 1 360 ? -24.297 -20.332 60.441 1.00 57.69 360 PRO A N 1
ATOM 2701 C CA . PRO A 1 360 ? -25.714 -20.639 60.610 1.00 57.69 360 PRO A CA 1
ATOM 2702 C C . PRO A 1 360 ? -26.270 -21.441 59.424 1.00 57.69 360 PRO A C 1
ATOM 2704 O O . PRO A 1 360 ? -25.972 -21.146 58.264 1.00 57.69 360 PRO A O 1
ATOM 2707 N N . ASP A 1 361 ? -27.110 -22.428 59.740 1.00 54.19 361 ASP A N 1
ATOM 2708 C CA . ASP A 1 361 ? -27.869 -23.234 58.785 1.00 54.19 361 ASP A CA 1
ATOM 2709 C C . ASP A 1 361 ? -28.764 -22.366 57.889 1.00 54.19 361 ASP A C 1
ATOM 2711 O O . ASP A 1 361 ? -29.469 -21.456 58.335 1.00 54.19 361 ASP A O 1
ATOM 2715 N N . THR A 1 362 ? -28.746 -22.679 56.596 1.00 54.38 362 THR A N 1
ATOM 2716 C CA . THR A 1 362 ? -29.577 -22.049 55.567 1.00 54.38 362 THR A CA 1
ATOM 2717 C C . THR A 1 362 ? -30.989 -22.655 55.576 1.00 54.38 362 THR A C 1
ATOM 2719 O O . THR A 1 362 ? -31.128 -23.879 55.576 1.00 54.38 362 THR A O 1
ATOM 2722 N N . PRO A 1 363 ? -32.066 -21.843 55.569 1.00 69.44 363 PRO A N 1
ATOM 2723 C CA . PRO A 1 363 ? -33.435 -22.356 55.525 1.00 69.44 363 PRO A CA 1
ATOM 2724 C C . PRO A 1 363 ? -33.828 -22.859 54.118 1.00 69.44 363 PRO A C 1
ATOM 2726 O O . PRO A 1 363 ? -33.325 -22.346 53.114 1.00 69.44 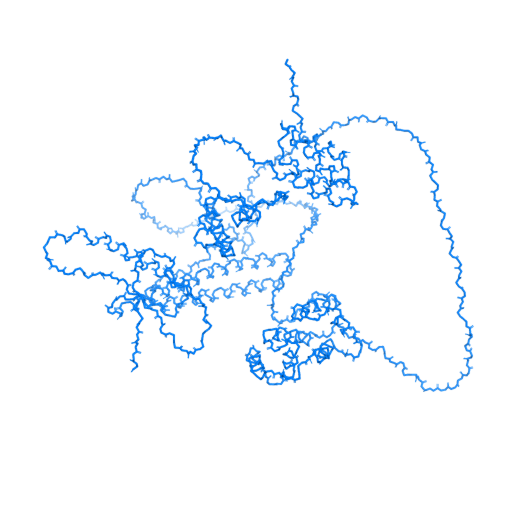363 PRO A O 1
ATOM 2729 N N . PRO A 1 364 ? -34.754 -23.834 54.014 1.00 60.44 364 PRO A N 1
ATOM 2730 C CA . PRO A 1 364 ? -35.137 -24.443 52.745 1.00 60.44 364 PRO A CA 1
ATOM 2731 C C . PRO A 1 364 ? -36.012 -23.526 51.877 1.00 60.44 364 PRO A C 1
ATOM 2733 O O . PRO A 1 364 ? -36.935 -22.858 52.343 1.00 60.44 364 PRO A O 1
ATOM 2736 N N . ILE A 1 365 ? -35.721 -23.560 50.578 1.00 55.91 365 ILE A N 1
ATOM 2737 C CA . ILE A 1 365 ? -36.404 -22.852 49.490 1.00 55.91 365 ILE A CA 1
ATOM 2738 C C . ILE A 1 365 ? -37.879 -23.304 49.396 1.00 55.91 365 ILE A C 1
ATOM 2740 O O . ILE A 1 365 ? -38.135 -24.506 49.278 1.00 55.91 365 ILE A O 1
ATOM 2744 N N . PRO A 1 366 ? -38.866 -22.386 49.383 1.00 49.38 366 PRO A N 1
ATOM 2745 C CA . PRO A 1 366 ? -40.258 -22.742 49.134 1.00 49.38 366 PRO A CA 1
ATOM 2746 C C . PRO A 1 366 ? -40.485 -23.079 47.653 1.00 49.38 366 PRO A C 1
ATOM 2748 O O . PRO A 1 366 ? -40.170 -22.304 46.750 1.00 49.38 366 PRO A O 1
ATOM 2751 N N . GLN A 1 367 ? -41.067 -24.255 47.415 1.00 47.16 367 GLN A N 1
ATOM 2752 C CA . GLN A 1 367 ? -41.452 -24.756 46.099 1.00 47.16 367 GLN A CA 1
ATOM 2753 C C . GLN A 1 367 ? -42.460 -23.816 45.422 1.00 47.16 367 GLN A C 1
ATOM 2755 O O . GLN A 1 367 ? -43.578 -23.612 45.906 1.00 47.16 367 GLN A O 1
ATOM 2760 N N . ALA A 1 368 ? -42.072 -23.265 44.271 1.00 45.34 368 ALA A N 1
ATOM 2761 C CA . ALA A 1 368 ? -42.950 -22.479 43.422 1.00 45.34 368 ALA A CA 1
ATOM 2762 C C . ALA A 1 368 ? -44.073 -23.367 42.862 1.00 45.34 368 ALA A C 1
ATOM 2764 O O . ALA A 1 368 ? -43.844 -24.347 42.150 1.00 45.34 368 ALA A O 1
ATOM 2765 N N . ARG A 1 369 ? -45.312 -23.005 43.203 1.00 41.03 369 ARG A N 1
ATOM 2766 C CA . ARG A 1 369 ? -46.532 -23.604 42.665 1.00 41.03 369 ARG A CA 1
ATOM 2767 C C . ARG A 1 369 ? -46.628 -23.342 41.163 1.00 41.03 369 ARG A C 1
ATOM 2769 O O . ARG A 1 369 ? -46.724 -22.204 40.718 1.00 41.03 369 ARG A O 1
ATOM 2776 N N . ARG A 1 370 ? -46.675 -24.437 40.414 1.00 46.28 370 ARG A N 1
ATOM 2777 C CA . ARG A 1 370 ? -47.043 -24.539 38.999 1.00 46.28 370 ARG A CA 1
ATOM 2778 C C . ARG A 1 370 ? -48.505 -24.081 38.810 1.00 46.28 370 ARG A C 1
ATOM 2780 O O . ARG A 1 370 ? -49.384 -24.693 39.424 1.00 46.28 370 ARG A O 1
ATOM 2787 N N . PRO A 1 371 ? -48.817 -23.061 37.990 1.00 43.41 371 PRO A N 1
ATOM 2788 C CA . PRO A 1 371 ? -50.202 -22.756 37.652 1.00 43.41 371 PRO A CA 1
ATOM 2789 C C . PRO A 1 371 ? -50.742 -23.779 36.652 1.00 43.41 371 PRO A C 1
ATOM 2791 O O . PRO A 1 371 ? -50.223 -23.954 35.551 1.00 43.41 371 PRO A O 1
ATOM 2794 N N . SER A 1 372 ? -51.789 -24.468 37.092 1.00 42.03 372 SER A N 1
ATOM 2795 C CA . SER A 1 372 ? -52.618 -25.389 36.326 1.00 42.03 372 SER A CA 1
ATOM 2796 C C . SER A 1 372 ? -53.289 -24.692 35.146 1.00 42.03 372 SER A C 1
ATOM 2798 O O . SER A 1 372 ? -53.945 -23.665 35.305 1.00 42.03 372 SER A O 1
ATOM 2800 N N . LEU A 1 373 ? -53.209 -25.353 33.994 1.00 51.62 373 LEU A N 1
ATOM 2801 C CA . LEU A 1 373 ? -54.106 -25.221 32.850 1.00 51.62 373 LEU A CA 1
ATOM 2802 C C . LEU A 1 373 ? -55.576 -25.210 33.300 1.00 51.62 373 LEU A C 1
ATOM 2804 O O . LEU A 1 373 ? -55.975 -26.071 34.089 1.00 51.62 373 LEU A O 1
ATOM 2808 N N . ARG A 1 374 ? -56.386 -24.301 32.744 1.00 38.69 374 ARG A N 1
ATOM 2809 C CA . ARG A 1 374 ? -57.828 -24.505 32.538 1.00 38.69 374 ARG A CA 1
ATOM 2810 C C . ARG A 1 374 ? -58.334 -23.773 31.282 1.00 38.69 374 ARG A C 1
ATOM 2812 O O . ARG A 1 374 ? -57.686 -22.827 30.842 1.00 38.69 374 ARG A O 1
ATOM 2819 N N . PRO A 1 375 ? -59.444 -24.254 30.689 1.00 50.66 375 PRO A N 1
ATOM 2820 C CA . PRO A 1 375 ? -59.740 -24.118 29.266 1.00 50.66 375 PRO A CA 1
ATOM 2821 C C . PRO A 1 375 ? -60.875 -23.131 28.937 1.00 50.66 375 PRO A C 1
ATOM 2823 O O . PRO A 1 375 ? -61.713 -22.826 29.778 1.00 50.66 375 PRO A O 1
ATOM 2826 N N . SER A 1 376 ? -60.886 -22.730 27.659 1.00 45.03 376 SER A N 1
ATOM 2827 C CA . SER A 1 376 ? -62.016 -22.376 26.776 1.00 45.03 376 SER A CA 1
ATOM 2828 C C . SER A 1 376 ? -63.150 -21.470 27.275 1.00 45.03 376 SER A C 1
ATOM 2830 O O . SER A 1 376 ? -63.905 -21.842 28.169 1.00 45.03 376 SER A O 1
ATOM 2832 N N . SER A 1 377 ? -63.401 -20.381 26.538 1.00 40.06 377 SER A N 1
ATOM 2833 C CA . SER A 1 377 ? -64.710 -20.018 25.939 1.00 40.06 377 SER A CA 1
ATOM 2834 C C . SER A 1 377 ? -64.563 -18.694 25.130 1.00 40.06 377 SER A C 1
ATOM 2836 O O . SER A 1 377 ? -63.444 -18.190 25.039 1.00 40.06 377 SER A O 1
ATOM 2838 N N . PRO A 1 378 ? -65.580 -18.202 24.390 1.00 47.12 378 PRO A N 1
ATOM 2839 C CA . PRO A 1 378 ? -65.685 -18.366 22.941 1.00 47.12 378 PRO A CA 1
ATOM 2840 C C . PRO A 1 378 ? -65.535 -17.048 22.157 1.00 47.12 378 PRO A C 1
ATOM 2842 O O . PRO A 1 378 ? -65.831 -15.958 22.637 1.00 47.12 378 PRO A O 1
ATOM 2845 N N . ILE A 1 379 ? -65.115 -17.191 20.901 1.00 42.56 379 ILE A N 1
ATOM 2846 C CA . ILE A 1 379 ? -64.935 -16.127 19.909 1.00 42.56 379 ILE A CA 1
ATOM 2847 C C . ILE A 1 379 ? -66.300 -15.601 19.440 1.00 42.56 379 ILE A C 1
ATOM 2849 O O . ILE A 1 379 ? -67.134 -16.374 18.969 1.00 42.56 379 ILE A O 1
ATOM 2853 N N . THR A 1 380 ? -66.500 -14.283 19.507 1.00 46.53 380 THR A N 1
ATOM 2854 C CA . THR A 1 380 ? -67.531 -13.553 18.753 1.00 46.53 380 THR A CA 1
ATOM 2855 C C . THR A 1 380 ? -66.921 -12.905 17.499 1.00 46.53 380 THR A C 1
ATOM 2857 O O . THR A 1 380 ? -65.756 -12.503 17.523 1.00 46.53 380 THR A O 1
ATOM 2860 N N . PRO A 1 381 ? -67.671 -12.810 16.382 1.00 53.72 381 PRO A N 1
ATOM 2861 C CA . PRO A 1 381 ? -67.136 -12.358 15.102 1.00 53.72 381 PRO A CA 1
ATOM 2862 C C . PRO A 1 381 ? -67.228 -10.832 14.967 1.00 53.72 381 PRO A C 1
ATOM 2864 O O . PRO A 1 381 ? -68.312 -10.259 15.076 1.00 53.72 381 PRO A O 1
ATOM 2867 N N . VAL A 1 382 ? -66.103 -10.173 14.676 1.00 38.22 382 VAL A N 1
ATOM 2868 C CA . VAL A 1 382 ? -66.077 -8.762 14.264 1.00 38.22 382 VAL A CA 1
ATOM 2869 C C . VAL A 1 382 ? -65.730 -8.671 12.777 1.00 38.22 382 VAL A C 1
ATOM 2871 O O . VAL A 1 382 ? -64.759 -9.250 12.299 1.00 38.22 382 VAL A O 1
ATOM 2874 N N . SER A 1 383 ? -66.607 -7.954 12.078 1.00 48.81 383 SER A N 1
ATOM 2875 C CA . SER A 1 383 ? -66.641 -7.575 10.661 1.00 48.81 383 SER A CA 1
ATOM 2876 C C . SER A 1 383 ? -65.315 -7.033 10.090 1.00 48.81 383 SER A C 1
ATOM 2878 O O . SER A 1 383 ? -64.568 -6.375 10.816 1.00 48.81 383 SER A O 1
ATOM 2880 N N . PRO A 1 384 ? -65.052 -7.199 8.775 1.00 46.88 384 PRO A N 1
ATOM 2881 C CA . PRO A 1 384 ? -63.857 -6.667 8.127 1.00 46.88 384 PRO A CA 1
ATOM 2882 C C . PRO A 1 384 ? -63.946 -5.143 7.965 1.00 46.88 384 PRO A C 1
ATOM 2884 O O . PRO A 1 384 ? -64.864 -4.621 7.332 1.00 46.88 384 PRO A O 1
ATOM 2887 N N . VAL A 1 385 ? -62.973 -4.422 8.525 1.00 38.03 385 VAL A N 1
ATOM 2888 C CA . VAL A 1 385 ? -62.712 -3.015 8.195 1.00 38.03 385 VAL A CA 1
ATOM 2889 C C . VAL A 1 385 ? -61.911 -2.987 6.898 1.00 38.03 385 VAL A C 1
ATOM 2891 O O . VAL A 1 385 ? -60.853 -3.603 6.793 1.00 38.03 385 VAL A O 1
ATOM 2894 N N . ALA A 1 386 ? -62.458 -2.303 5.897 1.00 43.22 386 ALA A N 1
ATOM 2895 C CA . ALA A 1 386 ? -61.866 -2.135 4.581 1.00 43.22 386 ALA A CA 1
ATOM 2896 C C . ALA A 1 386 ? -60.482 -1.467 4.651 1.00 43.22 386 ALA A C 1
ATOM 2898 O O . ALA A 1 386 ? -60.280 -0.480 5.360 1.00 43.22 386 ALA A O 1
ATOM 2899 N N . SER A 1 387 ? -59.547 -1.994 3.862 1.00 51.50 387 SER A N 1
ATOM 2900 C CA . SER A 1 387 ? -58.212 -1.445 3.640 1.00 51.50 387 SER A CA 1
ATOM 2901 C C . SER A 1 387 ? -58.284 -0.026 3.070 1.00 51.50 387 SER A C 1
ATOM 2903 O O . SER A 1 387 ? -58.625 0.169 1.906 1.00 51.50 387 SER A O 1
ATOM 2905 N N . ALA A 1 388 ? -57.913 0.963 3.881 1.00 45.12 388 ALA A N 1
ATOM 2906 C CA . ALA A 1 388 ? -57.775 2.365 3.489 1.00 45.12 388 ALA A CA 1
ATOM 2907 C C . ALA A 1 388 ? -56.298 2.762 3.284 1.00 45.12 388 ALA A C 1
ATOM 2909 O O . ALA A 1 388 ? -55.863 3.819 3.731 1.00 45.12 388 ALA A O 1
ATOM 2910 N N . TRP A 1 389 ? -55.520 1.931 2.579 1.00 40.50 389 TRP A N 1
ATOM 2911 C CA . TRP A 1 389 ? -54.197 2.304 2.044 1.00 40.50 389 TRP A CA 1
ATOM 2912 C C . TRP A 1 389 ? -54.345 3.024 0.694 1.00 40.50 389 TRP A C 1
ATOM 2914 O O . TRP A 1 389 ? -53.759 2.650 -0.318 1.00 40.50 389 TRP A O 1
ATOM 2924 N N . GLY A 1 390 ? -55.198 4.047 0.672 1.00 48.53 390 GLY A N 1
ATOM 2925 C CA . GLY A 1 390 ? -55.414 4.909 -0.480 1.00 48.53 390 GLY A CA 1
ATOM 2926 C C . GLY A 1 390 ? -54.586 6.184 -0.366 1.00 48.53 390 GLY A C 1
ATOM 2927 O O . GLY A 1 390 ? -54.866 7.027 0.479 1.00 48.53 390 GLY A O 1
ATOM 2928 N N . THR A 1 391 ? -53.629 6.325 -1.284 1.00 43.72 391 THR A N 1
ATOM 2929 C CA . THR A 1 391 ? -53.068 7.600 -1.760 1.00 43.72 391 THR A CA 1
ATOM 2930 C C . THR A 1 391 ? -52.018 8.272 -0.866 1.00 43.72 391 THR A C 1
ATOM 2932 O O . THR A 1 391 ? -52.313 9.031 0.054 1.00 43.72 391 THR A O 1
ATOM 2935 N N . VAL A 1 392 ? -50.749 8.082 -1.243 1.00 43.66 392 VAL A N 1
ATOM 2936 C CA . VAL A 1 392 ? -49.627 8.933 -0.821 1.00 43.66 392 VAL A CA 1
ATOM 2937 C C . VAL A 1 392 ? -49.843 10.345 -1.392 1.00 43.66 392 VAL A C 1
ATOM 2939 O O . VAL A 1 392 ? -49.904 10.492 -2.615 1.00 43.66 392 VAL A O 1
ATOM 2942 N N . PRO A 1 393 ? -49.952 11.404 -0.569 1.00 42.72 393 PRO A N 1
ATOM 2943 C CA . PRO A 1 393 ? -50.022 12.766 -1.078 1.00 42.72 393 PRO A CA 1
ATOM 2944 C C . PRO A 1 393 ? -48.662 13.172 -1.658 1.00 42.72 393 PRO A C 1
ATOM 2946 O O . PRO A 1 393 ? -47.680 13.354 -0.935 1.00 42.72 393 PRO A O 1
ATOM 2949 N N . THR A 1 394 ? -48.596 13.346 -2.977 1.00 47.88 394 THR A N 1
ATOM 2950 C CA . THR A 1 394 ? -47.446 13.961 -3.644 1.00 47.88 394 THR A CA 1
ATOM 2951 C C . THR A 1 394 ? -47.349 15.427 -3.221 1.00 47.88 394 THR A C 1
ATOM 2953 O O . THR A 1 394 ? -48.241 16.227 -3.514 1.00 47.88 394 THR A O 1
ATOM 2956 N N . LYS A 1 395 ? -46.268 15.792 -2.522 1.00 45.56 395 LYS A N 1
ATOM 2957 C CA . LYS A 1 395 ? -45.960 17.187 -2.172 1.00 45.56 395 LYS A CA 1
ATOM 2958 C C . LYS A 1 395 ? -45.868 18.043 -3.447 1.00 45.56 395 LYS A C 1
ATOM 2960 O O . LYS A 1 395 ? -45.081 17.701 -4.330 1.00 45.56 395 LYS A O 1
ATOM 2965 N N . PRO A 1 396 ? -46.568 19.187 -3.542 1.00 44.00 396 PRO A N 1
ATOM 2966 C CA . PRO A 1 396 ? -46.292 20.155 -4.593 1.00 44.00 396 PRO A CA 1
ATOM 2967 C C . PRO A 1 396 ? -44.900 20.771 -4.381 1.00 44.00 396 PRO A C 1
ATOM 2969 O O . PRO A 1 396 ? -44.552 21.211 -3.283 1.00 44.00 396 PRO A O 1
ATOM 2972 N N . LYS A 1 397 ? -44.104 20.788 -5.455 1.00 45.84 397 LYS A N 1
ATOM 2973 C CA . LYS A 1 397 ? -42.775 21.406 -5.545 1.00 45.84 397 LYS A CA 1
ATOM 2974 C C . LYS A 1 397 ? -42.904 22.908 -5.268 1.00 45.84 397 LYS A C 1
ATOM 2976 O O . LYS A 1 397 ? -43.302 23.680 -6.140 1.00 45.84 397 LYS A O 1
ATOM 2981 N N . ALA A 1 398 ? -42.618 23.316 -4.034 1.00 40.31 398 ALA A N 1
ATOM 2982 C CA . ALA A 1 398 ? -42.613 24.718 -3.642 1.00 40.31 398 ALA A CA 1
ATOM 2983 C C . ALA A 1 398 ? -41.489 25.446 -4.392 1.00 40.31 398 ALA A C 1
ATOM 2985 O O . ALA A 1 398 ? -40.319 25.077 -4.293 1.00 40.31 398 ALA A O 1
ATOM 2986 N N . ARG A 1 399 ? -41.853 26.475 -5.165 1.00 46.28 399 ARG A N 1
ATOM 2987 C CA . ARG A 1 399 ? -40.897 27.425 -5.741 1.00 46.28 399 ARG A CA 1
ATOM 2988 C C . ARG A 1 399 ? -40.124 28.084 -4.599 1.00 46.28 399 ARG A C 1
ATOM 2990 O O . ARG A 1 399 ? -40.735 28.549 -3.639 1.00 46.28 399 ARG A O 1
ATOM 2997 N N . ALA A 1 400 ? -38.800 28.098 -4.722 1.00 45.31 400 ALA A N 1
ATOM 2998 C CA . ALA A 1 400 ? -37.882 28.722 -3.783 1.00 45.31 400 ALA A CA 1
ATOM 2999 C C . ALA A 1 400 ? -38.241 30.205 -3.603 1.00 45.31 400 ALA A C 1
ATOM 3001 O O . ALA A 1 400 ? -37.956 31.040 -4.459 1.00 45.31 400 ALA A O 1
ATOM 3002 N N . ALA A 1 401 ? -38.911 30.519 -2.497 1.00 48.38 401 ALA A N 1
ATOM 3003 C CA . ALA A 1 401 ? -39.078 31.883 -2.036 1.00 48.38 401 ALA A CA 1
ATOM 3004 C C . ALA A 1 401 ? -37.814 32.261 -1.261 1.00 48.38 401 ALA A C 1
ATOM 3006 O O . ALA A 1 401 ? -37.532 31.718 -0.194 1.00 48.38 401 ALA A O 1
ATOM 3007 N N . THR A 1 402 ? -37.041 33.173 -1.838 1.00 52.03 402 THR A N 1
ATOM 3008 C CA . THR A 1 402 ? -35.850 33.786 -1.256 1.00 52.03 402 THR A CA 1
ATOM 3009 C C . THR A 1 402 ? -36.193 34.374 0.114 1.00 52.03 402 THR A C 1
ATOM 3011 O O . THR A 1 402 ? -37.050 35.251 0.229 1.00 52.03 402 THR A O 1
ATOM 3014 N N . HIS A 1 403 ? -35.557 33.874 1.175 1.00 45.91 403 HIS A N 1
ATOM 3015 C CA . HIS A 1 403 ? -35.774 34.384 2.527 1.00 45.91 403 HIS A CA 1
ATOM 3016 C C . HIS A 1 403 ? -35.254 35.835 2.645 1.00 45.91 403 HIS A C 1
ATOM 3018 O O . HIS A 1 403 ? -34.086 36.080 2.349 1.00 45.91 403 HIS A O 1
ATOM 3024 N N . PRO A 1 404 ? -36.057 36.796 3.144 1.00 58.47 404 PRO A N 1
ATOM 3025 C CA . PRO A 1 404 ? -35.717 38.228 3.171 1.00 58.47 404 PRO A CA 1
ATOM 3026 C C . PRO A 1 404 ? -34.651 38.635 4.210 1.00 58.47 404 PRO A C 1
ATOM 3028 O O . PRO A 1 404 ? -34.453 39.823 4.445 1.00 58.47 404 PRO A O 1
ATOM 3031 N N . TYR A 1 405 ? -33.963 37.676 4.837 1.00 50.38 405 TYR A N 1
ATOM 3032 C CA . TYR A 1 405 ? -32.936 37.927 5.858 1.00 50.38 405 TYR A CA 1
ATOM 3033 C C . TYR A 1 405 ? -31.543 37.381 5.497 1.00 50.38 405 TYR A C 1
ATOM 3035 O O . TYR A 1 405 ? -30.624 37.512 6.302 1.00 50.38 405 TYR A O 1
ATOM 3043 N N . SER A 1 406 ? -31.338 36.811 4.301 1.00 46.19 406 SER A N 1
ATOM 3044 C CA . SER A 1 406 ? -30.010 36.309 3.896 1.00 46.19 406 SER A CA 1
ATOM 3045 C C . SER A 1 406 ? -28.998 37.417 3.563 1.00 46.19 406 SER A C 1
ATOM 3047 O O . SER A 1 406 ? -27.806 37.145 3.477 1.00 46.19 406 SER A O 1
ATOM 3049 N N . SER A 1 407 ? -29.439 38.669 3.417 1.00 51.72 407 SER A N 1
ATOM 3050 C CA . SER A 1 407 ? -28.589 39.814 3.063 1.00 51.72 407 SER A CA 1
ATOM 3051 C C . SER A 1 407 ? -27.859 40.468 4.245 1.00 51.72 407 SER A C 1
ATOM 3053 O O . SER A 1 407 ? -27.064 41.377 4.027 1.00 51.72 407 SER A O 1
ATOM 3055 N N . ALA A 1 408 ? -28.104 40.034 5.487 1.00 48.53 408 ALA A N 1
ATOM 3056 C CA . ALA A 1 408 ? -27.584 40.696 6.691 1.00 48.53 408 ALA A CA 1
ATOM 3057 C C . ALA A 1 408 ? -26.560 39.870 7.491 1.00 48.53 408 ALA A C 1
ATOM 3059 O O . ALA A 1 408 ? -26.223 40.251 8.610 1.00 48.53 408 ALA A O 1
ATOM 3060 N N . ILE A 1 409 ? -26.049 38.764 6.939 1.00 47.97 409 ILE A N 1
ATOM 3061 C CA . ILE A 1 409 ? -24.894 38.049 7.503 1.00 47.97 409 ILE A CA 1
ATOM 3062 C C . ILE A 1 409 ? -23.658 38.454 6.688 1.00 47.97 409 ILE A C 1
ATOM 3064 O O . ILE A 1 409 ? -23.513 37.990 5.553 1.00 47.97 409 ILE A O 1
ATOM 3068 N N . PRO A 1 410 ? -22.753 39.294 7.225 1.00 43.16 410 PRO A N 1
ATOM 3069 C CA . PRO A 1 410 ? -21.456 39.532 6.608 1.00 43.16 410 PRO A CA 1
ATOM 3070 C C . PRO A 1 410 ? -20.692 38.198 6.584 1.00 43.16 410 PRO A C 1
ATOM 3072 O O . PRO A 1 410 ? -20.244 37.728 7.625 1.00 43.16 410 PRO A O 1
ATOM 3075 N N . GLY A 1 411 ? -20.618 37.545 5.417 1.00 44.34 411 GLY A N 1
ATOM 3076 C CA . GLY A 1 411 ? -19.826 36.320 5.203 1.00 44.34 411 GLY A CA 1
ATOM 3077 C C . GLY A 1 411 ? -20.561 35.070 4.690 1.00 44.34 411 GLY A C 1
ATOM 3078 O O . GLY A 1 411 ? -19.908 34.051 4.493 1.00 44.34 411 GLY A O 1
ATOM 3079 N N . SER A 1 412 ? -21.878 35.105 4.438 1.00 45.19 412 SER A N 1
ATOM 3080 C CA . SER A 1 412 ? -22.672 33.897 4.105 1.00 45.19 412 SER A CA 1
ATOM 3081 C C . SER A 1 412 ? -23.183 33.825 2.653 1.00 45.19 412 SER A C 1
ATOM 3083 O O . SER A 1 412 ? -24.286 33.338 2.411 1.00 45.19 412 SER A O 1
ATOM 3085 N N . SER A 1 413 ? -22.404 34.295 1.674 1.00 39.91 413 SER A N 1
ATOM 3086 C CA . SER A 1 413 ? -22.786 34.324 0.246 1.00 39.91 413 SER A CA 1
ATOM 3087 C C . SER A 1 413 ? -21.824 33.558 -0.676 1.00 39.91 413 SER A C 1
ATOM 3089 O O . SER A 1 413 ? -21.530 34.029 -1.770 1.00 39.91 413 SER A O 1
ATOM 3091 N N . GLY A 1 414 ? -21.313 32.396 -0.256 1.00 43.53 414 GLY A N 1
ATOM 3092 C CA . GLY A 1 414 ? -20.317 31.654 -1.049 1.00 43.53 414 GLY A CA 1
ATOM 3093 C C . GLY A 1 414 ? -20.331 30.129 -0.924 1.00 43.53 414 GLY A C 1
ATOM 3094 O O . GLY A 1 414 ? -19.295 29.518 -1.134 1.00 43.53 414 GLY A O 1
ATOM 3095 N N . TRP A 1 415 ? -21.457 29.507 -0.562 1.00 48.69 415 TRP A N 1
ATOM 3096 C CA . TRP A 1 415 ? -21.522 28.053 -0.307 1.00 48.69 415 TRP A CA 1
ATOM 3097 C C . TRP A 1 415 ? -22.468 27.282 -1.247 1.00 48.69 415 TRP A C 1
ATOM 3099 O O . TRP A 1 415 ? -22.828 26.147 -0.956 1.00 48.69 415 TRP A O 1
ATOM 3109 N N . GLY A 1 416 ? -22.900 27.887 -2.359 1.00 39.66 416 GLY A N 1
ATOM 3110 C CA . GLY A 1 416 ? -23.888 27.291 -3.274 1.00 39.66 416 GLY A CA 1
ATOM 3111 C C . GLY A 1 416 ? -23.387 26.953 -4.677 1.00 39.66 416 GLY A C 1
ATOM 3112 O O . GLY A 1 416 ? -24.138 26.384 -5.458 1.00 39.66 416 GLY A O 1
ATOM 3113 N N . GLU A 1 417 ? -22.146 27.285 -5.013 1.00 39.69 417 GLU A N 1
ATOM 3114 C CA . GLU A 1 417 ? -21.605 27.072 -6.351 1.00 39.69 417 GLU A CA 1
ATOM 3115 C C . GLU A 1 417 ? -20.235 26.435 -6.186 1.00 39.69 417 GLU A C 1
ATOM 3117 O O . GLU A 1 417 ? -19.387 26.986 -5.486 1.00 39.69 417 GLU A O 1
ATOM 3122 N N . SER A 1 418 ? -20.087 25.226 -6.737 1.00 43.59 418 SER A N 1
ATOM 3123 C CA . SER A 1 418 ? -18.857 24.438 -6.789 1.00 43.59 418 SER A CA 1
ATOM 3124 C C . SER A 1 418 ? -17.645 25.355 -6.843 1.00 43.59 418 SER A C 1
ATOM 3126 O O . SER A 1 418 ? -17.361 25.951 -7.883 1.00 43.59 418 SER A O 1
ATOM 3128 N N . GLY A 1 419 ? -16.972 25.494 -5.699 1.00 41.28 419 GLY A N 1
ATOM 3129 C CA . GLY A 1 419 ? -15.804 26.334 -5.551 1.00 41.28 419 GLY A CA 1
ATOM 3130 C C . GLY A 1 419 ? -14.726 25.852 -6.503 1.00 41.28 419 GLY A C 1
ATOM 3131 O O . GLY A 1 419 ? -13.900 25.016 -6.144 1.00 41.28 419 GLY A O 1
ATOM 3132 N N . ARG A 1 420 ? -14.696 26.431 -7.706 1.00 47.06 420 ARG A N 1
ATOM 3133 C CA . ARG A 1 420 ? -13.449 26.731 -8.391 1.00 47.06 420 ARG A CA 1
ATOM 3134 C C . ARG A 1 420 ? -12.704 27.649 -7.431 1.00 47.06 420 ARG A C 1
ATOM 3136 O O . ARG A 1 420 ? -12.837 28.868 -7.499 1.00 47.06 420 ARG A O 1
ATOM 3143 N N . VAL A 1 421 ? -12.016 27.048 -6.453 1.00 48.97 421 VAL A N 1
ATOM 3144 C CA . VAL A 1 421 ? -10.893 27.680 -5.758 1.00 48.97 421 VAL A CA 1
ATOM 3145 C C . VAL A 1 421 ? -10.131 28.334 -6.882 1.00 48.97 421 VAL A C 1
ATOM 3147 O O . VAL A 1 421 ? -9.753 27.590 -7.783 1.00 48.97 421 VAL A O 1
ATOM 3150 N N . ALA A 1 422 ? -10.072 29.672 -6.889 1.00 52.19 422 ALA A N 1
ATOM 3151 C CA . ALA A 1 422 ? -9.425 30.451 -7.932 1.00 52.19 422 ALA A CA 1
ATOM 3152 C C . ALA A 1 422 ? -8.107 29.750 -8.222 1.00 52.19 422 ALA A C 1
ATOM 3154 O O . ALA A 1 422 ? -7.203 29.745 -7.384 1.00 52.19 422 ALA A O 1
ATOM 3155 N N . GLU A 1 423 ? -8.115 28.982 -9.310 1.00 58.38 423 GLU A N 1
ATOM 3156 C CA . GLU A 1 423 ? -6.996 28.160 -9.689 1.00 58.38 423 GLU A CA 1
ATOM 3157 C C . GLU A 1 423 ? -6.009 29.236 -10.071 1.00 58.38 423 GLU A C 1
ATOM 3159 O O . GLU A 1 423 ? -6.252 30.014 -10.990 1.00 58.38 423 GLU A O 1
ATOM 3164 N N . GLU A 1 424 ? -5.027 29.451 -9.206 1.00 62.06 424 GLU A N 1
ATOM 3165 C CA . GLU A 1 424 ? -3.924 30.336 -9.501 1.00 62.06 424 GLU A CA 1
ATOM 3166 C C . GLU A 1 424 ? -3.234 29.635 -10.664 1.00 62.06 424 GLU A C 1
ATOM 3168 O O . GLU A 1 424 ? -2.488 28.673 -10.479 1.00 62.06 424 GLU A O 1
ATOM 3173 N N . GLU A 1 425 ? -3.708 29.960 -11.867 1.00 60.72 425 GLU A N 1
ATOM 3174 C CA . GLU A 1 425 ? -3.367 29.257 -13.083 1.00 60.72 425 GLU A CA 1
ATOM 3175 C C . GLU A 1 425 ? -1.873 29.495 -13.273 1.00 60.72 425 GLU A C 1
ATOM 3177 O O . GLU A 1 425 ? -1.433 30.588 -13.637 1.00 60.72 425 GLU A O 1
ATOM 3182 N N . HIS A 1 426 ? -1.092 28.467 -12.935 1.00 67.06 426 HIS A N 1
ATOM 3183 C CA . HIS A 1 426 ? 0.350 28.389 -13.125 1.00 67.06 426 HIS A CA 1
ATOM 3184 C C . HIS A 1 426 ? 0.629 28.320 -14.636 1.00 67.06 426 HIS A C 1
ATOM 3186 O O . HIS A 1 426 ? 1.002 27.292 -15.202 1.00 67.06 426 HIS A O 1
ATOM 3192 N N . TYR A 1 427 ? 0.365 29.422 -15.333 1.00 67.44 427 TYR A N 1
ATOM 3193 C CA . TYR A 1 427 ? 0.573 29.540 -16.763 1.00 67.44 427 TYR A CA 1
ATOM 3194 C C . TYR A 1 427 ? 2.057 29.716 -17.047 1.00 67.44 427 TYR A C 1
ATOM 3196 O O . TYR A 1 427 ? 2.650 30.744 -16.725 1.00 67.44 427 TYR A O 1
ATOM 3204 N N . GLY A 1 428 ? 2.643 28.718 -17.706 1.00 83.56 428 GLY A N 1
ATOM 3205 C CA . GLY A 1 428 ? 3.970 28.835 -18.307 1.00 83.56 428 GLY A CA 1
ATOM 3206 C C . GLY A 1 428 ? 5.001 27.818 -17.839 1.00 83.56 428 GLY A C 1
ATOM 3207 O O . GLY A 1 428 ? 6.164 27.956 -18.211 1.00 83.56 428 GLY A O 1
ATOM 3208 N N . VAL A 1 429 ? 4.619 26.794 -17.069 1.00 90.56 429 VAL A N 1
ATOM 3209 C CA . VAL A 1 429 ? 5.544 25.694 -16.761 1.00 90.56 429 VAL A CA 1
ATOM 3210 C C . VAL A 1 429 ? 5.943 25.012 -18.071 1.00 90.56 429 VAL A C 1
ATOM 3212 O O . VAL A 1 429 ? 5.097 24.532 -18.828 1.00 90.56 429 VAL A O 1
ATOM 3215 N N . ASN A 1 430 ? 7.243 24.999 -18.364 1.00 94.00 430 ASN A N 1
ATOM 3216 C CA . ASN A 1 430 ? 7.765 24.346 -19.554 1.00 94.00 430 ASN A CA 1
ATOM 3217 C C . ASN A 1 430 ? 7.663 22.825 -19.387 1.00 94.00 430 ASN A C 1
ATOM 3219 O O . ASN A 1 430 ? 8.539 22.203 -18.794 1.00 94.00 430 ASN A O 1
ATOM 3223 N N . GLU A 1 431 ? 6.617 22.220 -19.953 1.00 94.81 431 GLU A N 1
ATOM 3224 C CA . GLU A 1 431 ? 6.382 20.770 -19.878 1.00 94.81 431 GLU A CA 1
ATOM 3225 C C . GLU A 1 431 ? 7.501 19.922 -20.512 1.00 94.81 431 GLU A C 1
ATOM 3227 O O . GLU A 1 431 ? 7.534 18.705 -20.334 1.00 94.81 431 GLU A O 1
ATOM 3232 N N . ARG A 1 432 ? 8.417 20.533 -21.277 1.00 95.12 432 ARG A N 1
ATOM 3233 C CA . ARG A 1 432 ? 9.581 19.837 -21.849 1.00 95.12 432 ARG A CA 1
ATOM 3234 C C . ARG A 1 432 ? 10.759 19.754 -20.889 1.00 95.12 432 ARG A C 1
ATOM 3236 O O . ARG A 1 432 ? 11.651 18.944 -21.121 1.00 95.12 432 ARG A O 1
ATOM 3243 N N . ASP A 1 433 ? 10.780 20.580 -19.849 1.00 96.69 433 ASP A N 1
ATOM 3244 C CA . ASP A 1 433 ? 11.830 20.541 -18.844 1.00 96.69 433 ASP A CA 1
ATOM 3245 C C . ASP A 1 433 ? 11.433 19.554 -17.730 1.00 96.69 433 ASP A C 1
ATOM 3247 O O . ASP A 1 433 ? 10.433 19.776 -17.033 1.00 96.69 433 ASP A O 1
ATOM 3251 N N . PRO A 1 434 ? 12.186 18.451 -17.538 1.00 96.56 434 PRO A N 1
ATOM 3252 C CA . PRO A 1 434 ? 11.889 17.496 -16.478 1.00 96.56 434 PRO A CA 1
ATOM 3253 C C . PRO A 1 434 ? 11.971 18.127 -15.087 1.00 96.56 434 PRO A C 1
ATOM 3255 O O . PRO A 1 434 ? 11.219 17.721 -14.202 1.00 96.56 434 PRO A O 1
ATOM 3258 N N . SER A 1 435 ? 12.848 19.114 -14.883 1.00 96.31 435 SER A N 1
ATOM 3259 C CA . SER A 1 435 ? 13.029 19.750 -13.577 1.00 96.31 435 SER A CA 1
ATOM 3260 C C . SER A 1 435 ? 11.825 20.617 -13.198 1.00 96.31 435 SER A C 1
ATOM 3262 O O . SER A 1 435 ? 11.277 20.445 -12.109 1.00 96.31 435 SER A O 1
ATOM 3264 N N . ALA A 1 436 ? 11.326 21.429 -14.134 1.00 96.31 436 ALA A N 1
ATOM 3265 C CA . ALA A 1 436 ? 10.124 22.242 -13.952 1.00 96.31 436 ALA A CA 1
ATOM 3266 C C . ALA A 1 436 ? 8.877 21.379 -13.670 1.00 96.31 436 ALA A C 1
ATOM 3268 O O . ALA A 1 436 ? 8.081 21.689 -12.786 1.00 96.31 436 ALA A O 1
ATOM 3269 N N . CYS A 1 437 ? 8.729 20.242 -14.360 1.00 96.56 437 CYS A N 1
ATOM 3270 C CA . CYS A 1 437 ? 7.627 19.310 -14.099 1.00 96.56 437 CYS A CA 1
ATOM 3271 C C . CYS A 1 437 ? 7.719 18.645 -12.712 1.00 96.56 437 CYS A C 1
ATOM 3273 O O . CYS A 1 437 ? 6.691 18.356 -12.097 1.00 96.56 437 CYS A O 1
ATOM 3275 N N . LEU A 1 438 ? 8.934 18.371 -12.218 1.00 96.19 438 LEU A N 1
ATOM 3276 C CA . LEU A 1 438 ? 9.138 17.816 -10.875 1.00 96.19 438 LEU A CA 1
ATOM 3277 C C . LEU A 1 438 ? 8.835 18.838 -9.779 1.00 96.19 438 LEU A C 1
ATOM 3279 O O . LEU A 1 438 ? 8.254 18.464 -8.760 1.00 96.19 438 LEU A O 1
ATOM 3283 N N . GLU A 1 439 ? 9.201 20.102 -9.984 1.00 96.25 439 GLU A N 1
ATOM 3284 C CA . GLU A 1 439 ? 8.856 21.195 -9.072 1.00 96.25 439 GLU A CA 1
ATOM 3285 C C . GLU A 1 439 ? 7.334 21.342 -8.953 1.00 96.25 439 GLU A C 1
ATOM 3287 O O . GLU A 1 439 ? 6.792 21.362 -7.847 1.00 96.25 439 GLU A O 1
ATOM 3292 N N . GLU A 1 440 ? 6.629 21.301 -10.083 1.00 96.06 440 GLU A N 1
ATOM 3293 C CA . GLU A 1 440 ? 5.168 21.348 -10.113 1.00 96.06 440 GLU A CA 1
ATOM 3294 C C . GLU A 1 440 ? 4.543 20.122 -9.418 1.00 96.06 440 GLU A C 1
ATOM 3296 O O . GLU A 1 440 ? 3.609 20.238 -8.622 1.00 96.06 440 GLU A O 1
ATOM 3301 N N . ALA A 1 441 ? 5.101 18.925 -9.622 1.00 96.50 441 ALA A N 1
ATOM 3302 C CA . ALA A 1 441 ? 4.668 17.737 -8.888 1.00 96.50 441 ALA A CA 1
ATOM 3303 C C . ALA A 1 441 ? 4.866 17.883 -7.366 1.00 96.50 441 ALA A C 1
ATOM 3305 O O . ALA A 1 441 ? 4.008 17.453 -6.588 1.00 96.50 441 ALA A O 1
ATOM 3306 N N . ALA A 1 442 ? 5.972 18.492 -6.929 1.00 96.50 442 ALA A N 1
ATOM 3307 C CA . ALA A 1 442 ? 6.238 18.770 -5.520 1.00 96.50 442 ALA A CA 1
ATOM 3308 C C . ALA A 1 442 ? 5.263 19.814 -4.948 1.00 96.50 442 ALA A C 1
ATOM 3310 O O . ALA A 1 442 ? 4.778 19.649 -3.827 1.00 96.50 442 ALA A O 1
ATOM 3311 N N . TYR A 1 443 ? 4.898 20.829 -5.732 1.00 96.38 443 TYR A N 1
ATOM 3312 C CA . TYR A 1 443 ? 3.879 21.811 -5.368 1.00 96.38 443 TYR A CA 1
ATOM 3313 C C . TYR A 1 443 ? 2.515 21.158 -5.093 1.00 96.38 443 TYR A C 1
ATOM 3315 O O . TYR A 1 443 ? 1.915 21.373 -4.034 1.00 96.38 443 TYR A O 1
ATOM 3323 N N . TRP A 1 444 ? 2.042 20.288 -5.994 1.00 96.31 444 TRP A N 1
ATOM 3324 C CA . TRP A 1 444 ? 0.782 19.559 -5.787 1.00 96.31 444 TRP A CA 1
ATOM 3325 C C . TRP A 1 444 ? 0.855 18.578 -4.618 1.00 96.31 444 TRP A C 1
ATOM 3327 O O . TRP A 1 444 ? -0.119 18.437 -3.870 1.00 96.31 444 TRP A O 1
ATOM 3337 N N . GLN A 1 445 ? 2.012 17.950 -4.404 1.00 97.19 445 GLN A N 1
ATOM 3338 C CA . GLN A 1 445 ? 2.247 17.121 -3.227 1.00 97.19 445 GLN A CA 1
ATOM 3339 C C . GLN A 1 445 ? 2.101 17.930 -1.929 1.00 97.19 445 GLN A C 1
ATOM 3341 O O . GLN A 1 445 ? 1.484 17.460 -0.971 1.00 97.19 445 GLN A O 1
ATOM 3346 N N . GLU A 1 446 ? 2.625 19.152 -1.889 1.00 97.38 446 GLU A N 1
ATOM 3347 C CA . GLU A 1 446 ? 2.524 20.010 -0.711 1.00 97.38 446 GLU A CA 1
ATOM 3348 C C . GLU A 1 446 ? 1.088 20.498 -0.481 1.00 97.38 446 GLU A C 1
ATOM 3350 O O . GLU A 1 446 ? 0.576 20.429 0.640 1.00 97.38 446 GLU A O 1
ATOM 3355 N N . LYS A 1 447 ? 0.363 20.874 -1.544 1.00 97.19 447 LYS A N 1
ATOM 3356 C CA . LYS A 1 447 ? -1.080 21.168 -1.457 1.00 97.19 447 LYS A CA 1
ATOM 3357 C C . LYS A 1 447 ? -1.882 19.988 -0.915 1.00 97.19 447 LYS A C 1
ATOM 3359 O O . LYS A 1 447 ? -2.744 20.174 -0.055 1.00 97.19 447 LYS A O 1
ATOM 3364 N N . ARG A 1 448 ? -1.572 18.768 -1.362 1.00 97.75 448 ARG A N 1
ATOM 3365 C CA . ARG A 1 448 ? -2.173 17.537 -0.838 1.00 97.75 448 ARG A CA 1
ATOM 3366 C C . ARG A 1 448 ? -1.915 17.378 0.660 1.00 97.75 448 ARG A C 1
ATOM 3368 O O . ARG A 1 448 ? -2.860 17.107 1.401 1.00 97.75 448 ARG A O 1
ATOM 3375 N N . ARG A 1 449 ? -0.671 17.557 1.120 1.00 97.12 449 ARG A N 1
ATOM 3376 C CA . ARG A 1 449 ? -0.331 17.484 2.553 1.00 97.12 449 ARG A CA 1
ATOM 3377 C C . ARG A 1 449 ? -1.099 18.523 3.367 1.00 97.12 449 ARG A C 1
ATOM 3379 O O . ARG A 1 449 ? -1.663 18.179 4.405 1.00 97.12 449 ARG A O 1
ATOM 3386 N N . ASN A 1 450 ? -1.184 19.755 2.873 1.00 97.38 450 ASN A N 1
ATOM 3387 C CA . ASN A 1 450 ? -1.912 20.836 3.536 1.00 97.38 450 ASN A CA 1
ATOM 3388 C C . ASN A 1 450 ? -3.417 20.555 3.640 1.00 97.38 450 ASN A C 1
ATOM 3390 O O . ASN A 1 450 ? -3.991 20.722 4.717 1.00 97.38 450 ASN A O 1
ATOM 3394 N N . ALA A 1 451 ? -4.043 20.048 2.576 1.00 96.75 451 ALA A N 1
ATOM 3395 C CA . ALA A 1 451 ? -5.450 19.649 2.605 1.00 96.75 451 ALA A CA 1
ATOM 3396 C C . ALA A 1 451 ? -5.704 18.505 3.604 1.00 96.75 451 ALA A C 1
ATOM 3398 O O . ALA A 1 451 ? -6.639 18.572 4.398 1.00 96.75 451 ALA A O 1
ATOM 3399 N N . LEU A 1 452 ? -4.839 17.485 3.644 1.00 97.12 452 LEU A N 1
ATOM 3400 C CA . LEU A 1 452 ? -4.952 16.404 4.633 1.00 97.12 452 LEU A CA 1
ATOM 3401 C C . LEU A 1 452 ? -4.775 16.904 6.069 1.00 97.12 452 LEU A C 1
ATOM 3403 O O . LEU A 1 452 ? -5.497 16.468 6.968 1.00 97.12 452 LEU A O 1
ATOM 3407 N N . ARG A 1 453 ? -3.858 17.851 6.291 1.00 97.25 453 ARG A N 1
ATOM 3408 C CA . ARG A 1 453 ? -3.684 18.494 7.594 1.00 97.25 453 ARG A CA 1
ATOM 3409 C C . ARG A 1 453 ? -4.959 19.227 8.011 1.00 97.25 453 ARG A C 1
ATOM 3411 O O . ARG A 1 453 ? -5.456 18.972 9.104 1.00 97.25 453 ARG A O 1
ATOM 3418 N N . GLN A 1 454 ? -5.544 20.036 7.130 1.00 96.50 454 GLN A N 1
ATOM 3419 C CA . GLN A 1 454 ? -6.815 20.727 7.385 1.00 96.50 454 GLN A CA 1
ATOM 3420 C C . GLN A 1 454 ? -7.970 19.751 7.647 1.00 96.50 454 GLN A C 1
ATOM 3422 O O . GLN A 1 454 ? -8.742 19.957 8.585 1.00 96.50 454 GLN A O 1
ATOM 3427 N N . ALA A 1 455 ? -8.051 18.654 6.887 1.00 95.88 455 ALA A N 1
ATOM 3428 C CA . ALA A 1 455 ? -9.029 17.595 7.122 1.00 95.88 455 ALA A CA 1
ATOM 3429 C C . ALA A 1 455 ? -8.889 17.008 8.537 1.00 95.88 455 ALA A C 1
ATOM 3431 O O . ALA A 1 455 ? -9.876 16.893 9.263 1.00 95.88 455 ALA A O 1
ATOM 3432 N N . SER A 1 456 ? -7.658 16.697 8.959 1.00 95.56 456 SER A N 1
ATOM 3433 C CA . SER A 1 456 ? -7.376 16.165 10.297 1.00 95.56 456 SER A CA 1
ATOM 3434 C C . SER A 1 456 ? -7.665 17.176 11.414 1.00 95.56 456 SER A C 1
ATOM 3436 O O . SER A 1 456 ? -8.223 16.818 12.453 1.00 95.56 456 SER A O 1
ATOM 3438 N N . GLU A 1 457 ? -7.357 18.457 11.197 1.00 95.25 457 GLU A N 1
ATOM 3439 C CA . GLU A 1 457 ? -7.627 19.528 12.157 1.00 95.25 457 GLU A CA 1
ATOM 3440 C C . GLU A 1 457 ? -9.133 19.739 12.344 1.00 95.25 457 GLU A C 1
ATOM 3442 O O . GLU A 1 457 ? -9.593 19.871 13.476 1.00 95.25 457 GLU A O 1
ATOM 3447 N N . LEU A 1 458 ? -9.929 19.718 11.270 1.00 94.62 458 LEU A N 1
ATOM 3448 C CA . LEU A 1 458 ? -11.387 19.839 11.371 1.00 94.62 458 LEU A CA 1
ATOM 3449 C C . LEU A 1 458 ? -12.032 18.610 12.004 1.00 94.62 458 LEU A C 1
ATOM 3451 O O . LEU A 1 458 ? -12.918 18.760 12.847 1.00 94.62 458 LEU A O 1
ATOM 3455 N N . TYR A 1 459 ? -11.536 17.420 11.663 1.00 93.44 459 TYR A N 1
ATOM 3456 C CA . TYR A 1 459 ? -11.997 16.172 12.262 1.00 93.44 459 TYR A CA 1
ATOM 3457 C C . TYR A 1 459 ? -11.754 16.137 13.777 1.00 93.44 459 TYR A C 1
ATOM 3459 O O . TYR A 1 459 ? -12.604 15.687 14.539 1.00 93.44 459 TYR A O 1
ATOM 3467 N N . THR A 1 460 ? -10.603 16.642 14.230 1.00 91.25 460 THR A N 1
ATOM 3468 C CA . THR A 1 460 ? -10.235 16.639 15.656 1.00 91.25 460 THR A CA 1
ATOM 3469 C C . THR A 1 460 ? -10.847 17.798 16.442 1.00 91.25 460 THR A C 1
ATOM 3471 O O . THR A 1 460 ? -11.209 17.617 17.604 1.00 91.25 460 THR A O 1
ATOM 3474 N N . ARG A 1 461 ? -10.991 18.988 15.843 1.00 87.81 461 ARG A N 1
ATOM 3475 C CA . ARG A 1 461 ? -11.535 20.175 16.531 1.00 87.81 461 ARG A CA 1
ATOM 3476 C C . ARG A 1 461 ? -13.041 20.108 16.754 1.00 87.81 461 ARG A C 1
ATOM 3478 O O . ARG A 1 461 ? -13.522 20.627 17.759 1.00 87.81 461 ARG A O 1
ATOM 3485 N N . GLN A 1 462 ? -13.795 19.515 15.834 1.00 78.19 462 GLN A N 1
ATOM 3486 C CA . GLN A 1 462 ? -15.252 19.472 15.914 1.00 78.19 462 GLN A CA 1
ATOM 3487 C C . GLN A 1 462 ? -15.721 18.045 16.197 1.00 78.19 462 GLN A C 1
ATOM 3489 O O . GLN A 1 462 ? -15.985 17.262 15.294 1.00 78.19 462 GLN A O 1
ATOM 3494 N N . LYS A 1 463 ? -15.886 17.730 17.488 1.00 66.06 463 LYS A N 1
ATOM 3495 C CA . LYS A 1 463 ? -16.441 16.450 17.969 1.00 66.06 463 LYS A CA 1
ATOM 3496 C C . LYS A 1 463 ? -17.930 16.251 17.605 1.00 66.06 463 LYS A C 1
ATOM 3498 O O . LYS A 1 463 ? -18.484 15.185 17.852 1.00 66.06 463 LYS A O 1
ATOM 3503 N N . HIS A 1 464 ? -18.583 17.274 17.050 1.00 64.31 464 HIS A N 1
ATOM 3504 C CA . HIS A 1 464 ? -19.997 17.278 16.661 1.00 64.31 464 HIS A CA 1
ATOM 3505 C C . HIS A 1 464 ? -20.171 17.121 15.141 1.00 64.31 464 HIS A C 1
ATOM 3507 O O . HIS A 1 464 ? -19.235 17.363 14.385 1.00 64.31 464 HIS A O 1
ATOM 3513 N N . GLU A 1 465 ? -21.383 16.755 14.706 1.00 71.81 465 GLU A N 1
ATOM 3514 C CA . GLU A 1 465 ? -21.762 16.329 13.339 1.00 71.81 465 GLU A CA 1
ATOM 3515 C C . GLU A 1 465 ? -21.157 17.159 12.185 1.00 71.81 465 GLU A C 1
ATOM 3517 O O . GLU A 1 465 ? -20.780 16.598 11.159 1.00 71.81 465 GLU A O 1
ATOM 3522 N N . HIS A 1 466 ? -20.955 18.465 12.378 1.00 77.06 466 HIS A N 1
ATOM 3523 C CA . HIS A 1 466 ? -20.443 19.391 11.360 1.00 77.06 466 HIS A CA 1
ATOM 3524 C C . HIS A 1 466 ? -18.934 19.241 11.062 1.00 77.06 466 HIS A C 1
ATOM 3526 O O . HIS A 1 466 ? -18.480 19.586 9.970 1.00 77.06 466 HIS A O 1
ATOM 3532 N N . GLY A 1 467 ? -18.146 18.673 11.984 1.00 85.06 467 GLY A N 1
ATOM 3533 C CA . GLY A 1 467 ? -16.705 18.460 11.788 1.00 85.06 467 GLY A CA 1
ATOM 3534 C C . GLY A 1 467 ? -16.390 17.419 10.722 1.00 85.06 467 GLY A C 1
ATOM 3535 O O . GLY A 1 467 ? -15.386 17.506 10.011 1.00 85.06 467 GLY A O 1
ATOM 3536 N N . ARG A 1 468 ? -17.292 16.444 10.581 1.00 88.06 468 ARG A N 1
ATOM 3537 C CA . ARG A 1 468 ? -17.158 15.345 9.629 1.00 88.06 468 ARG A CA 1
ATOM 3538 C C . ARG A 1 468 ? -17.321 15.820 8.189 1.00 88.06 468 ARG A C 1
ATOM 3540 O O . ARG A 1 468 ? -16.568 15.376 7.329 1.00 88.06 468 ARG A O 1
ATOM 3547 N N . GLU A 1 469 ? -18.263 16.723 7.936 1.00 92.00 469 GLU A N 1
ATOM 3548 C CA . GLU A 1 469 ? -18.505 17.278 6.599 1.00 92.00 469 GLU A CA 1
ATOM 3549 C C . GLU A 1 469 ? -17.320 18.131 6.135 1.00 92.00 469 GLU A C 1
ATOM 3551 O O . GLU A 1 469 ? -16.822 17.954 5.023 1.00 92.00 469 GLU A O 1
ATOM 3556 N N . GLY A 1 470 ? -16.794 18.984 7.022 1.00 92.81 470 GLY A N 1
ATOM 3557 C CA . GLY A 1 470 ? -15.595 19.773 6.741 1.00 92.81 470 GLY A CA 1
ATOM 3558 C C . GLY A 1 470 ? -14.367 18.898 6.472 1.00 92.81 470 GLY A C 1
ATOM 3559 O O . GLY A 1 470 ? -13.651 19.117 5.498 1.00 92.81 470 GLY A O 1
ATOM 3560 N N . ALA A 1 471 ? -14.144 17.863 7.287 1.00 94.81 471 ALA A N 1
ATOM 3561 C CA . ALA A 1 471 ? -13.054 16.915 7.063 1.00 94.81 471 ALA A CA 1
ATOM 3562 C C . ALA A 1 471 ? -13.199 16.160 5.729 1.00 94.81 471 ALA A C 1
ATOM 3564 O O . ALA A 1 471 ? -12.214 15.988 5.006 1.00 94.81 471 ALA A O 1
ATOM 3565 N N . LEU A 1 472 ? -14.426 15.756 5.374 1.00 94.56 472 LEU A N 1
ATOM 3566 C CA . LEU A 1 472 ? -14.715 15.081 4.111 1.00 94.56 472 LEU A CA 1
ATOM 3567 C C . LEU A 1 472 ? -14.374 15.975 2.912 1.00 94.56 472 LEU A C 1
ATOM 3569 O O . LEU A 1 472 ? -13.695 15.516 1.995 1.00 94.56 472 LEU A O 1
ATOM 3573 N N . TYR A 1 473 ? -14.755 17.251 2.952 1.00 95.88 473 TYR A N 1
ATOM 3574 C CA . TYR A 1 473 ? -14.451 18.214 1.893 1.00 95.88 473 TYR A CA 1
ATOM 3575 C C . TYR A 1 473 ? -12.944 18.316 1.602 1.00 95.88 473 TYR A C 1
ATOM 3577 O O . TYR A 1 473 ? -12.509 18.132 0.464 1.00 95.88 473 TYR A O 1
ATOM 3585 N N . TYR A 1 474 ? -12.116 18.527 2.630 1.00 96.62 474 TYR A N 1
ATOM 3586 C CA . TYR A 1 474 ? -10.664 18.620 2.435 1.00 96.62 474 TYR A CA 1
ATOM 3587 C C . TYR A 1 474 ? -10.022 17.280 2.059 1.00 96.62 474 TYR A C 1
ATOM 3589 O O . TYR A 1 474 ? -9.027 17.259 1.334 1.00 96.62 474 TYR A O 1
ATOM 3597 N N . SER A 1 475 ? -10.601 16.152 2.485 1.00 96.81 475 SER A N 1
ATOM 3598 C CA . SER A 1 475 ? -10.143 14.832 2.037 1.00 96.81 475 SER A CA 1
ATOM 3599 C C . SER A 1 475 ? -10.370 14.620 0.534 1.00 96.81 475 SER A C 1
ATOM 3601 O O . SER A 1 475 ? -9.478 14.118 -0.149 1.00 96.81 475 SER A O 1
ATOM 3603 N N . GLN A 1 476 ? -11.503 15.084 -0.004 1.00 96.69 476 GLN A N 1
ATOM 3604 C CA . GLN A 1 476 ? -11.787 15.049 -1.442 1.00 96.69 476 GLN A CA 1
ATOM 3605 C C . GLN A 1 476 ? -10.849 15.986 -2.214 1.00 96.69 476 GLN A C 1
ATOM 3607 O O . GLN A 1 476 ? -10.291 15.592 -3.238 1.00 96.69 476 GLN A O 1
ATOM 3612 N N . GLN A 1 477 ? -10.576 17.188 -1.693 1.00 96.62 477 GLN A N 1
ATOM 3613 C CA . GLN A 1 477 ? -9.566 18.071 -2.289 1.00 96.62 477 GLN A CA 1
ATOM 3614 C C . GLN A 1 477 ? -8.178 17.418 -2.335 1.00 96.62 477 GLN A C 1
ATOM 3616 O O . GLN A 1 477 ? -7.493 17.490 -3.355 1.00 96.62 477 GLN A O 1
ATOM 3621 N N . ALA A 1 478 ? -7.768 16.739 -1.259 1.00 97.12 478 ALA A N 1
ATOM 3622 C CA . ALA A 1 478 ? -6.492 16.034 -1.216 1.00 97.12 478 ALA A CA 1
ATOM 3623 C C . ALA A 1 478 ? -6.396 14.923 -2.275 1.00 97.12 478 ALA A C 1
ATOM 3625 O O . ALA A 1 478 ? -5.321 14.720 -2.841 1.00 97.12 478 ALA A O 1
ATOM 3626 N N . GLN A 1 479 ? -7.499 14.228 -2.573 1.00 96.94 479 GLN A N 1
ATOM 3627 C CA . GLN A 1 479 ? -7.552 13.259 -3.674 1.00 96.94 479 GLN A CA 1
ATOM 3628 C C . GLN A 1 479 ? -7.361 13.943 -5.034 1.00 96.94 479 GLN A C 1
ATOM 3630 O O . GLN A 1 479 ? -6.554 13.476 -5.838 1.00 96.94 479 GLN A O 1
ATOM 3635 N N . GLY A 1 480 ? -8.013 15.088 -5.262 1.00 96.19 480 GLY A N 1
ATOM 3636 C CA . GLY A 1 480 ? -7.807 15.893 -6.470 1.00 96.19 480 GLY A CA 1
ATOM 3637 C C . GLY A 1 480 ? -6.349 16.336 -6.645 1.00 96.19 480 GLY A C 1
ATOM 3638 O O . GLY A 1 480 ? -5.777 16.201 -7.726 1.00 96.19 480 GLY A O 1
ATOM 3639 N N . TYR A 1 481 ? -5.700 16.788 -5.569 1.00 97.31 481 TYR A N 1
ATOM 3640 C CA . TYR A 1 481 ? -4.277 17.142 -5.599 1.00 97.31 481 TYR A CA 1
ATOM 3641 C C . TYR A 1 481 ? -3.362 15.932 -5.820 1.00 97.31 481 TYR A C 1
ATOM 3643 O O . TYR A 1 481 ? -2.359 16.058 -6.515 1.00 97.31 481 TYR A O 1
ATOM 3651 N N . ALA A 1 482 ? -3.713 14.753 -5.301 1.00 96.56 482 ALA A N 1
ATOM 3652 C CA . ALA A 1 482 ? -2.968 13.520 -5.557 1.00 96.56 482 ALA A CA 1
ATOM 3653 C C . ALA A 1 482 ? -3.012 13.105 -7.039 1.00 96.56 482 ALA A C 1
ATOM 3655 O O . ALA A 1 482 ? -2.008 12.637 -7.579 1.00 96.56 482 ALA A O 1
ATOM 3656 N N . ALA A 1 483 ? -4.156 13.293 -7.704 1.00 95.75 483 ALA A N 1
ATOM 3657 C CA . ALA A 1 483 ? -4.284 13.043 -9.138 1.00 95.75 483 ALA A CA 1
ATOM 3658 C C . ALA A 1 483 ? -3.379 13.988 -9.949 1.00 95.75 483 ALA A C 1
ATOM 3660 O O . ALA A 1 483 ? -2.603 13.515 -10.780 1.00 95.75 483 ALA A O 1
ATOM 3661 N N . LYS A 1 484 ? -3.390 15.292 -9.630 1.00 96.12 484 LYS A N 1
ATOM 3662 C CA . LYS A 1 484 ? -2.502 16.290 -10.256 1.00 96.12 484 LYS A CA 1
ATOM 3663 C C . LYS A 1 484 ? -1.020 15.996 -9.997 1.00 96.12 484 LYS A C 1
ATOM 3665 O O . LYS A 1 484 ? -0.217 16.030 -10.922 1.00 96.12 484 LYS A O 1
ATOM 3670 N N . GLU A 1 485 ? -0.653 15.630 -8.767 1.00 97.12 485 GLU A N 1
ATOM 3671 C CA . GLU A 1 485 ? 0.707 15.194 -8.406 1.00 97.12 485 GLU A CA 1
ATOM 3672 C C . GLU A 1 485 ? 1.171 14.029 -9.299 1.00 97.12 485 GLU A C 1
ATOM 3674 O O . GLU A 1 485 ? 2.284 14.048 -9.831 1.00 97.12 485 GLU A O 1
ATOM 3679 N N . LYS A 1 486 ? 0.318 13.013 -9.492 1.00 96.31 486 LYS A N 1
ATOM 3680 C CA . LYS A 1 486 ? 0.622 11.859 -10.351 1.00 96.31 486 LYS A CA 1
ATOM 3681 C C . LYS A 1 486 ? 0.770 12.266 -11.818 1.00 96.31 486 LYS A C 1
ATOM 3683 O O . LYS A 1 486 ? 1.704 11.800 -12.471 1.00 96.31 486 LYS A O 1
ATOM 3688 N N . GLU A 1 487 ? -0.114 13.125 -12.318 1.00 96.50 487 GLU A N 1
ATOM 3689 C CA . GLU A 1 487 ? -0.060 13.645 -13.687 1.00 96.50 487 GLU A CA 1
ATOM 3690 C C . GLU A 1 487 ? 1.264 14.377 -13.951 1.00 96.50 487 GLU A C 1
ATOM 3692 O O . GLU A 1 487 ? 1.982 14.036 -14.891 1.00 96.50 487 GLU A O 1
ATOM 3697 N N . TRP A 1 488 ? 1.651 15.314 -13.082 1.00 97.00 488 TRP A N 1
ATOM 3698 C CA . TRP A 1 488 ? 2.899 16.066 -13.234 1.00 97.00 488 TRP A CA 1
ATOM 3699 C C . TRP A 1 488 ? 4.146 15.191 -13.099 1.00 97.00 488 TRP A C 1
ATOM 3701 O O . TRP A 1 488 ? 5.097 15.360 -13.862 1.00 97.00 488 TRP A O 1
ATOM 3711 N N . ARG A 1 489 ? 4.132 14.177 -12.222 1.00 97.00 489 ARG A N 1
ATOM 3712 C CA . ARG A 1 489 ? 5.207 13.168 -12.192 1.00 97.00 489 ARG A CA 1
ATOM 3713 C C . ARG A 1 489 ? 5.302 12.375 -13.492 1.00 97.00 489 ARG A C 1
ATOM 3715 O O . ARG A 1 489 ? 6.407 12.041 -13.915 1.00 97.00 489 ARG A O 1
ATOM 3722 N N . MET A 1 490 ? 4.171 12.052 -14.119 1.00 97.56 490 MET A N 1
ATOM 3723 C CA . MET A 1 490 ? 4.160 11.378 -15.418 1.00 97.56 490 MET A CA 1
ATOM 3724 C C . MET A 1 490 ? 4.709 12.295 -16.520 1.00 97.56 490 MET A C 1
ATOM 3726 O O . MET A 1 490 ? 5.532 11.855 -17.322 1.00 97.56 490 MET A O 1
ATOM 3730 N N . LYS A 1 491 ? 4.336 13.583 -16.524 1.00 97.19 491 LYS A N 1
ATOM 3731 C CA . LYS A 1 491 ? 4.905 14.589 -17.438 1.00 97.19 491 LYS A CA 1
ATOM 3732 C C . LYS A 1 491 ? 6.419 14.727 -17.262 1.00 97.19 491 LYS A C 1
ATOM 3734 O O . LYS A 1 491 ? 7.145 14.656 -18.248 1.00 97.19 491 LYS A O 1
ATOM 3739 N N . ALA A 1 492 ? 6.904 14.808 -16.022 1.00 97.81 492 ALA A N 1
ATOM 3740 C CA . ALA A 1 492 ? 8.335 14.850 -15.717 1.00 97.81 492 ALA A CA 1
ATOM 3741 C C . ALA A 1 492 ? 9.085 13.619 -16.243 1.00 97.81 492 ALA A C 1
ATOM 3743 O O . ALA A 1 492 ? 10.153 13.750 -16.841 1.00 97.81 492 ALA A O 1
ATOM 3744 N N . ALA A 1 493 ? 8.513 12.424 -16.064 1.00 97.81 493 ALA A N 1
ATOM 3745 C CA . ALA A 1 493 ? 9.075 11.189 -16.602 1.00 97.81 493 ALA A CA 1
ATOM 3746 C C . ALA A 1 493 ? 9.166 11.233 -18.137 1.00 97.81 493 ALA A C 1
ATOM 3748 O O . ALA A 1 493 ? 10.229 10.964 -18.696 1.00 97.81 493 ALA A O 1
ATOM 3749 N N . LYS A 1 494 ? 8.087 11.641 -18.820 1.00 97.50 494 LYS A N 1
ATOM 3750 C CA . LYS A 1 494 ? 8.051 11.798 -20.286 1.00 97.50 494 LYS A CA 1
ATOM 3751 C C . LYS A 1 494 ? 9.088 12.809 -20.779 1.00 97.50 494 LYS A C 1
ATOM 3753 O O . LYS A 1 494 ? 9.831 12.509 -21.712 1.00 97.50 494 LYS A O 1
ATOM 3758 N N . ALA A 1 495 ? 9.172 13.974 -20.140 1.00 97.44 495 ALA A N 1
ATOM 3759 C CA . ALA A 1 495 ? 10.159 15.007 -20.444 1.00 97.44 495 ALA A CA 1
ATOM 3760 C C . ALA A 1 495 ? 11.595 14.495 -20.254 1.00 97.44 495 ALA A C 1
ATOM 3762 O O . ALA A 1 495 ? 12.439 14.682 -21.127 1.00 97.44 495 ALA A O 1
ATOM 3763 N N . GLY A 1 496 ? 11.853 13.771 -19.160 1.00 97.25 496 GLY A N 1
ATOM 3764 C CA . GLY A 1 496 ? 13.156 13.179 -18.869 1.00 97.25 496 GLY A CA 1
ATOM 3765 C C . GLY A 1 496 ? 13.593 12.164 -19.924 1.00 97.25 496 GLY A C 1
ATOM 3766 O O . GLY A 1 496 ? 14.730 12.222 -20.390 1.00 97.25 496 GLY A O 1
ATOM 3767 N N . VAL A 1 497 ? 12.691 11.276 -20.356 1.00 97.44 497 VAL A N 1
ATOM 3768 C CA . VAL A 1 497 ? 12.993 10.314 -21.430 1.00 97.44 497 VAL A CA 1
ATOM 3769 C C . VAL A 1 497 ? 13.229 11.026 -22.755 1.00 97.44 497 VAL A C 1
ATOM 3771 O O . VAL A 1 497 ? 14.197 10.701 -23.434 1.00 97.44 497 VAL A O 1
ATOM 3774 N N . ARG A 1 498 ? 12.408 12.023 -23.113 1.00 96.06 498 ARG A N 1
ATOM 3775 C CA . ARG A 1 498 ? 12.600 12.806 -24.347 1.00 96.06 498 ARG A CA 1
ATOM 3776 C C . ARG A 1 498 ? 13.944 13.537 -24.351 1.00 96.06 498 ARG A C 1
ATOM 3778 O O . ARG A 1 498 ? 14.677 13.426 -25.327 1.00 96.06 498 ARG A O 1
ATOM 3785 N N . ALA A 1 499 ? 14.319 14.180 -23.245 1.00 96.00 499 ALA A N 1
ATOM 3786 C CA . ALA A 1 499 ? 15.613 14.849 -23.113 1.00 96.00 499 ALA A CA 1
ATOM 3787 C C . ALA A 1 499 ? 16.794 13.874 -23.285 1.00 96.00 499 ALA A C 1
ATOM 3789 O O . ALA A 1 499 ? 17.757 14.182 -23.986 1.00 96.00 499 ALA A O 1
ATOM 3790 N N . ARG A 1 500 ? 16.718 12.665 -22.704 1.00 95.94 500 ARG A N 1
ATOM 3791 C CA . ARG A 1 500 ? 17.741 11.618 -22.911 1.00 95.94 500 ARG A CA 1
ATOM 3792 C C . ARG A 1 500 ? 17.727 11.065 -24.335 1.00 95.94 500 ARG A C 1
ATOM 3794 O O . ARG A 1 500 ? 18.782 10.791 -24.902 1.00 95.94 500 ARG A O 1
ATOM 3801 N N . GLN A 1 501 ? 16.546 10.924 -24.930 1.00 95.12 501 GLN A N 1
ATOM 3802 C CA . GLN A 1 501 ? 16.383 10.445 -26.297 1.00 95.12 501 GLN A CA 1
ATOM 3803 C C . GLN A 1 501 ? 17.026 11.406 -27.303 1.00 95.12 501 GLN A C 1
ATOM 3805 O O . GLN A 1 501 ? 17.709 10.939 -28.213 1.00 95.12 501 GLN A O 1
ATOM 3810 N N . GLU A 1 502 ? 16.861 12.718 -27.112 1.00 94.38 502 GLU A N 1
ATOM 3811 C CA . GLU A 1 502 ? 17.496 13.775 -27.914 1.00 94.38 502 GLU A CA 1
ATOM 3812 C C . GLU A 1 502 ? 19.028 13.764 -27.798 1.00 94.38 502 GLU A C 1
ATOM 3814 O O . GLU A 1 502 ? 19.720 14.055 -28.771 1.00 94.38 502 GLU A O 1
ATOM 3819 N N . GLN A 1 503 ? 19.564 13.381 -26.635 1.00 94.69 503 GLN A N 1
ATOM 3820 C CA . GLN A 1 503 ? 21.007 13.218 -26.422 1.00 94.69 503 GLN A CA 1
ATOM 3821 C C . GLN A 1 503 ? 21.553 11.911 -27.017 1.00 94.69 503 GLN A C 1
ATOM 3823 O O . GLN A 1 503 ? 22.743 11.814 -27.321 1.00 94.69 503 GLN A O 1
ATOM 3828 N N . SER A 1 504 ? 20.705 10.893 -27.183 1.00 93.00 504 SER A N 1
ATOM 3829 C CA . SER A 1 504 ? 21.115 9.593 -27.709 1.00 93.00 504 SER A CA 1
ATOM 3830 C C . SER A 1 504 ? 21.203 9.608 -29.248 1.00 93.00 504 SER A C 1
ATOM 3832 O O . SER A 1 504 ? 20.233 9.963 -29.922 1.00 93.00 504 SER A O 1
ATOM 3834 N N . PRO A 1 505 ? 22.310 9.142 -29.859 1.00 90.56 505 PRO A N 1
ATOM 3835 C CA . PRO A 1 505 ? 22.453 9.135 -31.320 1.00 90.56 505 PRO A CA 1
ATOM 3836 C C . PRO A 1 505 ? 21.473 8.175 -32.014 1.00 90.56 505 PRO A C 1
ATOM 3838 O O . PRO A 1 505 ? 21.174 8.330 -33.194 1.00 90.56 505 PRO A O 1
ATOM 3841 N N . HIS A 1 506 ? 20.962 7.177 -31.287 1.00 88.25 506 HIS A N 1
ATOM 3842 C CA . HIS A 1 506 ? 20.095 6.126 -31.821 1.00 88.25 506 HIS A CA 1
ATOM 3843 C C . HIS A 1 506 ? 18.607 6.332 -31.507 1.00 88.25 506 HIS A C 1
ATOM 3845 O O . HIS A 1 506 ? 17.818 5.422 -31.754 1.00 88.25 506 HIS A O 1
ATOM 3851 N N . ARG A 1 507 ? 18.219 7.490 -30.944 1.00 87.31 507 ARG A N 1
ATOM 3852 C CA . ARG A 1 507 ? 16.852 7.756 -30.449 1.00 87.31 507 ARG A CA 1
ATOM 3853 C C . ARG A 1 507 ? 16.312 6.626 -29.557 1.00 87.31 507 ARG A C 1
ATOM 3855 O O . ARG A 1 507 ? 15.112 6.341 -29.575 1.00 87.31 507 ARG A O 1
ATOM 3862 N N . ALA A 1 508 ? 17.193 5.977 -28.799 1.00 92.69 508 ALA A N 1
ATOM 3863 C CA . ALA A 1 508 ? 16.817 4.881 -27.919 1.00 92.69 508 ALA A CA 1
ATOM 3864 C C . ALA A 1 508 ? 15.994 5.420 -26.744 1.00 92.69 508 ALA A C 1
ATOM 3866 O O . ALA A 1 508 ? 16.300 6.483 -26.201 1.00 92.69 508 ALA A O 1
ATOM 3867 N N . LEU A 1 509 ? 14.950 4.687 -26.351 1.00 95.38 509 LEU A N 1
ATOM 3868 C CA . LEU A 1 509 ? 14.179 5.022 -25.155 1.00 95.38 509 LEU A CA 1
ATOM 3869 C C . LEU A 1 509 ? 14.919 4.482 -23.930 1.00 95.38 509 LEU A C 1
ATOM 3871 O O . LEU A 1 509 ? 14.967 3.270 -23.708 1.00 95.38 509 LEU A O 1
ATOM 3875 N N . ASP A 1 510 ? 15.502 5.389 -23.150 1.00 95.38 510 ASP A N 1
ATOM 3876 C CA . ASP A 1 510 ? 16.084 5.074 -21.850 1.00 95.38 510 ASP A CA 1
ATOM 3877 C C . ASP A 1 510 ? 15.000 5.123 -20.762 1.00 95.38 510 ASP A C 1
ATOM 3879 O O . ASP A 1 510 ? 14.488 6.189 -20.426 1.00 95.38 510 ASP A O 1
ATOM 3883 N N . LEU A 1 511 ? 14.665 3.960 -20.200 1.00 96.69 511 LEU A N 1
ATOM 3884 C CA . LEU A 1 511 ? 13.625 3.808 -19.177 1.00 96.69 511 LEU A CA 1
ATOM 3885 C C . LEU A 1 511 ? 14.175 3.731 -17.743 1.00 96.69 511 LEU A C 1
ATOM 3887 O O . LEU A 1 511 ? 13.438 3.389 -16.816 1.00 96.69 511 LEU A O 1
ATOM 3891 N N . HIS A 1 512 ? 15.463 4.004 -17.535 1.00 93.50 512 HIS A N 1
ATOM 3892 C CA . HIS A 1 512 ? 16.090 3.813 -16.230 1.00 93.50 512 HIS A CA 1
ATOM 3893 C C . HIS A 1 512 ? 15.664 4.885 -15.230 1.00 93.50 512 HIS A C 1
ATOM 3895 O O . HIS A 1 512 ? 15.649 6.082 -15.537 1.00 93.50 512 HIS A O 1
ATOM 3901 N N . GLY A 1 513 ? 15.406 4.443 -13.998 1.00 93.00 513 GLY A N 1
ATOM 3902 C CA . GLY A 1 513 ? 14.974 5.307 -12.898 1.00 93.00 513 GLY A CA 1
ATOM 3903 C C . GLY A 1 513 ? 13.484 5.650 -12.932 1.00 93.00 513 GLY A C 1
ATOM 3904 O O . GLY A 1 513 ? 13.036 6.467 -12.133 1.00 93.00 513 GLY A O 1
ATOM 3905 N N . LEU A 1 514 ? 12.718 5.037 -13.837 1.00 95.62 514 LEU A N 1
ATOM 3906 C CA . LEU A 1 514 ? 11.268 5.166 -13.889 1.00 95.62 514 LEU A CA 1
ATOM 3907 C C . LEU A 1 514 ? 10.580 4.010 -13.165 1.00 95.62 514 LEU A C 1
ATOM 3909 O O . LEU A 1 514 ? 11.096 2.895 -13.093 1.00 95.62 514 LEU A O 1
ATOM 3913 N N . THR A 1 515 ? 9.385 4.279 -12.645 1.00 95.44 515 THR A N 1
ATOM 3914 C CA . THR A 1 515 ? 8.507 3.216 -12.140 1.00 95.44 515 THR A CA 1
ATOM 3915 C C . THR A 1 515 ? 7.947 2.395 -13.299 1.00 95.44 515 THR A C 1
ATOM 3917 O O . THR A 1 515 ? 7.767 2.912 -14.399 1.00 95.44 515 THR A O 1
ATOM 3920 N N . VAL A 1 516 ? 7.587 1.137 -13.037 1.00 95.06 516 VAL A N 1
ATOM 3921 C CA . VAL A 1 516 ? 7.039 0.210 -14.043 1.00 95.06 516 VAL A CA 1
ATOM 3922 C C . VAL A 1 516 ? 5.874 0.826 -14.821 1.00 95.06 516 VAL A C 1
ATOM 3924 O O . VAL A 1 516 ? 5.872 0.811 -16.048 1.00 95.06 516 VAL A O 1
ATOM 3927 N N . ASN A 1 517 ? 4.922 1.437 -14.113 1.00 95.56 517 ASN A N 1
ATOM 3928 C CA . ASN A 1 517 ? 3.747 2.055 -14.729 1.00 95.56 517 ASN A CA 1
ATOM 3929 C C . ASN A 1 517 ? 4.122 3.227 -15.649 1.00 95.56 517 ASN A C 1
ATOM 3931 O O . ASN A 1 517 ? 3.572 3.347 -16.740 1.00 95.56 517 ASN A O 1
ATOM 3935 N N . GLN A 1 518 ? 5.085 4.062 -15.241 1.00 96.38 518 GLN A N 1
ATOM 3936 C CA . GLN A 1 518 ? 5.596 5.151 -16.081 1.00 96.38 518 GLN A CA 1
ATOM 3937 C C . GLN A 1 518 ? 6.312 4.604 -17.317 1.00 96.38 518 GLN A C 1
ATOM 3939 O O . GLN A 1 518 ? 6.067 5.073 -18.426 1.00 96.38 518 GLN A O 1
ATOM 3944 N N . SER A 1 519 ? 7.165 3.592 -17.145 1.00 96.69 519 SER A N 1
ATOM 3945 C CA . SER A 1 519 ? 7.885 2.953 -18.247 1.00 96.69 519 SER A CA 1
ATOM 3946 C C . SER A 1 519 ? 6.921 2.356 -19.271 1.00 96.69 519 SER A C 1
ATOM 3948 O O . SER A 1 519 ? 7.099 2.578 -20.465 1.00 96.69 519 SER A O 1
ATOM 3950 N N . LEU A 1 520 ? 5.881 1.645 -18.823 1.00 96.81 520 LEU A N 1
ATOM 3951 C CA . LEU A 1 520 ? 4.875 1.049 -19.707 1.00 96.81 520 LEU A CA 1
ATOM 3952 C C . LEU A 1 520 ? 4.110 2.109 -20.502 1.00 96.81 520 LEU A C 1
ATOM 3954 O O . LEU A 1 520 ? 3.926 1.951 -21.709 1.00 96.81 520 LEU A O 1
ATOM 3958 N N . GLU A 1 521 ? 3.702 3.203 -19.858 1.00 96.56 521 GLU A N 1
ATOM 3959 C CA . GLU A 1 521 ? 2.992 4.286 -20.540 1.00 96.56 521 GLU A CA 1
ATOM 3960 C C . GLU A 1 521 ? 3.875 4.971 -21.595 1.00 96.56 521 GLU A C 1
ATOM 3962 O O . GLU A 1 521 ? 3.435 5.189 -22.724 1.00 96.56 521 GLU A O 1
ATOM 3967 N N . ILE A 1 522 ? 5.144 5.237 -21.265 1.00 96.94 522 ILE A N 1
ATOM 3968 C CA . ILE A 1 522 ? 6.110 5.848 -22.188 1.00 96.94 522 ILE A CA 1
ATOM 3969 C C . ILE A 1 522 ? 6.429 4.920 -23.361 1.00 96.94 522 ILE A C 1
ATOM 3971 O O . ILE A 1 522 ? 6.495 5.379 -24.500 1.00 96.94 522 ILE A O 1
ATOM 3975 N N . VAL A 1 523 ? 6.594 3.617 -23.118 1.00 96.81 523 VAL A N 1
ATOM 3976 C CA . VAL A 1 523 ? 6.801 2.631 -24.190 1.00 96.81 523 VAL A CA 1
ATOM 3977 C C . VAL A 1 523 ? 5.583 2.574 -25.102 1.00 96.81 523 VAL A C 1
ATOM 3979 O O . VAL A 1 523 ? 5.746 2.597 -26.319 1.00 96.81 523 VAL A O 1
ATOM 3982 N N . ARG A 1 524 ? 4.367 2.555 -24.544 1.00 96.31 524 ARG A N 1
ATOM 3983 C CA . ARG A 1 524 ? 3.128 2.563 -25.333 1.00 96.31 524 ARG A CA 1
ATOM 3984 C C . ARG A 1 524 ? 3.029 3.813 -26.208 1.00 96.31 524 ARG A C 1
ATOM 3986 O O . ARG A 1 524 ? 2.721 3.699 -27.392 1.00 96.31 524 ARG A O 1
ATOM 3993 N N . GLU A 1 525 ? 3.325 4.988 -25.655 1.00 95.94 525 GLU A N 1
ATOM 3994 C CA . GLU A 1 525 ? 3.365 6.249 -26.407 1.00 95.94 525 GLU A CA 1
ATOM 3995 C C . GLU A 1 525 ? 4.438 6.213 -27.507 1.00 95.94 525 GLU A C 1
ATOM 3997 O O . GLU A 1 525 ? 4.152 6.558 -28.652 1.00 95.94 525 GLU A O 1
ATOM 4002 N N . GLY A 1 526 ? 5.642 5.726 -27.193 1.00 93.56 526 GLY A N 1
ATOM 4003 C CA . GLY A 1 526 ? 6.753 5.613 -28.138 1.00 93.56 526 GLY A CA 1
ATOM 4004 C C . GLY A 1 526 ? 6.481 4.641 -29.289 1.00 93.56 526 GLY A C 1
ATOM 4005 O O . GLY A 1 526 ? 6.755 4.967 -30.442 1.00 93.56 526 GLY A O 1
ATOM 4006 N N . VAL A 1 527 ? 5.890 3.477 -29.001 1.00 93.38 527 VAL A N 1
ATOM 4007 C CA . VAL A 1 527 ? 5.490 2.486 -30.014 1.00 93.38 527 VAL A CA 1
ATOM 4008 C C . VAL A 1 527 ? 4.376 3.039 -30.901 1.00 93.38 527 VAL A C 1
ATOM 4010 O O . VAL A 1 527 ? 4.468 2.929 -32.122 1.00 93.38 527 VAL A O 1
ATOM 4013 N N . ASN A 1 528 ? 3.365 3.690 -30.319 1.00 93.12 528 ASN A N 1
ATOM 4014 C CA . ASN A 1 528 ? 2.294 4.329 -31.085 1.00 93.12 528 ASN A CA 1
ATOM 4015 C C . ASN A 1 528 ? 2.832 5.451 -31.986 1.00 93.12 528 ASN A C 1
ATOM 4017 O O . ASN A 1 528 ? 2.463 5.535 -33.156 1.00 93.12 528 ASN A O 1
ATOM 4021 N N . ALA A 1 529 ? 3.729 6.295 -31.470 1.00 91.06 529 ALA A N 1
ATOM 4022 C CA . ALA A 1 529 ? 4.370 7.350 -32.249 1.00 91.06 529 ALA A CA 1
ATOM 4023 C C . ALA A 1 529 ? 5.201 6.774 -33.407 1.00 91.06 529 ALA A C 1
ATOM 4025 O O . ALA A 1 529 ? 5.103 7.256 -34.536 1.00 91.06 529 ALA A O 1
ATOM 4026 N N . TRP A 1 530 ? 5.967 5.709 -33.150 1.00 89.06 530 TRP A N 1
ATOM 4027 C CA . TRP A 1 530 ? 6.732 5.007 -34.178 1.00 89.06 530 TRP A CA 1
ATOM 4028 C C . TRP A 1 530 ? 5.830 4.416 -35.256 1.00 89.06 530 TRP A C 1
ATOM 4030 O O . TRP A 1 530 ? 6.061 4.671 -36.437 1.00 89.06 530 TRP A O 1
ATOM 4040 N N . TRP A 1 531 ? 4.764 3.716 -34.865 1.00 90.38 531 TRP A N 1
ATOM 4041 C CA . TRP A 1 531 ? 3.805 3.128 -35.797 1.00 90.38 531 TRP A CA 1
ATOM 4042 C C . TRP A 1 531 ? 3.153 4.188 -36.692 1.00 90.38 531 TRP A C 1
ATOM 4044 O O . TRP A 1 531 ? 3.138 4.053 -37.916 1.00 90.38 531 TRP A O 1
ATOM 4054 N N . ASN A 1 532 ? 2.705 5.296 -36.096 1.00 89.38 532 ASN A N 1
ATOM 4055 C CA . ASN A 1 532 ? 2.116 6.418 -36.826 1.00 89.38 532 ASN A CA 1
ATOM 4056 C C . ASN A 1 532 ? 3.121 7.084 -37.784 1.00 89.38 532 ASN A C 1
ATOM 4058 O O . ASN A 1 532 ? 2.747 7.513 -38.875 1.00 89.38 532 ASN A O 1
ATOM 4062 N N . SER A 1 533 ? 4.404 7.144 -37.412 1.00 86.00 533 SER A N 1
ATOM 4063 C CA . SER A 1 533 ? 5.462 7.678 -38.278 1.00 86.00 533 SER A CA 1
ATOM 4064 C C . SER A 1 533 ? 5.817 6.738 -39.438 1.00 86.00 533 SER A C 1
ATOM 4066 O O . SER A 1 533 ? 5.971 7.191 -40.573 1.00 86.00 533 SER A O 1
ATOM 4068 N N . ALA A 1 534 ? 5.875 5.428 -39.178 1.00 83.44 534 ALA A N 1
ATOM 4069 C CA . ALA A 1 534 ? 6.224 4.407 -40.160 1.00 83.44 534 ALA A CA 1
ATOM 4070 C C . ALA A 1 534 ? 5.131 4.259 -41.228 1.00 83.44 534 ALA A C 1
ATOM 4072 O O . ALA A 1 534 ? 5.434 4.131 -42.414 1.00 83.44 534 ALA A O 1
ATOM 4073 N N . GLY A 1 535 ? 3.859 4.354 -40.824 1.00 74.44 535 GLY A N 1
ATOM 4074 C CA . GLY A 1 535 ? 2.723 4.320 -41.746 1.00 74.44 535 GLY A CA 1
ATOM 4075 C C . GLY A 1 535 ? 2.613 5.551 -42.653 1.00 74.44 535 GLY A C 1
ATOM 4076 O O . GLY A 1 535 ? 2.069 5.447 -43.748 1.00 74.44 535 GLY A O 1
ATOM 4077 N N . SER A 1 536 ? 3.151 6.702 -42.236 1.00 69.50 536 SER A N 1
ATOM 4078 C CA . SER A 1 536 ? 3.029 7.969 -42.976 1.00 69.50 536 SER A CA 1
ATOM 4079 C C . SER A 1 536 ? 4.184 8.215 -43.965 1.00 69.50 536 SER A C 1
ATOM 4081 O O . SER A 1 536 ? 3.990 8.836 -45.007 1.00 69.50 536 SER A O 1
ATOM 4083 N N . GLY A 1 537 ? 5.388 7.691 -43.693 1.00 57.38 537 GLY A N 1
ATOM 4084 C CA . GLY A 1 537 ? 6.588 7.951 -44.508 1.00 57.38 537 GLY A CA 1
ATOM 4085 C C . GLY A 1 537 ? 6.855 6.984 -45.672 1.00 57.38 537 GLY A C 1
ATOM 4086 O O . GLY A 1 537 ? 7.659 7.299 -46.546 1.00 57.38 537 GLY A O 1
ATOM 4087 N N . ALA A 1 538 ? 6.208 5.815 -45.714 1.00 52.72 538 ALA A N 1
ATOM 4088 C CA . ALA A 1 538 ? 6.600 4.735 -46.629 1.00 52.72 538 ALA A CA 1
ATOM 4089 C C . ALA A 1 538 ? 5.951 4.777 -48.030 1.00 52.72 538 ALA A C 1
ATOM 4091 O O . ALA A 1 538 ? 6.376 4.035 -48.913 1.00 52.72 538 ALA A O 1
ATOM 4092 N N . TYR A 1 539 ? 4.959 5.641 -48.277 1.00 53.44 539 TYR A N 1
ATOM 4093 C CA . TYR A 1 539 ? 4.197 5.613 -49.538 1.00 53.44 539 TYR A CA 1
ATOM 4094 C C . TYR A 1 539 ? 4.629 6.640 -50.601 1.00 53.44 539 TYR A C 1
ATOM 4096 O O . TYR A 1 539 ? 4.073 6.630 -51.695 1.00 53.44 539 TYR A O 1
ATOM 4104 N N . LEU A 1 540 ? 5.621 7.507 -50.341 1.00 50.09 540 LEU A N 1
ATOM 4105 C CA . LEU A 1 540 ? 5.986 8.602 -51.266 1.00 50.09 540 LEU A CA 1
ATOM 4106 C C . LEU A 1 540 ? 7.455 8.648 -51.725 1.00 50.09 540 LEU A C 1
ATOM 4108 O O . LEU A 1 540 ? 7.884 9.652 -52.284 1.00 50.09 540 LEU A O 1
ATOM 4112 N N . SER A 1 541 ? 8.222 7.564 -51.580 1.00 47.28 541 SER A N 1
ATOM 4113 C CA . SER A 1 541 ? 9.566 7.465 -52.182 1.00 47.28 541 SER A CA 1
ATOM 4114 C C . SER A 1 541 ? 9.785 6.117 -52.870 1.00 47.28 541 SER A C 1
ATOM 4116 O O . SER A 1 541 ? 10.723 5.378 -52.585 1.00 47.28 541 SER A O 1
ATOM 4118 N N . LEU A 1 542 ? 8.873 5.771 -53.783 1.00 46.03 542 LEU A N 1
ATOM 4119 C CA . LEU A 1 542 ? 9.019 4.632 -54.692 1.00 46.03 542 LEU A CA 1
ATOM 4120 C C . LEU A 1 542 ? 9.392 5.122 -56.101 1.00 46.03 542 LEU A C 1
ATOM 4122 O O . LEU A 1 542 ? 8.738 4.794 -57.083 1.00 46.03 542 LEU A O 1
ATOM 4126 N N . ALA A 1 543 ? 10.423 5.960 -56.212 1.00 49.66 543 ALA A N 1
ATOM 4127 C CA . ALA A 1 543 ? 10.984 6.340 -57.505 1.00 49.66 543 ALA A CA 1
ATOM 4128 C C . ALA A 1 543 ? 12.494 6.570 -57.384 1.00 49.66 543 ALA A C 1
ATOM 4130 O O . ALA A 1 543 ? 12.961 7.689 -57.209 1.00 49.66 543 ALA A O 1
ATOM 4131 N N . GLY A 1 544 ? 13.251 5.480 -57.510 1.00 49.03 544 GLY A N 1
ATOM 4132 C CA . GLY A 1 544 ? 14.677 5.524 -57.824 1.00 49.03 544 GLY A CA 1
ATOM 4133 C C . GLY A 1 544 ? 15.598 5.580 -56.610 1.00 49.03 544 GLY A C 1
ATOM 4134 O O . GLY A 1 544 ? 15.893 6.646 -56.098 1.00 49.03 544 GLY A O 1
ATOM 4135 N N . PHE A 1 545 ? 16.071 4.414 -56.176 1.00 45.34 545 PHE A N 1
ATOM 4136 C CA . PHE A 1 545 ? 17.489 4.036 -56.075 1.00 45.34 545 PHE A CA 1
ATOM 4137 C C . PHE A 1 545 ? 17.585 2.812 -55.159 1.00 45.34 545 PHE A C 1
ATOM 4139 O O . PHE A 1 545 ? 17.174 2.845 -54.002 1.00 45.34 545 PHE A O 1
ATOM 4146 N N . GLY A 1 546 ? 18.102 1.706 -55.699 1.00 48.69 546 GLY A N 1
ATOM 4147 C CA . GLY A 1 546 ? 18.339 0.483 -54.943 1.00 48.69 546 GLY A CA 1
ATOM 4148 C C . GLY A 1 546 ? 19.338 0.743 -53.822 1.00 48.69 546 GLY A C 1
ATOM 4149 O O . GLY A 1 546 ? 20.520 0.948 -54.081 1.00 48.69 546 GLY A O 1
ATOM 4150 N N . SER A 1 547 ? 18.861 0.744 -52.582 1.00 48.69 547 SER A N 1
ATOM 4151 C CA . SER A 1 547 ? 19.706 0.782 -51.397 1.00 48.69 547 SER A CA 1
ATOM 4152 C C . SER A 1 547 ? 19.086 -0.094 -50.316 1.00 48.69 547 SER A C 1
ATOM 4154 O O . SER A 1 547 ? 17.873 -0.105 -50.114 1.00 48.69 547 SER A O 1
ATOM 4156 N N . SER A 1 548 ? 19.944 -0.890 -49.692 1.00 48.31 548 SER A N 1
ATOM 4157 C CA . SER A 1 548 ? 19.666 -1.915 -48.691 1.00 48.31 548 SER A CA 1
ATOM 4158 C C . SER A 1 548 ? 18.648 -1.479 -47.634 1.00 48.31 548 SER A C 1
ATOM 4160 O O . SER A 1 548 ? 18.876 -0.511 -46.911 1.00 48.31 548 SER A O 1
ATOM 4162 N N . TYR A 1 549 ? 17.566 -2.244 -47.503 1.00 43.19 549 TYR A N 1
ATOM 4163 C CA . TYR A 1 549 ? 16.549 -2.087 -46.463 1.00 43.19 549 TYR A CA 1
ATOM 4164 C C . TYR A 1 549 ? 17.172 -2.381 -45.089 1.00 43.19 549 TYR A C 1
ATOM 4166 O O . TYR A 1 549 ? 17.317 -3.535 -44.684 1.00 43.19 549 TYR A O 1
ATOM 4174 N N . SER A 1 550 ? 17.580 -1.330 -44.381 1.00 49.62 550 SER A N 1
ATOM 4175 C CA . SER A 1 550 ? 17.850 -1.400 -42.947 1.00 49.62 550 SER A CA 1
ATOM 4176 C C . SER A 1 550 ? 16.500 -1.398 -42.236 1.00 49.62 550 SER A C 1
ATOM 4178 O O . SER A 1 550 ? 15.738 -0.445 -42.366 1.00 49.62 550 SER A O 1
ATOM 4180 N N . LEU A 1 551 ? 16.162 -2.483 -41.536 1.00 55.28 551 LEU A N 1
ATOM 4181 C CA . LEU A 1 551 ? 14.979 -2.516 -40.678 1.00 55.28 551 LEU A CA 1
ATOM 4182 C C . LEU A 1 551 ? 15.205 -1.531 -39.525 1.00 55.28 551 LEU A C 1
ATOM 4184 O O . LEU A 1 551 ? 16.006 -1.807 -38.630 1.00 55.28 551 LEU A O 1
ATOM 4188 N N . ASP A 1 552 ? 14.505 -0.398 -39.551 1.00 58.84 552 ASP A N 1
ATOM 4189 C CA . ASP A 1 552 ? 14.506 0.595 -38.474 1.00 58.84 552 ASP A CA 1
ATOM 4190 C C . ASP A 1 552 ? 13.762 0.038 -37.251 1.00 58.84 552 ASP A C 1
ATOM 4192 O O . ASP A 1 552 ? 12.585 0.305 -37.004 1.00 58.84 552 ASP A O 1
ATOM 4196 N N . LEU A 1 553 ? 14.459 -0.813 -36.499 1.00 71.94 553 LEU A N 1
ATOM 4197 C CA . LEU A 1 553 ? 14.012 -1.355 -35.222 1.00 71.94 553 LEU A CA 1
ATOM 4198 C C . LEU A 1 553 ? 14.158 -0.286 -34.140 1.00 71.94 553 LEU A C 1
ATOM 4200 O O . LEU A 1 553 ? 15.215 0.332 -34.037 1.00 71.94 553 LEU A O 1
ATOM 4204 N N . LEU A 1 554 ? 13.134 -0.112 -33.301 1.00 69.31 554 LEU A N 1
ATOM 4205 C CA . LEU A 1 554 ? 13.183 0.807 -32.164 1.00 69.31 554 LEU A CA 1
ATOM 4206 C C . LEU A 1 554 ? 14.058 0.206 -31.047 1.00 69.31 554 LEU A C 1
ATOM 4208 O O . LEU A 1 554 ? 13.663 -0.800 -30.446 1.00 69.31 554 LEU A O 1
ATOM 4212 N N . PRO A 1 555 ? 15.248 0.761 -30.752 1.00 75.00 555 PRO A N 1
ATOM 4213 C CA . PRO A 1 555 ? 16.108 0.199 -29.723 1.00 75.00 555 PRO A CA 1
ATOM 4214 C C . PRO A 1 555 ? 15.572 0.569 -28.332 1.00 75.00 555 PRO A C 1
ATOM 4216 O O . PRO A 1 555 ? 15.498 1.744 -27.969 1.00 75.00 555 PRO A O 1
ATOM 4219 N N . LEU A 1 556 ? 15.213 -0.445 -27.539 1.00 74.38 556 LEU A N 1
ATOM 4220 C CA . LEU A 1 556 ? 14.891 -0.304 -26.115 1.00 74.38 556 LEU A CA 1
ATOM 4221 C C . LEU A 1 556 ? 16.134 -0.613 -25.278 1.00 74.38 556 LEU A C 1
ATOM 4223 O O . LEU A 1 556 ? 16.701 -1.704 -25.400 1.00 74.38 556 LEU A O 1
ATOM 4227 N N . GLN A 1 557 ? 16.535 0.321 -24.415 1.00 75.31 557 GLN A N 1
ATOM 4228 C CA . GLN A 1 557 ? 17.665 0.136 -23.509 1.00 75.31 557 GLN A CA 1
ATOM 4229 C C . GLN A 1 557 ? 17.169 0.008 -22.065 1.00 75.31 557 GLN A C 1
ATOM 4231 O O . GLN A 1 557 ? 16.615 0.942 -21.489 1.00 75.31 557 GLN A O 1
ATOM 4236 N N . TRP A 1 558 ? 17.401 -1.165 -21.477 1.00 69.75 558 TRP A N 1
ATOM 4237 C CA . TRP A 1 558 ? 17.102 -1.477 -20.078 1.00 69.75 558 TRP A CA 1
ATOM 4238 C C . TRP A 1 558 ? 18.398 -1.537 -19.274 1.00 69.75 558 TRP A C 1
ATOM 4240 O O . TRP A 1 558 ? 19.449 -1.885 -19.819 1.00 69.75 558 TRP A O 1
ATOM 4250 N N . GLY A 1 559 ? 18.327 -1.215 -17.986 1.00 55.25 559 GLY A N 1
ATOM 4251 C CA . GLY A 1 559 ? 19.528 -1.072 -17.174 1.00 55.25 559 GLY A CA 1
ATOM 4252 C C . GLY A 1 559 ? 20.314 -2.320 -16.905 1.00 55.25 559 GLY A C 1
ATOM 4253 O O . GLY A 1 559 ? 19.781 -3.387 -16.617 1.00 55.25 559 GLY A O 1
ATOM 4254 N N . THR A 1 560 ? 21.632 -2.149 -16.973 1.00 57.34 560 THR A N 1
ATOM 4255 C CA . THR A 1 560 ? 22.594 -3.069 -16.396 1.00 57.34 560 THR A CA 1
ATOM 4256 C C . THR A 1 560 ? 22.486 -2.919 -14.884 1.00 57.34 560 THR A C 1
ATOM 4258 O O . THR A 1 560 ? 22.992 -1.951 -14.321 1.00 57.34 560 THR A O 1
ATOM 4261 N N . GLY A 1 561 ? 21.762 -3.831 -14.234 1.00 39.41 561 GLY A N 1
ATOM 4262 C CA . GLY A 1 561 ? 21.659 -3.862 -12.778 1.00 39.41 561 GLY A CA 1
ATOM 4263 C C . GLY A 1 561 ? 23.050 -3.953 -12.155 1.00 39.41 561 GLY A C 1
ATOM 4264 O O . GLY A 1 561 ? 23.703 -4.989 -12.253 1.00 39.41 561 GLY A O 1
ATOM 4265 N N . SER A 1 562 ? 23.511 -2.852 -11.561 1.00 40.06 562 SER A N 1
ATOM 4266 C CA . SER A 1 562 ? 24.668 -2.839 -10.674 1.00 40.06 562 SER A CA 1
ATOM 4267 C C . SER A 1 562 ? 24.148 -3.091 -9.265 1.00 40.06 562 SER A C 1
ATOM 4269 O O . SER A 1 562 ? 23.266 -2.379 -8.783 1.00 40.06 562 SER A O 1
ATOM 4271 N N . ASN A 1 563 ? 24.635 -4.158 -8.642 1.00 44.53 563 ASN A N 1
ATOM 4272 C CA . ASN A 1 563 ? 24.216 -4.605 -7.322 1.00 44.53 563 ASN A CA 1
ATOM 4273 C C . ASN A 1 563 ? 24.594 -3.563 -6.265 1.00 44.53 563 ASN A C 1
ATOM 4275 O O . ASN A 1 563 ? 25.721 -3.598 -5.805 1.00 44.53 563 ASN A O 1
ATOM 4279 N N . HIS A 1 564 ? 23.677 -2.680 -5.866 1.00 40.31 564 HIS A N 1
ATOM 4280 C CA . HIS A 1 564 ? 23.607 -2.115 -4.513 1.00 40.31 564 HIS A CA 1
ATOM 4281 C C . HIS A 1 564 ? 22.200 -1.533 -4.278 1.00 40.31 564 HIS A C 1
ATOM 4283 O O . HIS A 1 564 ? 21.781 -0.589 -4.940 1.00 40.31 564 HIS A O 1
ATOM 4289 N N . THR A 1 565 ? 21.473 -2.131 -3.324 1.00 43.88 565 THR A N 1
ATOM 4290 C CA . THR A 1 565 ? 20.263 -1.601 -2.656 1.00 43.88 565 THR A CA 1
ATOM 4291 C C . THR A 1 565 ? 19.117 -1.105 -3.552 1.00 43.88 565 THR A C 1
ATOM 4293 O O . THR A 1 565 ? 18.880 0.092 -3.670 1.00 43.88 565 THR A O 1
ATOM 4296 N N . ALA A 1 566 ? 18.324 -2.031 -4.095 1.00 36.19 566 ALA A N 1
ATOM 4297 C CA . ALA A 1 566 ? 16.920 -1.782 -4.434 1.00 36.19 566 ALA A CA 1
ATOM 4298 C C . ALA A 1 566 ? 16.139 -3.105 -4.396 1.00 36.19 566 ALA A C 1
ATOM 4300 O O . ALA A 1 566 ? 16.604 -4.109 -4.934 1.00 36.19 566 ALA A O 1
ATOM 4301 N N . GLN A 1 567 ? 14.964 -3.109 -3.755 1.00 36.75 567 GLN A N 1
ATOM 4302 C CA . GLN A 1 567 ? 14.005 -4.215 -3.820 1.00 36.75 567 GLN A CA 1
ATOM 4303 C C . GLN A 1 567 ? 13.635 -4.460 -5.289 1.00 36.75 567 GLN A C 1
ATOM 4305 O O . GLN A 1 567 ? 12.953 -3.653 -5.920 1.00 36.75 567 GLN A O 1
ATOM 4310 N N . ALA A 1 568 ? 14.137 -5.558 -5.848 1.00 33.22 568 ALA A N 1
ATOM 4311 C CA . ALA A 1 568 ? 13.842 -5.976 -7.205 1.00 33.22 568 ALA A CA 1
ATOM 4312 C C . ALA A 1 568 ? 12.432 -6.578 -7.249 1.00 33.22 568 ALA A C 1
ATOM 4314 O O . ALA A 1 568 ? 12.235 -7.744 -6.914 1.00 33.22 568 ALA A O 1
ATOM 4315 N N . LEU A 1 569 ? 11.445 -5.786 -7.672 1.00 37.41 569 LEU A N 1
ATOM 4316 C CA . LEU A 1 569 ? 10.176 -6.332 -8.146 1.00 37.41 569 LEU A CA 1
ATOM 4317 C C . LEU A 1 569 ? 10.448 -7.088 -9.452 1.00 37.41 569 LEU A C 1
ATOM 4319 O O . LEU A 1 569 ? 10.985 -6.533 -10.413 1.00 37.41 569 LEU A O 1
ATOM 4323 N N . HIS A 1 570 ? 10.124 -8.378 -9.450 1.00 35.75 570 HIS A N 1
ATOM 4324 C CA . HIS A 1 570 ? 10.311 -9.289 -10.570 1.00 35.75 570 HIS A CA 1
ATOM 4325 C C . HIS A 1 570 ? 9.396 -8.862 -11.729 1.00 35.75 570 HIS A C 1
ATOM 4327 O O . HIS A 1 570 ? 8.195 -9.114 -11.722 1.00 35.75 570 HIS A O 1
ATOM 4333 N N . LEU A 1 571 ? 9.955 -8.147 -12.705 1.00 39.38 571 LEU A N 1
ATOM 4334 C CA . LEU A 1 571 ? 9.242 -7.751 -13.916 1.00 39.38 571 LEU A CA 1
ATOM 4335 C C . LEU A 1 571 ? 9.112 -8.948 -14.873 1.00 39.38 571 LEU A C 1
ATOM 4337 O O . LEU A 1 571 ? 10.138 -9.550 -15.209 1.00 39.38 571 LEU A O 1
ATOM 4341 N N . PRO A 1 572 ? 7.906 -9.284 -15.367 1.00 36.22 572 PRO A N 1
ATOM 4342 C CA . PRO A 1 572 ? 7.760 -10.268 -16.431 1.00 36.22 572 PRO A CA 1
ATOM 4343 C C . PRO A 1 572 ? 8.366 -9.743 -17.750 1.00 36.22 572 PRO A C 1
ATOM 4345 O O . PRO A 1 572 ? 8.327 -8.539 -18.021 1.00 36.22 572 PRO A O 1
ATOM 4348 N N . PRO A 1 573 ? 8.934 -10.622 -18.597 1.00 39.72 573 PRO A N 1
ATOM 4349 C CA . PRO A 1 573 ? 9.533 -10.217 -19.864 1.00 39.72 573 PRO A CA 1
ATOM 4350 C C . PRO A 1 573 ? 8.474 -9.668 -20.846 1.00 39.72 573 PRO A C 1
ATOM 4352 O O . PRO A 1 573 ? 7.406 -10.265 -20.996 1.00 39.72 573 PRO A O 1
ATOM 4355 N N . PRO A 1 574 ? 8.777 -8.585 -21.593 1.00 44.00 574 PRO A N 1
ATOM 4356 C CA . PRO A 1 574 ? 7.844 -7.934 -22.523 1.00 44.00 574 PRO A CA 1
ATOM 4357 C C . PRO A 1 574 ? 7.485 -8.773 -23.763 1.00 44.00 574 PRO A C 1
ATOM 4359 O O . PRO A 1 574 ? 6.648 -8.360 -24.562 1.00 44.00 574 PRO A O 1
ATOM 4362 N N . SER A 1 575 ? 8.064 -9.967 -23.925 1.00 43.56 575 SER A N 1
ATOM 4363 C CA . SER A 1 575 ? 7.727 -10.907 -25.003 1.00 43.56 575 SER A CA 1
ATOM 4364 C C . SER A 1 575 ? 6.282 -11.417 -24.951 1.00 43.56 575 SER A C 1
ATOM 4366 O O . SER A 1 575 ? 5.839 -12.036 -25.910 1.00 43.56 575 SER A O 1
ATOM 4368 N N . LYS A 1 576 ? 5.555 -11.171 -23.853 1.00 48.72 576 LYS A N 1
ATOM 4369 C CA . LYS A 1 576 ? 4.162 -11.600 -23.664 1.00 48.72 576 LYS A CA 1
ATOM 4370 C C . LYS A 1 576 ? 3.106 -10.588 -24.141 1.00 48.72 576 LYS A C 1
ATOM 4372 O O . LYS A 1 576 ? 1.934 -10.919 -24.111 1.00 48.72 576 LYS A O 1
ATOM 4377 N N . LEU A 1 577 ? 3.488 -9.377 -24.574 1.00 48.34 577 LEU A N 1
ATOM 4378 C CA . LEU A 1 577 ? 2.528 -8.293 -24.868 1.00 48.34 577 LEU A CA 1
ATOM 4379 C C . LEU A 1 577 ? 2.512 -7.794 -26.326 1.00 48.34 577 LEU A C 1
ATOM 4381 O O . LEU A 1 577 ? 1.712 -6.917 -26.641 1.00 48.34 577 LEU A O 1
ATOM 4385 N N . LEU A 1 578 ? 3.362 -8.303 -27.233 1.00 42.53 578 LEU A N 1
ATOM 4386 C CA . LEU A 1 578 ? 3.414 -7.828 -28.628 1.00 42.53 578 LEU A CA 1
ATOM 4387 C C . LEU A 1 578 ? 3.720 -8.962 -29.633 1.00 42.53 578 LEU A C 1
ATOM 4389 O O . LEU A 1 578 ? 4.721 -9.656 -29.460 1.00 42.53 578 LEU A O 1
ATOM 4393 N N . PRO A 1 579 ? 2.958 -9.107 -30.740 1.00 40.16 579 PRO A N 1
ATOM 4394 C CA . PRO A 1 579 ? 3.233 -10.094 -31.795 1.00 40.16 579 PRO A CA 1
ATOM 4395 C C . PRO A 1 579 ? 4.388 -9.712 -32.749 1.00 40.16 579 PRO A C 1
ATOM 4397 O O . PRO A 1 579 ? 4.673 -10.441 -33.698 1.00 40.16 579 PRO A O 1
ATOM 4400 N N . ALA A 1 580 ? 5.078 -8.587 -32.529 1.00 40.91 580 ALA A N 1
ATOM 4401 C CA . ALA A 1 580 ? 6.179 -8.125 -33.379 1.00 40.91 580 ALA A CA 1
ATOM 4402 C C . ALA A 1 580 ? 7.549 -8.327 -32.707 1.00 40.91 580 ALA A C 1
ATOM 4404 O O . ALA A 1 580 ? 7.738 -7.995 -31.538 1.00 40.91 580 ALA A O 1
ATOM 4405 N N . LYS A 1 581 ? 8.530 -8.846 -33.465 1.00 40.53 581 LYS A N 1
ATOM 4406 C CA . LYS A 1 581 ? 9.920 -9.062 -33.020 1.00 40.53 581 LYS A CA 1
ATOM 4407 C C . LYS A 1 581 ? 10.591 -7.738 -32.628 1.00 40.53 581 LYS A C 1
ATOM 4409 O O . LYS A 1 581 ? 11.179 -7.058 -33.464 1.00 40.53 581 LYS A O 1
ATOM 4414 N N . VAL A 1 582 ? 10.558 -7.408 -31.341 1.00 44.00 582 VAL A N 1
ATOM 4415 C CA . VAL A 1 582 ? 11.377 -6.350 -30.739 1.00 44.00 582 VAL A CA 1
ATOM 4416 C C . VAL A 1 582 ? 12.765 -6.926 -30.442 1.00 44.00 582 VAL A C 1
ATOM 4418 O O . VAL A 1 582 ? 12.904 -7.856 -29.649 1.00 44.00 582 VAL A O 1
ATOM 4421 N N . VAL A 1 583 ? 13.812 -6.402 -31.086 1.00 44.50 583 VAL A N 1
ATOM 4422 C CA . VAL A 1 583 ? 15.200 -6.804 -30.805 1.00 44.50 583 VAL A CA 1
ATOM 4423 C C . VAL A 1 583 ? 15.716 -6.005 -29.610 1.00 44.50 583 VAL A C 1
ATOM 4425 O O . VAL A 1 583 ? 15.960 -4.805 -29.705 1.00 44.50 583 VAL A O 1
ATOM 4428 N N . ILE A 1 584 ? 15.904 -6.684 -28.479 1.00 43.66 584 ILE A N 1
ATOM 4429 C CA . ILE A 1 584 ? 16.441 -6.100 -27.245 1.00 43.66 584 ILE A CA 1
ATOM 4430 C C . ILE A 1 584 ? 17.973 -6.186 -27.294 1.00 43.66 584 ILE A C 1
ATOM 4432 O O . ILE A 1 584 ? 18.535 -7.282 -27.268 1.00 43.66 584 ILE A O 1
ATOM 4436 N N . ARG A 1 585 ? 18.675 -5.046 -27.359 1.00 41.91 585 ARG A N 1
ATOM 4437 C CA . ARG A 1 585 ? 20.144 -5.009 -27.249 1.00 41.91 585 ARG A CA 1
ATOM 4438 C C . ARG A 1 585 ? 20.558 -4.769 -25.799 1.00 41.91 585 ARG A C 1
ATOM 4440 O O . ARG A 1 585 ? 20.360 -3.687 -25.257 1.00 41.91 585 ARG A O 1
ATOM 4447 N N . LYS A 1 586 ? 21.186 -5.773 -25.185 1.00 36.47 586 LYS A N 1
ATOM 4448 C CA . LYS A 1 586 ? 21.845 -5.650 -23.879 1.00 36.47 586 LYS A CA 1
ATOM 4449 C C . LYS A 1 586 ? 23.199 -4.957 -24.079 1.00 36.47 586 LYS A C 1
ATOM 4451 O O . LYS A 1 586 ? 24.135 -5.570 -24.585 1.00 36.47 586 LYS A O 1
ATOM 4456 N N . GLY A 1 587 ? 23.287 -3.670 -23.746 1.00 38.91 587 GLY A N 1
ATOM 4457 C CA . GLY A 1 587 ? 24.541 -2.917 -23.806 1.00 38.91 587 GLY A CA 1
ATOM 4458 C C . GLY A 1 587 ? 25.457 -3.298 -22.643 1.00 38.91 587 GLY A C 1
ATOM 4459 O O . GLY A 1 587 ? 25.123 -3.036 -21.494 1.00 38.91 587 GLY A O 1
ATOM 4460 N N . ILE A 1 588 ? 26.601 -3.923 -22.928 1.00 32.31 588 ILE A N 1
ATOM 4461 C CA . ILE A 1 588 ? 27.684 -4.116 -21.955 1.00 32.31 588 ILE A CA 1
ATOM 4462 C C . ILE A 1 588 ? 28.631 -2.927 -22.121 1.00 32.31 588 ILE A C 1
ATOM 4464 O O . ILE A 1 588 ? 29.412 -2.892 -23.070 1.00 32.31 588 ILE A O 1
ATOM 4468 N N . PHE A 1 589 ? 28.553 -1.945 -21.224 1.00 31.41 589 PHE A N 1
ATOM 4469 C CA . PHE A 1 589 ? 29.586 -0.915 -21.111 1.00 31.41 589 PHE A CA 1
ATOM 4470 C C . PHE A 1 589 ? 30.756 -1.494 -20.305 1.00 31.41 589 PHE A C 1
ATOM 4472 O O . PHE A 1 589 ? 30.592 -1.857 -19.141 1.00 31.41 589 PHE A O 1
ATOM 4479 N N . ARG A 1 590 ? 31.930 -1.624 -20.934 1.00 30.84 590 ARG A N 1
ATOM 4480 C CA . ARG A 1 590 ? 33.199 -1.760 -20.205 1.00 30.84 590 ARG A CA 1
ATOM 4481 C C . ARG A 1 590 ? 33.588 -0.363 -19.719 1.00 30.84 590 ARG A C 1
ATOM 4483 O O . ARG A 1 590 ? 33.573 0.560 -20.530 1.00 30.84 590 ARG A O 1
ATOM 4490 N N . SER A 1 591 ? 33.846 -0.245 -18.415 1.00 38.25 591 SER A N 1
ATOM 4491 C CA . SER A 1 591 ? 34.292 0.977 -17.729 1.00 38.25 591 SER A CA 1
ATOM 4492 C C . SER A 1 591 ? 35.556 1.562 -18.334 1.00 38.25 591 SER A C 1
ATOM 4494 O O . SER A 1 591 ? 36.462 0.736 -18.611 1.00 38.25 591 SER A O 1
#